Protein AF-0000000066259315 (afdb_homodimer)

pLDDT: mean 97.06, std 4.51, range [53.97, 98.94]

Structure (mmCIF, N/CA/C/O backbone):
data_AF-0000000066259315-model_v1
#
loop_
_entity.id
_entity.type
_entity.pdbx_description
1 polymer 'tRNA pseudouridine synthase A'
#
loop_
_atom_site.group_PDB
_atom_site.id
_atom_site.type_symbol
_atom_site.label_atom_id
_atom_site.label_alt_id
_atom_site.label_comp_id
_atom_site.label_asym_id
_atom_site.label_entity_id
_atom_site.label_seq_id
_atom_site.pdbx_PDB_ins_code
_atom_site.Cartn_x
_atom_site.Cartn_y
_atom_site.Cartn_z
_atom_site.occupancy
_atom_site.B_iso_or_equiv
_atom_site.auth_seq_id
_atom_site.auth_comp_id
_atom_site.auth_asym_id
_atom_site.auth_atom_id
_atom_site.pdbx_PDB_model_num
ATOM 1 N N . MET A 1 1 ? -17.734 -34.188 -9.453 1 90.88 1 MET A N 1
ATOM 2 C CA . MET A 1 1 ? -17.578 -33.094 -8.516 1 90.88 1 MET A CA 1
ATOM 3 C C . MET A 1 1 ? -17.328 -31.781 -9.25 1 90.88 1 MET A C 1
ATOM 5 O O . MET A 1 1 ? -16.484 -31.719 -10.148 1 90.88 1 MET A O 1
ATOM 9 N N . PRO A 1 2 ? -18.156 -30.828 -8.938 1 95.75 2 PRO A N 1
ATOM 10 C CA . PRO A 1 2 ? -17.969 -29.547 -9.625 1 95.75 2 PRO A CA 1
ATOM 11 C C . PRO A 1 2 ? -16.609 -28.922 -9.32 1 95.75 2 PRO A C 1
ATOM 13 O O . PRO A 1 2 ? -16.141 -28.969 -8.18 1 95.75 2 PRO A O 1
ATOM 16 N N . ARG A 1 3 ? -16 -28.422 -10.383 1 97.75 3 ARG A N 1
ATOM 17 C CA . ARG A 1 3 ? -14.711 -27.75 -10.227 1 97.75 3 ARG A CA 1
ATOM 18 C C . ARG A 1 3 ? -14.883 -26.234 -10.18 1 97.75 3 ARG A C 1
ATOM 20 O O . ARG A 1 3 ? -15.648 -25.672 -10.969 1 97.75 3 ARG A O 1
ATOM 27 N N . TYR A 1 4 ? -14.211 -25.562 -9.211 1 98.38 4 TYR A N 1
ATOM 28 C CA . TYR A 1 4 ? -14.25 -24.125 -9.055 1 98.38 4 TYR A CA 1
ATOM 29 C C . TYR A 1 4 ? -12.867 -23.516 -9.25 1 98.38 4 TYR A C 1
ATOM 31 O O . TYR A 1 4 ? -11.867 -24.078 -8.789 1 98.38 4 TYR A O 1
ATOM 39 N N . LYS A 1 5 ? -12.805 -22.406 -9.977 1 98.75 5 LYS A N 1
ATOM 40 C CA . LYS A 1 5 ? -11.648 -21.516 -10.023 1 98.75 5 LYS A CA 1
ATOM 41 C C . LYS A 1 5 ? -11.828 -20.344 -9.055 1 98.75 5 LYS A C 1
ATOM 43 O O . LYS A 1 5 ? -12.852 -19.672 -9.07 1 98.75 5 LYS A O 1
ATOM 48 N N . LEU A 1 6 ? -10.898 -20.125 -8.172 1 98.81 6 LEU A N 1
ATOM 49 C CA . LEU A 1 6 ? -10.898 -18.969 -7.27 1 98.81 6 LEU A CA 1
ATOM 50 C C . LEU A 1 6 ? -9.727 -18.047 -7.578 1 98.81 6 LEU A C 1
ATOM 52 O O . LEU A 1 6 ? -8.633 -18.5 -7.918 1 98.81 6 LEU A O 1
ATOM 56 N N . VAL A 1 7 ? -9.938 -16.75 -7.516 1 98.94 7 VAL A N 1
ATOM 57 C CA . VAL A 1 7 ? -8.875 -15.758 -7.488 1 98.94 7 VAL A CA 1
ATOM 58 C C . VAL A 1 7 ? -8.609 -15.32 -6.047 1 98.94 7 VAL A C 1
ATOM 60 O O . VAL A 1 7 ? -9.539 -14.953 -5.324 1 98.94 7 VAL A O 1
ATOM 63 N N . VAL A 1 8 ? -7.355 -15.383 -5.633 1 98.94 8 VAL A N 1
ATOM 64 C CA . VAL A 1 8 ? -7.012 -15.211 -4.223 1 98.94 8 VAL A CA 1
ATOM 65 C C . VAL A 1 8 ? -5.984 -14.094 -4.07 1 98.94 8 VAL A C 1
ATOM 67 O O . VAL A 1 8 ? -5 -14.047 -4.812 1 98.94 8 VAL A O 1
ATOM 70 N N . GLU A 1 9 ? -6.234 -13.18 -3.17 1 98.94 9 GLU A N 1
ATOM 71 C CA . GLU A 1 9 ? -5.32 -12.141 -2.713 1 98.94 9 GLU A CA 1
ATOM 72 C C . GLU A 1 9 ? -4.762 -12.461 -1.33 1 98.94 9 GLU A C 1
ATOM 74 O O . GLU A 1 9 ? -5.496 -12.914 -0.448 1 98.94 9 GLU A O 1
ATOM 79 N N . TYR A 1 10 ? -3.42 -12.281 -1.164 1 98.88 10 TYR A N 1
ATOM 80 C CA . TYR A 1 10 ? -2.908 -12.5 0.185 1 98.88 10 TYR A CA 1
ATOM 81 C C . TYR A 1 10 ? -1.656 -11.664 0.431 1 98.88 10 TYR A C 1
ATOM 83 O O . TYR A 1 10 ? -0.894 -11.391 -0.498 1 98.88 10 TYR A O 1
ATOM 91 N N . ASP A 1 11 ? -1.538 -11.188 1.667 1 98.81 11 ASP A N 1
ATOM 92 C CA . ASP A 1 11 ? -0.287 -10.703 2.242 1 98.81 11 ASP A CA 1
ATOM 93 C C . ASP A 1 11 ? 0.569 -11.859 2.752 1 98.81 11 ASP A C 1
ATOM 95 O O . ASP A 1 11 ? 0.223 -12.508 3.744 1 98.81 11 ASP A O 1
ATOM 99 N N . GLY A 1 12 ? 1.654 -12.094 2.08 1 98.69 12 GLY A N 1
ATOM 100 C CA . GLY A 1 12 ? 2.455 -13.273 2.354 1 98.69 12 GLY A CA 1
ATOM 101 C C . GLY A 1 12 ? 3.367 -13.117 3.555 1 98.69 12 GLY A C 1
ATOM 102 O O . GLY A 1 12 ? 4.055 -14.055 3.949 1 98.69 12 GLY A O 1
ATOM 103 N N . THR A 1 13 ? 3.346 -12.023 4.262 1 97.75 13 THR A N 1
ATOM 104 C CA . THR A 1 13 ? 4.332 -11.633 5.266 1 97.75 13 THR A CA 1
ATOM 105 C C . THR A 1 13 ? 4.414 -12.68 6.371 1 97.75 13 THR A C 1
ATOM 107 O O . THR A 1 13 ? 5.508 -13.062 6.793 1 97.75 13 THR A O 1
ATOM 110 N N . ALA A 1 14 ? 3.309 -13.211 6.785 1 95.94 14 ALA A N 1
ATOM 111 C CA . ALA A 1 14 ? 3.307 -14.07 7.961 1 95.94 14 ALA A CA 1
ATOM 112 C C . ALA A 1 14 ? 3.229 -15.539 7.562 1 95.94 14 ALA A C 1
ATOM 114 O O . ALA A 1 14 ? 3.041 -16.422 8.414 1 95.94 14 ALA A O 1
ATOM 115 N N . PHE A 1 15 ? 3.361 -15.852 6.289 1 98.38 15 PHE A N 1
ATOM 116 C CA . PHE A 1 15 ? 3.199 -17.219 5.82 1 98.38 15 PHE A CA 1
ATOM 117 C C . PHE A 1 15 ? 4.535 -17.812 5.383 1 98.38 15 PHE A C 1
ATOM 119 O O . PHE A 1 15 ? 5.371 -17.094 4.816 1 98.38 15 PHE A O 1
ATOM 126 N N . ALA A 1 16 ? 4.707 -19.062 5.586 1 98.06 16 ALA A N 1
ATOM 127 C CA . ALA A 1 16 ? 5.871 -19.812 5.117 1 98.06 16 ALA A CA 1
ATOM 128 C C . ALA A 1 16 ? 5.691 -20.25 3.668 1 98.06 16 ALA A C 1
ATOM 130 O O . ALA A 1 16 ? 5.98 -21.406 3.318 1 98.06 16 ALA A O 1
ATOM 131 N N . GLY A 1 17 ? 5.109 -19.344 2.857 1 97.69 17 GLY A N 1
ATOM 132 C CA . GLY A 1 17 ? 4.895 -19.625 1.447 1 97.69 17 GLY A CA 1
ATOM 133 C C . GLY A 1 17 ? 3.502 -20.156 1.15 1 97.69 17 GLY A C 1
ATOM 134 O O . GLY A 1 17 ? 2.613 -20.094 2.002 1 97.69 17 GLY A O 1
ATOM 135 N N . TRP A 1 18 ? 3.312 -20.562 -0.043 1 97.88 18 TRP A N 1
ATOM 136 C CA . TRP A 1 18 ? 2.025 -21.094 -0.485 1 97.88 18 TRP A CA 1
ATOM 137 C C . TRP A 1 18 ? 1.808 -22.5 0.039 1 97.88 18 TRP A C 1
ATOM 139 O O . TRP A 1 18 ? 0.78 -22.797 0.658 1 97.88 18 TRP A O 1
ATOM 149 N N . GLN A 1 19 ? 2.76 -23.375 -0.146 1 95.81 19 GLN A N 1
ATOM 150 C CA . GLN A 1 19 ? 2.6 -24.812 -0.019 1 95.81 19 GLN A CA 1
ATOM 151 C C . GLN A 1 19 ? 2.465 -25.234 1.444 1 95.81 19 GLN A C 1
ATOM 153 O O . GLN A 1 19 ? 3.264 -24.812 2.287 1 95.81 19 GLN A O 1
ATOM 158 N N . ARG A 1 20 ? 1.473 -26 1.643 1 95.56 20 ARG A N 1
ATOM 159 C CA . ARG A 1 20 ? 1.23 -26.531 2.982 1 95.56 20 ARG A CA 1
ATOM 160 C C . ARG A 1 20 ? 2.453 -27.266 3.512 1 95.56 20 ARG A C 1
ATOM 162 O O . ARG A 1 20 ? 3.082 -28.047 2.781 1 95.56 20 ARG A O 1
ATOM 169 N N . GLN A 1 21 ? 2.795 -27.016 4.66 1 90.31 21 GLN A N 1
ATOM 170 C CA . GLN A 1 21 ? 3.91 -27.625 5.363 1 90.31 21 GLN A CA 1
ATOM 171 C C . GLN A 1 21 ? 3.461 -28.203 6.707 1 90.31 21 GLN A C 1
ATOM 173 O O . GLN A 1 21 ? 2.322 -27.984 7.129 1 90.31 21 GLN A O 1
ATOM 178 N N . ALA A 1 22 ? 4.312 -28.922 7.395 1 89.44 22 ALA A N 1
ATOM 179 C CA . ALA A 1 22 ? 3.961 -29.625 8.633 1 89.44 22 ALA A CA 1
ATOM 180 C C . ALA A 1 22 ? 3.934 -28.656 9.812 1 89.44 22 ALA A C 1
ATOM 182 O O . ALA A 1 22 ? 3.016 -28.703 10.633 1 89.44 22 ALA A O 1
ATOM 183 N N . ALA A 1 23 ? 4.77 -27.734 9.922 1 91 23 ALA A N 1
ATOM 184 C CA . ALA A 1 23 ? 4.969 -26.969 11.156 1 91 23 ALA A CA 1
ATOM 185 C C . ALA A 1 23 ? 4.566 -25.516 10.961 1 91 23 ALA A C 1
ATOM 187 O O . ALA A 1 23 ? 3.986 -24.906 11.859 1 91 23 ALA A O 1
ATOM 188 N N . ASP A 1 24 ? 4.684 -24.969 9.844 1 94.44 24 ASP A N 1
ATOM 189 C CA . ASP A 1 24 ? 4.523 -23.531 9.664 1 94.44 24 ASP A CA 1
ATOM 190 C C . ASP A 1 24 ? 3.223 -23.219 8.93 1 94.44 24 ASP A C 1
ATOM 192 O O . ASP A 1 24 ? 2.756 -24.016 8.109 1 94.44 24 ASP A O 1
ATOM 196 N N . ARG A 1 25 ? 2.635 -22.062 9.18 1 97.31 25 ARG A N 1
ATOM 197 C CA . ARG A 1 25 ? 1.401 -21.609 8.547 1 97.31 25 ARG A CA 1
ATOM 198 C C . ARG A 1 25 ? 1.646 -21.219 7.09 1 97.31 25 ARG A C 1
ATOM 200 O O . ARG A 1 25 ? 2.6 -20.5 6.785 1 97.31 25 ARG A O 1
ATOM 207 N N . THR A 1 26 ? 0.838 -21.766 6.184 1 98.56 26 THR A N 1
ATOM 208 C CA . THR A 1 26 ? 0.962 -21.469 4.758 1 98.56 26 THR A CA 1
ATOM 209 C C . THR A 1 26 ? -0.359 -20.953 4.195 1 98.56 26 THR A C 1
ATOM 211 O O . THR A 1 26 ? -1.409 -21.109 4.824 1 98.56 26 THR A O 1
ATOM 214 N N . VAL A 1 27 ? -0.349 -20.297 3.055 1 98.81 27 VAL A N 1
ATOM 215 C CA . VAL A 1 27 ? -1.552 -19.766 2.43 1 98.81 27 VAL A CA 1
ATOM 216 C C . VAL A 1 27 ? -2.486 -20.906 2.037 1 98.81 27 VAL A C 1
ATOM 218 O O . VAL A 1 27 ? -3.701 -20.812 2.238 1 98.81 27 VAL A O 1
ATOM 221 N N . GLN A 1 28 ? -1.875 -21.969 1.478 1 98.69 28 GLN A N 1
ATOM 222 C CA . GLN A 1 28 ? -2.656 -23.125 1.089 1 98.69 28 GLN A CA 1
ATOM 223 C C . GLN A 1 28 ? -3.43 -23.703 2.277 1 98.69 28 GLN A C 1
ATOM 225 O O . GLN A 1 28 ? -4.621 -23.984 2.168 1 98.69 28 GLN A O 1
ATOM 230 N N . GLN A 1 29 ? -2.723 -23.844 3.361 1 98.44 29 GLN A N 1
ATOM 231 C CA . GLN A 1 29 ? -3.348 -24.375 4.574 1 98.44 29 GLN A CA 1
ATOM 232 C C . GLN A 1 29 ? -4.512 -23.484 5.012 1 98.44 29 GLN A C 1
ATOM 234 O O . GLN A 1 29 ? -5.598 -23.984 5.32 1 98.44 29 GLN A O 1
ATOM 239 N N . ALA A 1 30 ? -4.301 -22.188 5.047 1 98.5 30 ALA A N 1
ATOM 240 C CA . ALA A 1 30 ? -5.344 -21.25 5.453 1 98.5 30 ALA A CA 1
ATOM 241 C C . ALA A 1 30 ? -6.578 -21.391 4.57 1 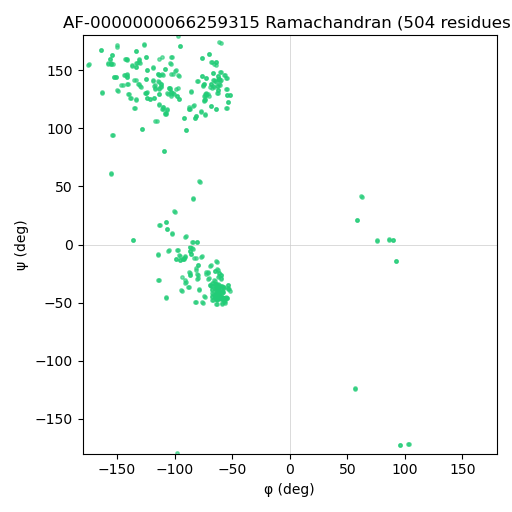98.5 30 ALA A C 1
ATOM 243 O O . ALA A 1 30 ? -7.703 -21.453 5.07 1 98.5 30 ALA A O 1
ATOM 244 N N . LEU A 1 31 ? -6.367 -21.453 3.283 1 98.62 31 LEU A N 1
ATOM 245 C CA . LEU A 1 31 ? -7.453 -21.516 2.309 1 98.62 31 LEU A CA 1
ATOM 246 C C . LEU A 1 31 ? -8.219 -22.828 2.43 1 98.62 31 LEU A C 1
ATOM 248 O O . LEU A 1 31 ? -9.445 -22.828 2.496 1 98.62 31 LEU A O 1
ATOM 252 N N . GLU A 1 32 ? -7.48 -23.953 2.498 1 98.62 32 GLU A N 1
ATOM 253 C CA . GLU A 1 32 ? -8.109 -25.266 2.59 1 98.62 32 GLU A CA 1
ATOM 254 C C . GLU A 1 32 ? -8.906 -25.406 3.883 1 98.62 32 GLU A C 1
ATOM 256 O O . GLU A 1 32 ? -10.055 -25.875 3.867 1 98.62 32 GLU A O 1
ATOM 261 N N . GLU A 1 33 ? -8.312 -24.969 4.973 1 98.25 33 GLU A N 1
ATOM 262 C CA . GLU A 1 33 ? -9.008 -25.047 6.254 1 98.25 33 GLU A CA 1
ATOM 263 C C . GLU A 1 33 ? -10.289 -24.203 6.234 1 98.25 33 GLU A C 1
ATOM 265 O O . GLU A 1 33 ? -11.312 -24.641 6.766 1 98.25 33 GLU A O 1
ATOM 270 N N . ALA A 1 34 ? -10.242 -23.031 5.645 1 98.69 34 ALA A N 1
ATOM 271 C CA . ALA A 1 34 ? -11.414 -22.156 5.562 1 98.69 34 ALA A CA 1
ATOM 272 C C . ALA A 1 34 ? -12.523 -22.828 4.75 1 98.69 34 ALA A C 1
ATOM 274 O O . ALA A 1 34 ? -13.688 -22.828 5.16 1 98.69 34 ALA A O 1
ATOM 275 N N . ILE A 1 35 ? -12.188 -23.391 3.598 1 98.5 35 ILE A N 1
ATOM 276 C CA . ILE A 1 35 ? -13.172 -24.016 2.723 1 98.5 35 ILE A CA 1
ATOM 277 C C . ILE A 1 35 ? -13.734 -25.266 3.398 1 98.5 35 ILE A C 1
ATOM 279 O O . ILE A 1 35 ? -14.945 -25.516 3.346 1 98.5 35 ILE A O 1
ATOM 283 N N . GLU A 1 36 ? -12.859 -25.984 4.07 1 98.25 36 GLU A N 1
ATOM 284 C CA . GLU A 1 36 ? -13.281 -27.203 4.762 1 98.25 36 GLU A CA 1
ATOM 285 C C . GLU A 1 36 ? -14.32 -26.891 5.832 1 98.25 36 GLU A C 1
ATOM 287 O O . GLU A 1 36 ? -15.242 -27.672 6.051 1 98.25 36 GLU A O 1
ATOM 292 N N . ARG A 1 37 ? -14.227 -25.797 6.461 1 97.12 37 ARG A N 1
ATOM 293 C CA . ARG A 1 37 ? -15.125 -25.406 7.539 1 97.12 37 ARG A CA 1
ATOM 294 C C . ARG A 1 37 ? -16.547 -25.172 7.012 1 97.12 37 ARG A C 1
ATOM 296 O O . ARG A 1 37 ? -17.516 -25.438 7.711 1 97.12 37 ARG A O 1
ATOM 303 N N . PHE A 1 38 ? -16.609 -24.688 5.793 1 91.31 38 PHE A N 1
ATOM 304 C CA . PHE A 1 38 ? -17.969 -24.406 5.324 1 91.31 38 PHE A CA 1
ATOM 305 C C . PHE A 1 38 ? -18.531 -25.594 4.543 1 91.31 38 PHE A C 1
ATOM 307 O O . PHE A 1 38 ? -19.734 -25.844 4.562 1 91.31 38 PHE A O 1
ATOM 314 N N . VAL A 1 39 ? -17.688 -26.422 3.898 1 96.06 39 VAL A N 1
ATOM 315 C CA . VAL A 1 39 ? -18.203 -27.531 3.107 1 96.06 39 VAL A CA 1
ATOM 316 C C . VAL A 1 39 ? -18.219 -28.812 3.957 1 96.06 39 VAL A C 1
ATOM 318 O O . VAL A 1 39 ? -18.812 -29.812 3.564 1 96.06 39 VAL A O 1
ATOM 321 N N . ASN A 1 40 ? -17.531 -28.797 5.125 1 96.06 40 ASN A N 1
ATOM 322 C CA . ASN A 1 40 ? -17.5 -29.875 6.113 1 96.06 40 ASN A CA 1
ATOM 323 C C . ASN A 1 40 ? -16.891 -31.141 5.543 1 96.06 40 ASN A C 1
ATOM 325 O O . ASN A 1 40 ? -17.422 -32.25 5.746 1 96.06 40 ASN A O 1
ATOM 329 N N . ARG A 1 41 ? -15.836 -31.062 4.762 1 95.75 41 ARG A N 1
ATOM 330 C CA . ARG A 1 41 ? -15.031 -32.156 4.223 1 95.75 41 ARG A CA 1
ATOM 331 C C . ARG A 1 41 ? -13.641 -31.672 3.832 1 95.75 41 ARG A C 1
ATOM 333 O O . ARG A 1 41 ? -13.461 -30.5 3.5 1 95.75 41 ARG A O 1
ATOM 340 N N . PRO A 1 42 ? -12.758 -32.594 3.826 1 95.88 42 PRO A N 1
ATOM 341 C CA . PRO A 1 42 ? -11.422 -32.219 3.369 1 95.88 42 PRO A CA 1
ATOM 342 C C . PRO A 1 42 ? -11.398 -31.781 1.9 1 95.88 42 PRO A C 1
ATOM 344 O O . PRO A 1 42 ? -12.102 -32.375 1.076 1 95.88 42 PRO A O 1
ATOM 347 N N . VAL A 1 43 ? -10.625 -30.75 1.583 1 97.19 43 VAL A N 1
ATOM 348 C CA . VAL A 1 43 ? -10.469 -30.312 0.202 1 97.19 43 VAL A CA 1
ATOM 349 C C . VAL A 1 43 ? -8.984 -30.094 -0.106 1 97.19 43 VAL A C 1
ATOM 351 O O . VAL A 1 43 ? -8.164 -29.969 0.807 1 97.19 43 VAL A O 1
ATOM 354 N N . ARG A 1 44 ? -8.688 -30.172 -1.31 1 97 44 ARG A N 1
ATOM 355 C CA . ARG A 1 44 ? -7.352 -29.859 -1.812 1 97 44 ARG A CA 1
ATOM 356 C C . ARG A 1 44 ? -7.406 -28.781 -2.881 1 97 44 ARG A C 1
ATOM 358 O O . ARG A 1 44 ? -8.203 -28.859 -3.822 1 97 44 ARG A O 1
ATOM 365 N N . VAL A 1 45 ? -6.641 -27.734 -2.699 1 98.31 45 VAL A N 1
ATOM 366 C CA . VAL A 1 45 ? -6.586 -26.688 -3.713 1 98.31 45 VAL A CA 1
ATOM 367 C C . VAL A 1 45 ? -5.301 -26.812 -4.523 1 98.31 45 VAL A C 1
ATOM 369 O O . VAL A 1 45 ? -4.27 -27.25 -4.004 1 98.31 45 VAL A O 1
ATOM 372 N N . HIS A 1 46 ? -5.355 -26.484 -5.758 1 98.5 46 HIS A N 1
ATOM 373 C CA . HIS A 1 46 ? -4.23 -26.453 -6.684 1 98.5 46 HIS A CA 1
ATOM 374 C C . HIS A 1 46 ? -3.994 -25.031 -7.207 1 98.5 46 HIS A C 1
ATOM 376 O O . HIS A 1 46 ? -4.918 -24.391 -7.719 1 98.5 46 HIS A O 1
ATOM 382 N N . CYS A 1 47 ? -2.814 -24.578 -7.062 1 98.56 47 CYS A N 1
ATOM 383 C CA . CYS A 1 47 ? -2.566 -23.188 -7.418 1 98.56 47 CYS A CA 1
ATOM 384 C C . CYS A 1 47 ? -1.866 -23.078 -8.766 1 98.56 47 CYS A C 1
ATOM 386 O O . CYS A 1 47 ? -1.3 -24.062 -9.25 1 98.56 47 CYS A O 1
ATOM 388 N N . ALA A 1 48 ? -1.955 -21.875 -9.32 1 98.44 48 ALA A N 1
ATOM 389 C CA . ALA A 1 48 ? -1.296 -21.578 -10.586 1 98.44 48 ALA A CA 1
ATOM 390 C C . ALA A 1 48 ? 0.221 -21.547 -10.43 1 98.44 48 ALA A C 1
ATOM 392 O O . ALA A 1 48 ? 0.958 -21.875 -11.359 1 98.44 48 ALA A O 1
ATOM 393 N N . GLY A 1 49 ? 0.67 -21.078 -9.273 1 96 49 GLY A N 1
ATOM 394 C CA . GLY A 1 49 ? 2.094 -20.984 -8.992 1 96 49 GLY A CA 1
ATOM 395 C C . GLY A 1 49 ? 2.396 -20.828 -7.512 1 96 49 GLY A C 1
ATOM 396 O O . GLY A 1 49 ? 1.837 -19.953 -6.848 1 96 49 GLY A O 1
ATOM 397 N N . ARG A 1 50 ? 3.311 -21.625 -7.02 1 96 50 ARG A N 1
ATOM 398 C CA . ARG A 1 50 ? 3.707 -21.562 -5.617 1 96 50 ARG A CA 1
ATOM 399 C C . ARG A 1 50 ? 4.574 -20.344 -5.352 1 96 50 ARG A C 1
ATOM 401 O O . ARG A 1 50 ? 5.508 -20.062 -6.105 1 96 50 ARG A O 1
ATOM 408 N N . THR A 1 51 ? 4.211 -19.594 -4.391 1 98 51 THR A N 1
ATOM 409 C CA . THR A 1 51 ? 5.016 -18.438 -3.996 1 98 51 THR A CA 1
ATOM 410 C C . THR A 1 51 ? 5.875 -18.766 -2.779 1 98 51 THR A C 1
ATOM 412 O O . THR A 1 51 ? 5.461 -19.547 -1.911 1 98 51 THR A O 1
ATOM 415 N N . ASP A 1 52 ? 7.055 -18.109 -2.689 1 96.56 52 ASP A N 1
ATOM 416 C CA . ASP A 1 52 ? 7.973 -18.281 -1.565 1 96.56 52 ASP A CA 1
ATOM 417 C C . ASP A 1 52 ? 7.398 -17.656 -0.295 1 96.56 52 ASP A C 1
ATOM 419 O O . ASP A 1 52 ? 6.43 -16.891 -0.353 1 96.56 52 ASP A O 1
ATOM 423 N N . ALA A 1 53 ? 8.039 -18.078 0.829 1 97.69 53 ALA A N 1
ATOM 424 C CA . ALA A 1 53 ? 7.742 -17.406 2.088 1 97.69 53 ALA A CA 1
ATOM 425 C C . ALA A 1 53 ? 7.895 -15.898 1.948 1 97.69 53 ALA A C 1
ATOM 427 O O . ALA A 1 53 ? 8.891 -15.414 1.404 1 97.69 53 ALA A O 1
ATOM 428 N N . GLY A 1 54 ? 6.844 -15.18 2.371 1 98.5 54 GLY A N 1
ATOM 429 C CA . GLY A 1 54 ? 6.922 -13.734 2.402 1 98.5 54 GLY A CA 1
ATOM 430 C C . GLY A 1 54 ? 6.418 -13.078 1.129 1 98.5 54 GLY A C 1
ATOM 431 O O . GLY A 1 54 ? 6.191 -11.867 1.092 1 98.5 54 GLY A O 1
ATOM 432 N N . VAL A 1 55 ? 6.238 -13.844 0.038 1 98.88 55 VAL A N 1
ATOM 433 C CA . VAL A 1 55 ? 5.801 -13.281 -1.235 1 98.88 55 VAL A CA 1
ATOM 434 C C . VAL A 1 55 ? 4.285 -13.07 -1.213 1 98.88 55 VAL A C 1
ATOM 436 O O . VAL A 1 55 ? 3.547 -13.898 -0.672 1 98.88 55 VAL A O 1
ATOM 439 N N . HIS A 1 56 ? 3.859 -11.977 -1.785 1 98.94 56 HIS A N 1
ATOM 440 C CA . HIS A 1 56 ? 2.453 -11.586 -1.808 1 98.94 56 HIS A CA 1
ATOM 441 C C . HIS A 1 56 ? 1.78 -12.031 -3.104 1 98.94 56 HIS A C 1
ATOM 443 O O . HIS A 1 56 ? 2.451 -12.492 -4.031 1 98.94 56 HIS A O 1
ATOM 449 N N . ALA A 1 57 ? 0.484 -11.875 -3.102 1 98.94 57 ALA A N 1
ATOM 450 C CA . ALA A 1 57 ? -0.275 -12.031 -4.34 1 98.94 57 ALA A CA 1
ATOM 451 C C . ALA A 1 57 ? -1.516 -11.141 -4.336 1 98.94 57 ALA A C 1
ATOM 453 O O . ALA A 1 57 ? -2.227 -11.062 -3.332 1 98.94 57 ALA A O 1
ATOM 454 N N . SER A 1 58 ? -1.72 -10.453 -5.402 1 98.81 58 SER A N 1
ATOM 455 C CA . SER A 1 58 ? -2.992 -9.766 -5.609 1 98.81 58 SER A CA 1
ATOM 456 C C . SER A 1 58 ? -3.91 -10.57 -6.523 1 98.81 58 SER A C 1
ATOM 458 O O . SER A 1 58 ? -5.105 -10.289 -6.613 1 98.81 58 SER A O 1
ATOM 460 N N . HIS A 1 59 ? -3.332 -11.586 -7.16 1 98.81 59 HIS A N 1
ATOM 461 C CA . HIS A 1 59 ? -4.098 -12.367 -8.125 1 98.81 59 HIS A CA 1
ATOM 462 C C . HIS A 1 59 ? -3.525 -13.766 -8.289 1 98.81 59 HIS A C 1
ATOM 464 O O . HIS A 1 59 ? -3.162 -14.172 -9.398 1 98.81 59 HIS A O 1
ATOM 470 N N . GLN A 1 60 ? -3.494 -14.516 -7.254 1 98.88 60 GLN A N 1
ATOM 471 C CA . GLN A 1 60 ? -3.27 -15.953 -7.348 1 98.88 60 GLN A CA 1
ATOM 472 C C . GLN A 1 60 ? -4.523 -16.672 -7.836 1 98.88 60 GLN A C 1
ATOM 474 O O . GLN A 1 60 ? -5.645 -16.25 -7.539 1 98.88 60 GLN A O 1
ATOM 479 N N . VAL A 1 61 ? -4.359 -17.719 -8.617 1 98.88 61 VAL A N 1
ATOM 480 C CA . VAL A 1 61 ? -5.492 -18.516 -9.055 1 98.88 61 VAL A CA 1
ATOM 481 C C . VAL A 1 61 ? -5.359 -19.938 -8.523 1 98.88 61 VAL A C 1
ATOM 483 O O . VAL A 1 61 ? -4.273 -20.531 -8.562 1 98.88 61 VAL A O 1
ATOM 486 N N . VAL A 1 62 ? -6.441 -20.422 -8.016 1 98.88 62 VAL A N 1
ATOM 487 C CA . VAL A 1 62 ? -6.477 -21.812 -7.574 1 98.88 62 VAL A CA 1
ATOM 488 C C . VAL A 1 62 ? -7.715 -22.5 -8.141 1 98.88 62 VAL A C 1
ATOM 490 O O . VAL A 1 62 ? -8.656 -21.844 -8.578 1 98.88 62 VAL A O 1
ATOM 493 N N . HIS A 1 63 ? -7.676 -23.828 -8.195 1 98.75 63 HIS A N 1
ATOM 494 C CA . HIS A 1 63 ? -8.891 -24.578 -8.445 1 98.75 63 HIS A CA 1
ATOM 495 C C . HIS A 1 63 ? -9.062 -25.703 -7.426 1 98.75 63 HIS A C 1
ATOM 497 O O . HIS A 1 63 ? -8.102 -26.094 -6.758 1 98.75 63 HIS A O 1
ATOM 503 N N . LEU A 1 64 ? -10.219 -26.125 -7.242 1 98.5 64 LEU A N 1
ATOM 504 C CA . LEU A 1 64 ? -10.578 -27.25 -6.391 1 98.5 64 LEU A CA 1
ATOM 505 C C . LEU A 1 64 ? -11.906 -27.859 -6.824 1 98.5 64 LEU A C 1
ATOM 507 O O . LEU A 1 64 ? -12.672 -27.234 -7.555 1 98.5 64 LEU A O 1
ATOM 511 N N . ASP A 1 65 ? -12.086 -29.078 -6.406 1 97.75 65 ASP A N 1
ATOM 512 C CA . ASP A 1 65 ? -13.352 -29.766 -6.617 1 97.75 65 ASP A CA 1
ATOM 513 C C . ASP A 1 65 ? -14.164 -29.828 -5.324 1 97.75 65 ASP A C 1
ATOM 515 O O . ASP A 1 65 ? -13.617 -30.062 -4.246 1 97.75 65 ASP A O 1
ATOM 519 N N . LEU A 1 66 ? -15.414 -29.531 -5.461 1 97.38 66 LEU A N 1
ATOM 520 C CA . LEU A 1 66 ? -16.297 -29.594 -4.312 1 97.38 66 LEU A CA 1
ATOM 521 C C . LEU A 1 66 ? -17.328 -30.719 -4.488 1 97.38 66 LEU A C 1
ATOM 523 O O . LEU A 1 66 ? -17.531 -31.219 -5.602 1 97.38 66 LEU A O 1
ATOM 527 N N . ASP A 1 67 ? -17.906 -31.156 -3.377 1 94.12 67 ASP A N 1
ATOM 528 C CA . ASP A 1 67 ? -18.719 -32.375 -3.311 1 94.12 67 ASP A CA 1
ATOM 529 C C . ASP A 1 67 ? -20.078 -32.156 -3.994 1 94.12 67 ASP A C 1
ATOM 531 O O . ASP A 1 67 ? -20.719 -33.125 -4.422 1 94.12 67 ASP A O 1
ATOM 535 N N . ARG A 1 68 ? -20.5 -30.922 -4.074 1 95.62 68 ARG A N 1
ATOM 536 C CA . ARG A 1 68 ? -21.766 -30.547 -4.715 1 95.62 68 ARG A CA 1
ATOM 537 C C . ARG A 1 68 ? -21.672 -29.156 -5.316 1 95.62 68 ARG A C 1
ATOM 539 O O . ARG A 1 68 ? -20.672 -28.453 -5.137 1 95.62 68 ARG A O 1
ATOM 546 N N . GLU A 1 69 ? -22.703 -28.891 -6.055 1 95.81 69 GLU A N 1
ATOM 547 C CA . GLU A 1 69 ? -22.75 -27.562 -6.645 1 95.81 69 GLU A CA 1
ATOM 548 C C . GLU A 1 69 ? -23.078 -26.5 -5.594 1 95.81 69 GLU A C 1
ATOM 550 O O . GLU A 1 69 ? -24.031 -26.656 -4.82 1 95.81 69 GLU A O 1
ATOM 555 N N . TRP A 1 70 ? -22.266 -25.531 -5.488 1 96.5 70 TRP A N 1
ATOM 556 C CA . TRP A 1 70 ? -22.469 -24.344 -4.66 1 96.5 70 TRP A CA 1
ATOM 557 C C . TRP A 1 70 ? -22.594 -23.094 -5.52 1 96.5 70 TRP A C 1
ATOM 559 O O . TRP A 1 70 ? -22 -23.016 -6.598 1 96.5 70 TRP A O 1
ATOM 569 N N . ARG A 1 71 ? -23.406 -22.203 -5.012 1 97.44 71 ARG A N 1
ATOM 570 C CA . ARG A 1 71 ? -23.344 -20.891 -5.645 1 97.44 71 ARG A CA 1
ATOM 571 C C . ARG A 1 71 ? -21.969 -20.281 -5.516 1 97.44 71 ARG A C 1
ATOM 573 O O . ARG A 1 71 ? -21.344 -20.359 -4.457 1 97.44 71 ARG A O 1
ATOM 580 N N . THR A 1 72 ? -21.484 -19.656 -6.613 1 97.88 72 THR A N 1
ATOM 581 C CA . THR A 1 72 ? -20.125 -19.109 -6.637 1 97.88 72 THR A CA 1
ATOM 582 C C . THR A 1 72 ? -19.969 -18.016 -5.582 1 97.88 72 THR A C 1
ATOM 584 O O . THR A 1 72 ? -18.922 -17.906 -4.957 1 97.88 72 THR A O 1
ATOM 587 N N . ASP A 1 73 ? -21.031 -17.188 -5.387 1 97.75 73 ASP A N 1
ATOM 588 C CA . ASP A 1 73 ? -20.953 -16.156 -4.352 1 97.75 73 ASP A CA 1
ATOM 589 C C . ASP A 1 73 ? -20.844 -16.781 -2.961 1 97.75 73 ASP A C 1
ATOM 591 O O . ASP A 1 73 ? -20.172 -16.25 -2.08 1 97.75 73 ASP A O 1
ATOM 595 N N . THR A 1 74 ? -21.5 -17.859 -2.783 1 97.88 74 THR A N 1
ATOM 596 C CA . THR A 1 74 ? -21.422 -18.578 -1.512 1 97.88 74 THR A CA 1
ATOM 597 C C . THR A 1 74 ? -20 -19.094 -1.28 1 97.88 74 THR A C 1
ATOM 599 O O . THR A 1 74 ? -19.453 -18.953 -0.184 1 97.88 74 THR A O 1
ATOM 602 N N . VAL A 1 75 ? -19.391 -19.688 -2.338 1 98.38 75 VAL A N 1
ATOM 603 C CA . VAL A 1 75 ? -18.031 -20.188 -2.232 1 98.38 75 VAL A CA 1
ATOM 604 C C . VAL A 1 75 ? -17.094 -19.062 -1.826 1 98.38 75 VAL A C 1
ATOM 606 O O . VAL A 1 75 ? -16.297 -19.203 -0.888 1 98.38 75 VAL A O 1
ATOM 609 N N . ARG A 1 76 ? -17.219 -17.969 -2.463 1 98.69 76 ARG A N 1
ATOM 610 C CA . ARG A 1 76 ? -16.391 -16.797 -2.18 1 98.69 76 ARG A CA 1
ATOM 611 C C . ARG A 1 76 ? -16.625 -16.281 -0.763 1 98.69 76 ARG A C 1
ATOM 613 O O . ARG A 1 76 ? -15.688 -16.172 0.03 1 98.69 76 ARG A O 1
ATOM 620 N N . ASP A 1 77 ? -17.906 -16.062 -0.389 1 98.56 77 ASP A N 1
ATOM 621 C CA . ASP A 1 77 ? -18.266 -15.359 0.844 1 98.56 77 ASP A CA 1
ATOM 622 C C . ASP A 1 77 ? -18.031 -16.25 2.064 1 98.56 77 ASP A C 1
ATOM 624 O O . ASP A 1 77 ? -17.531 -15.789 3.092 1 98.56 77 ASP A O 1
ATOM 628 N N . ALA A 1 78 ? -18.453 -17.484 1.945 1 98.5 78 ALA A N 1
ATOM 629 C CA . ALA A 1 78 ? -18.25 -18.406 3.061 1 98.5 78 ALA A CA 1
ATOM 630 C C . ALA A 1 78 ? -16.766 -18.641 3.324 1 98.5 78 ALA A C 1
ATOM 632 O O . ALA A 1 78 ? -16.328 -18.688 4.477 1 98.5 78 ALA A O 1
ATOM 633 N N . THR A 1 79 ? -16.016 -18.828 2.246 1 98.75 79 THR A N 1
ATOM 634 C CA . THR A 1 79 ? -14.57 -18.984 2.416 1 98.75 79 THR A CA 1
ATOM 635 C C . THR A 1 79 ? -13.977 -17.781 3.137 1 98.75 79 THR A C 1
ATOM 637 O O . THR A 1 79 ? -13.219 -17.938 4.098 1 98.75 79 THR A O 1
ATOM 640 N N . ASN A 1 80 ? -14.328 -16.609 2.707 1 98.75 80 ASN A N 1
ATOM 641 C CA . ASN A 1 80 ? -13.805 -15.391 3.314 1 98.75 80 ASN A CA 1
ATOM 642 C C . ASN A 1 80 ? -14.219 -15.266 4.777 1 98.75 80 ASN A C 1
ATOM 644 O O . ASN A 1 80 ? -13.453 -14.773 5.605 1 98.75 80 ASN A O 1
ATOM 648 N N . ALA A 1 81 ? -15.398 -15.672 5.086 1 98.5 81 ALA A N 1
ATOM 649 C CA . ALA A 1 81 ? -15.867 -15.641 6.473 1 98.5 81 ALA A CA 1
ATOM 650 C C . ALA A 1 81 ? -14.977 -16.5 7.367 1 98.5 81 ALA A C 1
ATOM 652 O O . ALA A 1 81 ? -14.672 -16.125 8.5 1 98.5 81 ALA A O 1
ATOM 653 N N . HIS A 1 82 ? -14.531 -17.562 6.82 1 98.62 82 HIS A N 1
ATOM 654 C CA . HIS A 1 82 ? -13.758 -18.516 7.609 1 98.62 82 HIS A CA 1
ATOM 655 C C . HIS A 1 82 ? -12.266 -18.203 7.539 1 98.62 82 HIS A C 1
ATOM 657 O O . HIS A 1 82 ? -11.469 -18.781 8.289 1 98.62 82 HIS A O 1
ATOM 663 N N . LEU A 1 83 ? -11.867 -17.328 6.68 1 98.44 83 LEU A N 1
ATOM 664 C CA . LEU A 1 83 ? -10.469 -16.938 6.547 1 98.44 83 LEU A CA 1
ATOM 665 C C . LEU A 1 83 ? -10.086 -15.906 7.594 1 98.44 83 LEU A C 1
ATOM 667 O O . LEU A 1 83 ? -8.906 -15.734 7.906 1 98.44 83 LEU A O 1
ATOM 671 N N . ARG A 1 84 ? -11.086 -15.242 8.102 1 94.75 84 ARG A N 1
ATOM 672 C CA . ARG A 1 84 ? -10.805 -14.227 9.109 1 94.75 84 ARG A CA 1
ATOM 673 C C . ARG A 1 84 ? -10.164 -14.852 10.352 1 94.75 84 ARG A C 1
ATOM 675 O O . ARG A 1 84 ? -10.602 -15.906 10.812 1 94.75 84 ARG A O 1
ATOM 682 N N . PRO A 1 85 ? -9.031 -14.289 10.836 1 95.69 85 PRO A N 1
ATOM 683 C CA . PRO A 1 85 ? -8.5 -12.961 10.523 1 95.69 85 PRO A CA 1
ATOM 684 C C . PRO A 1 85 ? -7.27 -13.008 9.625 1 95.69 85 PRO A C 1
ATOM 686 O O . PRO A 1 85 ? -6.492 -12.047 9.578 1 95.69 85 PRO A O 1
ATOM 689 N N . GLU A 1 86 ? -7.031 -14.109 8.906 1 97.25 86 GLU A N 1
ATOM 690 C CA . GLU A 1 86 ? -5.852 -14.234 8.055 1 97.25 86 GLU A CA 1
ATOM 691 C C . GLU A 1 86 ? -5.852 -13.188 6.949 1 97.25 86 GLU A C 1
ATOM 693 O O . GLU A 1 86 ? -6.914 -12.82 6.438 1 97.25 86 GLU A O 1
ATOM 698 N N . PRO A 1 87 ? -4.711 -12.719 6.594 1 98.31 87 PRO A N 1
ATOM 699 C CA . PRO A 1 87 ? -4.621 -11.773 5.48 1 98.31 87 PRO A CA 1
ATOM 700 C C . PRO A 1 87 ? -4.703 -12.453 4.117 1 98.31 87 PRO A C 1
ATOM 702 O O . PRO A 1 87 ? -3.799 -12.312 3.293 1 98.31 87 PRO A O 1
ATOM 705 N N . VAL A 1 88 ? -5.684 -13.18 3.906 1 98.88 88 VAL A N 1
ATOM 706 C CA . VAL A 1 88 ? -6.023 -13.898 2.684 1 98.88 88 VAL A CA 1
ATOM 707 C C . VAL A 1 88 ? -7.473 -13.609 2.299 1 98.88 88 VAL A C 1
ATOM 709 O O . VAL A 1 88 ? -8.359 -13.578 3.16 1 98.88 88 VAL A O 1
ATOM 712 N N . SER A 1 89 ? -7.715 -13.367 1.046 1 98.88 89 SER A N 1
ATOM 713 C CA . SER A 1 89 ? -9.055 -13.031 0.569 1 98.88 89 SER A CA 1
ATOM 714 C C . SER A 1 89 ? -9.344 -13.703 -0.767 1 98.88 89 SER A C 1
ATOM 716 O O . SER A 1 89 ? -8.516 -13.672 -1.68 1 98.88 89 SER A O 1
ATOM 718 N N . VAL A 1 90 ? -10.484 -14.367 -0.85 1 98.94 90 VAL A N 1
ATOM 719 C CA . VAL A 1 90 ? -10.977 -14.852 -2.135 1 98.94 90 VAL A CA 1
ATOM 720 C C . VAL A 1 90 ? -11.734 -13.734 -2.85 1 98.94 90 VAL A C 1
ATOM 722 O O . VAL A 1 90 ? -12.75 -13.242 -2.354 1 98.94 90 VAL A O 1
ATOM 725 N N . LEU A 1 91 ? -11.273 -13.375 -3.977 1 98.81 91 LEU A N 1
ATOM 726 C CA . LEU A 1 91 ? -11.828 -12.234 -4.695 1 98.81 91 LEU A CA 1
ATOM 727 C C . LEU A 1 91 ? -13 -12.656 -5.57 1 98.81 91 LEU A C 1
ATOM 729 O O . LEU A 1 91 ? -13.953 -11.891 -5.754 1 98.81 91 LEU A O 1
ATOM 733 N N . SER A 1 92 ? -12.891 -13.797 -6.129 1 98.62 92 SER A N 1
ATOM 734 C CA . SER A 1 92 ? -13.953 -14.312 -6.988 1 98.62 92 SER A CA 1
ATOM 735 C C . SER A 1 92 ? -13.922 -15.836 -7.055 1 98.62 92 SER A C 1
ATOM 737 O O . SER A 1 92 ? -12.891 -16.453 -6.754 1 98.62 92 SER A O 1
ATOM 739 N N . ALA A 1 93 ? -15.008 -16.406 -7.348 1 98.44 93 ALA A N 1
ATOM 740 C CA . ALA A 1 93 ? -15.188 -17.828 -7.609 1 98.44 93 ALA A CA 1
ATOM 741 C C . ALA A 1 93 ? -15.984 -18.062 -8.891 1 98.44 93 ALA A C 1
ATOM 743 O O . ALA A 1 93 ? -16.953 -17.344 -9.164 1 98.44 93 ALA A O 1
ATOM 744 N N . ALA A 1 94 ? -15.547 -19.031 -9.656 1 97.94 94 ALA A N 1
ATOM 745 C CA . ALA A 1 94 ? -16.266 -19.391 -10.875 1 97.94 94 ALA A CA 1
ATOM 746 C C . ALA A 1 94 ? -16.266 -20.891 -11.086 1 97.94 94 ALA A C 1
ATOM 748 O O . ALA A 1 94 ? -15.273 -21.562 -10.797 1 97.94 94 ALA A O 1
ATOM 749 N N . ARG A 1 95 ? -17.359 -21.391 -11.609 1 96.94 95 ARG A N 1
ATOM 750 C CA . ARG A 1 95 ? -17.359 -22.766 -12.062 1 96.94 95 ARG A CA 1
ATOM 751 C C . ARG A 1 95 ? -16.594 -22.922 -13.367 1 96.94 95 ARG A C 1
ATOM 753 O O . ARG A 1 95 ? -16.703 -22.078 -14.258 1 96.94 95 ARG A O 1
ATOM 760 N N . VAL A 1 96 ? -15.828 -23.953 -13.469 1 97.31 96 VAL A N 1
ATOM 761 C CA . VAL A 1 96 ? -15.055 -24.203 -14.68 1 97.31 96 VAL A CA 1
ATOM 762 C C . VAL A 1 96 ? -15.195 -25.672 -15.094 1 97.31 96 VAL A C 1
ATOM 764 O O . VAL A 1 96 ? -15.789 -26.469 -14.367 1 97.31 96 VAL A O 1
ATOM 767 N N . GLY A 1 97 ? -14.781 -26.031 -16.328 1 95.12 97 GLY A N 1
ATOM 768 C CA . GLY A 1 97 ? -14.828 -27.406 -16.812 1 95.12 97 GLY A CA 1
ATOM 769 C C . GLY A 1 97 ? -13.922 -28.344 -16.031 1 95.12 97 GLY A C 1
ATOM 770 O O . GLY A 1 97 ? -12.961 -27.906 -15.398 1 95.12 97 GLY A O 1
ATOM 771 N N . PRO A 1 98 ? -14.211 -29.641 -16.047 1 94.06 98 PRO A N 1
ATOM 772 C CA . PRO A 1 98 ? -13.43 -30.625 -15.289 1 94.06 98 PRO A CA 1
ATOM 773 C C . PRO A 1 98 ? -11.977 -30.703 -15.758 1 94.06 98 PRO A C 1
ATOM 775 O O . PRO A 1 98 ? -11.133 -31.266 -15.055 1 94.06 98 PRO A O 1
ATOM 778 N N . ASP A 1 99 ? -11.703 -30.156 -16.906 1 95.31 99 ASP A N 1
ATOM 779 C CA . ASP A 1 99 ? -10.359 -30.25 -17.453 1 95.31 99 ASP A CA 1
ATOM 780 C C . ASP A 1 99 ? -9.508 -29.047 -17.047 1 95.31 99 ASP A C 1
ATOM 782 O O . ASP A 1 99 ? -8.297 -29.031 -17.266 1 95.31 99 ASP A O 1
ATOM 786 N N . PHE A 1 100 ? -10.18 -28.062 -16.5 1 97.81 100 PHE A N 1
ATOM 787 C CA . PHE A 1 100 ? -9.438 -26.891 -16.078 1 97.81 100 PHE A CA 1
ATOM 788 C C . PHE A 1 100 ? -8.43 -27.25 -14.984 1 97.81 100 PHE A C 1
ATOM 790 O O . PHE A 1 100 ? -8.773 -27.938 -14.023 1 97.81 100 PHE A O 1
ATOM 797 N N . ASP A 1 101 ? -7.211 -26.781 -15.133 1 98.12 101 ASP A N 1
ATOM 798 C CA . ASP A 1 101 ? -6.141 -26.906 -14.148 1 98.12 101 ASP A CA 1
ATOM 799 C C . ASP A 1 101 ? -5.398 -25.578 -13.969 1 98.12 101 ASP A C 1
ATOM 801 O O . ASP A 1 101 ? -4.793 -25.078 -14.914 1 98.12 101 ASP A O 1
ATOM 805 N N . ALA A 1 102 ? -5.484 -25.062 -12.742 1 98.5 102 ALA A N 1
ATOM 806 C CA . ALA A 1 102 ? -4.934 -23.734 -12.484 1 98.5 102 ALA A CA 1
ATOM 807 C C . ALA A 1 102 ? -3.473 -23.641 -12.914 1 98.5 102 ALA A C 1
ATOM 809 O O . ALA A 1 102 ? -3.018 -22.594 -13.383 1 98.5 102 ALA A O 1
ATOM 810 N N . ARG A 1 103 ? -2.721 -24.688 -12.727 1 97.5 103 ARG A N 1
ATOM 811 C CA . ARG A 1 103 ? -1.297 -24.703 -13.047 1 97.5 103 ARG A CA 1
ATOM 812 C C . ARG A 1 103 ? -1.071 -24.969 -14.531 1 97.5 103 ARG A C 1
ATOM 814 O O . ARG A 1 103 ? -0.435 -24.172 -15.219 1 97.5 103 ARG A O 1
ATOM 821 N N . HIS A 1 104 ? -1.71 -25.984 -15.062 1 96.62 104 HIS A N 1
ATOM 822 C CA . HIS A 1 104 ? -1.365 -26.5 -16.391 1 96.62 104 HIS A CA 1
ATOM 823 C C . HIS A 1 104 ? -2.104 -25.734 -17.484 1 96.62 104 HIS A C 1
ATOM 825 O O . HIS A 1 104 ? -1.617 -25.625 -18.609 1 96.62 104 HIS A O 1
ATOM 831 N N . SER A 1 105 ? -3.23 -25.172 -17.172 1 97.81 105 SER A N 1
ATOM 832 C CA . SER A 1 105 ? -3.998 -24.422 -18.156 1 97.81 105 SER A CA 1
ATOM 833 C C . SER A 1 105 ? -3.475 -22.984 -18.281 1 97.81 105 SER A C 1
ATOM 835 O O . SER A 1 105 ? -3.863 -22.266 -19.203 1 97.81 105 SER A O 1
ATOM 837 N N . ALA A 1 106 ? -2.605 -22.594 -17.344 1 98.06 106 ALA A N 1
ATOM 838 C CA . ALA A 1 106 ? -2.123 -21.219 -17.344 1 98.06 106 ALA A CA 1
ATOM 839 C C . ALA A 1 106 ? -1.225 -20.938 -18.547 1 98.06 106 ALA A C 1
ATOM 841 O O . ALA A 1 106 ? -0.392 -21.781 -18.906 1 98.06 106 ALA A O 1
ATOM 842 N N . LEU A 1 107 ? -1.409 -19.781 -19.141 1 98.25 107 LEU A N 1
ATOM 843 C CA . LEU A 1 107 ? -0.598 -19.344 -20.281 1 98.25 107 LEU A CA 1
ATOM 844 C C . LEU A 1 107 ? 0.575 -18.484 -19.797 1 98.25 107 LEU A C 1
ATOM 846 O O . LEU A 1 107 ? 1.67 -18.562 -20.359 1 98.25 107 LEU A O 1
ATOM 850 N N . LYS A 1 108 ? 0.315 -17.672 -18.828 1 98.5 108 LYS A N 1
ATOM 851 C CA . LYS A 1 108 ? 1.318 -16.734 -18.328 1 98.5 108 LYS A CA 1
ATOM 852 C C . LYS A 1 108 ? 1.083 -16.422 -16.844 1 98.5 108 LYS A C 1
ATOM 854 O O . LYS A 1 108 ? -0.058 -16.422 -16.391 1 98.5 108 LYS A O 1
ATOM 859 N N . ARG A 1 109 ? 2.174 -16.266 -16.172 1 98.69 109 ARG A N 1
ATOM 860 C CA . ARG A 1 109 ? 2.164 -15.664 -14.844 1 98.69 109 ARG A CA 1
ATOM 861 C C . ARG A 1 109 ? 2.848 -14.305 -14.852 1 98.69 109 ARG A C 1
ATOM 863 O O . ARG A 1 109 ? 3.879 -14.125 -15.5 1 98.69 109 ARG A O 1
ATOM 870 N N . HIS A 1 110 ? 2.246 -13.352 -14.195 1 98.94 110 HIS A N 1
ATOM 871 C CA . HIS A 1 110 ? 2.75 -11.992 -14.109 1 98.94 110 HIS A CA 1
ATOM 872 C C . HIS A 1 110 ? 3.166 -11.641 -12.688 1 98.94 110 HIS A C 1
ATOM 874 O O . HIS A 1 110 ? 2.408 -11.867 -11.742 1 98.94 110 HIS A O 1
ATOM 880 N N . TYR A 1 111 ? 4.359 -11.125 -12.586 1 98.88 111 TYR A N 1
ATOM 881 C CA . TYR A 1 111 ? 4.867 -10.672 -11.297 1 98.88 111 TYR A CA 1
ATOM 882 C C . TYR A 1 111 ? 5.289 -9.211 -11.359 1 98.88 111 TYR A C 1
ATOM 884 O O . TYR A 1 111 ? 5.648 -8.703 -12.43 1 98.88 111 TYR A O 1
ATOM 892 N N . ARG A 1 112 ? 5.156 -8.578 -10.227 1 98.94 112 ARG A N 1
ATOM 893 C CA . ARG A 1 112 ? 5.699 -7.242 -10.016 1 98.94 112 ARG A CA 1
ATOM 894 C C . ARG A 1 112 ? 6.625 -7.211 -8.805 1 98.94 112 ARG A C 1
ATOM 896 O O . ARG A 1 112 ? 6.301 -7.781 -7.754 1 98.94 112 ARG A O 1
ATOM 903 N N . TYR A 1 113 ? 7.766 -6.652 -8.984 1 98.94 113 TYR A N 1
ATOM 904 C CA . TYR A 1 113 ? 8.688 -6.418 -7.879 1 98.94 113 TYR A CA 1
ATOM 905 C C . TYR A 1 113 ? 8.867 -4.926 -7.629 1 98.94 113 TYR A C 1
ATOM 907 O O . TYR A 1 113 ? 9.094 -4.156 -8.57 1 98.94 113 TYR A O 1
ATOM 915 N N . ARG A 1 114 ? 8.805 -4.496 -6.348 1 98.94 114 ARG A N 1
ATOM 916 C CA . ARG A 1 114 ? 8.922 -3.086 -5.988 1 98.94 114 ARG A CA 1
ATOM 917 C C . ARG A 1 114 ? 10.203 -2.828 -5.195 1 98.94 114 ARG A C 1
ATOM 919 O O . ARG A 1 114 ? 10.398 -3.404 -4.125 1 98.94 114 ARG A O 1
ATOM 926 N N . ILE A 1 115 ? 11.023 -1.979 -5.734 1 98.94 115 ILE A N 1
ATOM 927 C CA . ILE A 1 115 ? 12.203 -1.479 -5.047 1 98.94 115 ILE A CA 1
ATOM 928 C C . ILE A 1 115 ? 11.977 -0.032 -4.617 1 98.94 115 ILE A C 1
ATOM 930 O O . ILE A 1 115 ? 11.695 0.833 -5.449 1 98.94 115 ILE A O 1
ATOM 934 N N . LEU A 1 116 ? 11.969 0.199 -3.342 1 98.94 116 LEU A N 1
ATOM 935 C CA . LEU A 1 116 ? 12 1.577 -2.863 1 98.94 116 LEU A CA 1
ATOM 936 C C . LEU A 1 116 ? 13.43 2.115 -2.855 1 98.94 116 LEU A C 1
ATOM 938 O O . LEU A 1 116 ? 14.25 1.69 -2.041 1 98.94 116 LEU A O 1
ATOM 942 N N . ASN A 1 117 ? 13.703 3.016 -3.764 1 98.88 117 ASN A N 1
ATOM 943 C CA . ASN A 1 117 ? 15.055 3.508 -3.982 1 98.88 117 ASN A CA 1
ATOM 944 C C . ASN A 1 117 ? 15.211 4.949 -3.508 1 98.88 117 ASN A C 1
ATOM 946 O O . ASN A 1 117 ? 15.164 5.883 -4.312 1 98.88 117 ASN A O 1
ATOM 950 N N . ARG A 1 118 ? 15.398 5.098 -2.217 1 98.31 118 ARG A N 1
ATOM 951 C CA . ARG A 1 118 ? 15.68 6.355 -1.531 1 98.31 118 ARG A CA 1
ATOM 952 C C . ARG A 1 118 ? 16.438 6.117 -0.232 1 98.31 118 ARG A C 1
ATOM 954 O O . ARG A 1 118 ? 16.469 4.992 0.273 1 98.31 118 ARG A O 1
ATOM 961 N N . ARG A 1 119 ? 17.016 7.105 0.282 1 97.62 119 ARG A N 1
ATOM 962 C CA . ARG A 1 119 ? 17.844 6.973 1.471 1 97.62 119 ARG A CA 1
ATOM 963 C C . ARG A 1 119 ? 17 6.605 2.691 1 97.62 119 ARG A C 1
ATOM 965 O O . ARG A 1 119 ? 17.375 5.715 3.461 1 97.62 119 ARG A O 1
ATOM 972 N N . SER A 1 120 ? 15.859 7.266 2.885 1 98.5 120 SER A N 1
ATOM 973 C CA . SER A 1 120 ? 15.008 7.105 4.059 1 98.5 120 SER A CA 1
ATOM 974 C C . SER A 1 120 ? 14.227 5.793 4.004 1 98.5 120 SER A C 1
ATOM 976 O O . SER A 1 120 ? 13.719 5.414 2.951 1 98.5 120 SER A O 1
ATOM 978 N N . PRO A 1 121 ? 14.141 5.07 5.082 1 98.31 121 PRO A N 1
ATOM 979 C CA . PRO A 1 121 ? 13.406 3.803 5.102 1 98.31 121 PRO A CA 1
ATOM 980 C C . PRO A 1 121 ? 11.906 3.99 4.93 1 98.31 121 PRO A C 1
ATOM 982 O O . PRO A 1 121 ? 11.391 5.09 5.141 1 98.31 121 PRO A O 1
ATOM 985 N N . PRO A 1 122 ? 11.266 2.975 4.48 1 98.31 122 PRO A N 1
ATOM 986 C CA . PRO A 1 122 ? 9.812 3.078 4.332 1 98.31 122 PRO A CA 1
ATOM 987 C C . PRO A 1 122 ? 9.078 3.064 5.672 1 98.31 122 PRO A C 1
ATOM 989 O O . PRO A 1 122 ? 9.484 2.355 6.594 1 98.31 122 PRO A O 1
ATOM 992 N N . ALA A 1 123 ? 8.039 3.834 5.746 1 98.31 123 ALA A N 1
ATOM 993 C CA . ALA A 1 123 ? 7.09 3.719 6.852 1 98.31 123 ALA A CA 1
ATOM 994 C C . ALA A 1 123 ? 5.785 3.084 6.383 1 98.31 123 ALA A C 1
ATOM 996 O O . ALA A 1 123 ? 5.316 2.107 6.973 1 98.31 123 ALA A O 1
ATOM 997 N N . LEU A 1 124 ? 5.277 3.521 5.277 1 98.12 124 LEU A N 1
ATOM 998 C CA . LEU A 1 124 ? 3.969 3.107 4.781 1 98.12 124 LEU A CA 1
ATOM 999 C C . LEU A 1 124 ? 4.082 1.842 3.939 1 98.12 124 LEU A C 1
ATOM 1001 O O . LEU A 1 124 ? 3.129 1.062 3.852 1 98.12 124 LEU A O 1
ATOM 1005 N N . ALA A 1 125 ? 5.234 1.581 3.377 1 97.38 125 ALA A N 1
ATOM 1006 C CA . ALA A 1 125 ? 5.383 0.459 2.455 1 97.38 125 ALA A CA 1
ATOM 1007 C C . ALA A 1 125 ? 6.164 -0.682 3.098 1 97.38 125 ALA A C 1
ATOM 1009 O O . ALA A 1 125 ? 6.621 -1.596 2.408 1 97.38 125 ALA A O 1
ATOM 1010 N N . ARG A 1 126 ? 6.32 -0.584 4.406 1 95.44 126 ARG A N 1
ATOM 1011 C CA . ARG A 1 126 ? 7.023 -1.647 5.113 1 95.44 126 ARG A CA 1
ATOM 1012 C C . ARG A 1 126 ? 6.395 -3.008 4.828 1 95.44 126 ARG A C 1
ATOM 1014 O O . ARG A 1 126 ? 5.172 -3.152 4.879 1 95.44 126 ARG A O 1
ATOM 1021 N N . GLY A 1 127 ? 7.234 -3.951 4.426 1 96.44 127 GLY A N 1
ATOM 1022 C CA . GLY A 1 127 ? 6.75 -5.297 4.164 1 96.44 127 GLY A CA 1
ATOM 1023 C C . GLY A 1 127 ? 6.301 -5.496 2.729 1 96.44 127 GLY A C 1
ATOM 1024 O O . GLY A 1 127 ? 5.879 -6.594 2.354 1 96.44 127 GLY A O 1
ATOM 1025 N N . TYR A 1 128 ? 6.484 -4.426 1.877 1 98.44 128 TYR A N 1
ATOM 1026 C CA . TYR A 1 128 ? 5.941 -4.547 0.53 1 98.44 128 TYR A CA 1
ATOM 1027 C C . TYR A 1 128 ? 6.938 -4.051 -0.509 1 98.44 128 TYR A C 1
ATOM 1029 O O . TYR A 1 128 ? 6.594 -3.895 -1.684 1 98.44 128 TYR A O 1
ATOM 1037 N N . VAL A 1 129 ? 8.125 -3.688 -0.013 1 98.81 129 VAL A N 1
ATOM 1038 C CA . VAL A 1 129 ? 9.156 -3.201 -0.922 1 98.81 129 VAL A CA 1
ATOM 1039 C C . VAL A 1 129 ? 10.516 -3.732 -0.488 1 98.81 129 VAL A C 1
ATOM 1041 O O . VAL A 1 129 ? 10.688 -4.172 0.652 1 98.81 129 VAL A O 1
ATOM 1044 N N . TRP A 1 130 ? 11.453 -3.736 -1.435 1 98.88 130 TRP A N 1
ATOM 1045 C CA . TRP A 1 130 ? 12.875 -3.818 -1.129 1 98.88 130 TRP A CA 1
ATOM 1046 C C . TRP A 1 130 ? 13.484 -2.426 -0.992 1 98.88 130 TRP A C 1
ATOM 1048 O O . TRP A 1 130 ? 13.602 -1.692 -1.977 1 98.88 130 TRP A O 1
ATOM 1058 N N . HIS A 1 131 ? 13.828 -2.029 0.226 1 98.81 131 HIS A N 1
ATOM 1059 C CA . HIS A 1 131 ? 14.461 -0.736 0.448 1 98.81 131 HIS A CA 1
ATOM 1060 C C . HIS A 1 131 ? 15.938 -0.772 0.048 1 98.81 131 HIS A C 1
ATOM 1062 O O . HIS A 1 131 ? 16.719 -1.546 0.607 1 98.81 131 HIS A O 1
ATOM 1068 N N . VAL A 1 132 ? 16.266 -0.042 -0.933 1 98.81 132 VAL A N 1
ATOM 1069 C CA . VAL A 1 132 ? 17.656 0.146 -1.378 1 98.81 132 VAL A CA 1
ATOM 1070 C C . VAL A 1 132 ? 18.047 1.609 -1.213 1 98.81 132 VAL A C 1
ATOM 1072 O O . VAL A 1 132 ? 17.656 2.461 -2.018 1 98.81 132 VAL A O 1
ATOM 1075 N N . PRO A 1 133 ? 18.875 1.904 -0.214 1 98.25 133 PRO A N 1
ATOM 1076 C CA . PRO A 1 133 ? 19.094 3.305 0.155 1 98.25 133 PRO A CA 1
ATOM 1077 C C . PRO A 1 133 ? 20.156 3.984 -0.704 1 98.25 133 PRO A C 1
ATOM 1079 O O . PRO A 1 133 ? 20.422 5.176 -0.529 1 98.25 133 PRO A O 1
ATOM 1082 N N . TRP A 1 134 ? 20.859 3.301 -1.647 1 98.19 134 TRP A N 1
ATOM 1083 C CA . TRP A 1 134 ? 21.797 3.922 -2.574 1 98.19 134 TRP A CA 1
ATOM 1084 C C . TRP A 1 134 ? 21.188 4.059 -3.963 1 98.19 134 TRP A C 1
ATOM 1086 O O . TRP A 1 134 ? 20.234 3.357 -4.297 1 98.19 134 TRP A O 1
ATOM 1096 N N . ALA A 1 135 ? 21.672 4.965 -4.699 1 98.31 135 ALA A N 1
ATOM 1097 C CA . ALA A 1 135 ? 21.094 5.301 -5.996 1 98.31 135 ALA A CA 1
ATOM 1098 C C . ALA A 1 135 ? 21.234 4.145 -6.98 1 98.31 135 ALA A C 1
ATOM 1100 O O . ALA A 1 135 ? 22.297 3.498 -7.035 1 98.31 135 ALA A O 1
ATOM 1101 N N . LEU A 1 136 ? 20.203 3.838 -7.715 1 98.88 136 LEU A N 1
ATOM 1102 C CA . LEU A 1 136 ? 20.188 2.854 -8.789 1 98.88 136 LEU A CA 1
ATOM 1103 C C . LEU A 1 136 ? 19.828 3.508 -10.125 1 98.88 136 LEU A C 1
ATOM 1105 O O . LEU A 1 136 ? 18.969 4.391 -10.18 1 98.88 136 LEU A O 1
ATOM 1109 N N . ASP A 1 137 ? 20.469 3.086 -11.148 1 98.88 137 ASP A N 1
ATOM 1110 C CA . ASP A 1 137 ? 20.141 3.506 -12.508 1 98.88 137 ASP A CA 1
ATOM 1111 C C . ASP A 1 137 ? 19.109 2.574 -13.141 1 98.88 137 ASP A C 1
ATOM 1113 O O . ASP A 1 137 ? 19.453 1.527 -13.688 1 98.88 137 ASP A O 1
ATOM 1117 N N . ALA A 1 138 ? 17.859 3 -13.117 1 98.94 138 ALA A N 1
ATOM 1118 C CA . ALA A 1 138 ? 16.766 2.156 -13.594 1 98.94 138 ALA A CA 1
ATOM 1119 C C . ALA A 1 138 ? 16.922 1.855 -15.086 1 98.94 138 ALA A C 1
ATOM 1121 O O . ALA A 1 138 ? 16.562 0.77 -15.547 1 98.94 138 ALA A O 1
ATOM 1122 N N . ALA A 1 139 ? 17.391 2.807 -15.828 1 98.81 139 ALA A N 1
ATOM 1123 C CA . ALA A 1 139 ? 17.594 2.6 -17.266 1 98.81 139 ALA A CA 1
ATOM 1124 C C . ALA A 1 139 ? 18.625 1.508 -17.516 1 98.81 139 ALA A C 1
ATOM 1126 O O . ALA A 1 139 ? 18.453 0.671 -18.406 1 98.81 139 ALA A O 1
ATOM 1127 N N . ALA A 1 140 ? 19.719 1.543 -16.75 1 98.88 140 ALA A N 1
ATOM 1128 C CA . ALA A 1 140 ? 20.734 0.492 -16.859 1 98.88 140 ALA A CA 1
ATOM 1129 C C . ALA A 1 140 ? 20.141 -0.868 -16.484 1 98.88 140 ALA A C 1
ATOM 1131 O O . ALA A 1 140 ? 20.438 -1.875 -17.141 1 98.88 140 ALA A O 1
ATOM 1132 N N . MET A 1 141 ? 19.359 -0.875 -15.461 1 98.94 141 MET A N 1
ATOM 1133 C CA . MET A 1 141 ? 18.688 -2.105 -15.062 1 98.94 141 MET A CA 1
ATOM 1134 C C . MET A 1 141 ? 17.812 -2.639 -16.188 1 98.94 141 MET A C 1
ATOM 1136 O O . MET A 1 141 ? 17.812 -3.838 -16.469 1 98.94 141 MET A O 1
ATOM 1140 N N . HIS A 1 142 ? 17.047 -1.694 -16.812 1 98.94 142 HIS A N 1
ATOM 1141 C CA . HIS A 1 142 ? 16.156 -2.102 -17.891 1 98.94 142 HIS A CA 1
ATOM 1142 C C . HIS A 1 142 ? 16.938 -2.648 -19.078 1 98.94 142 HIS A C 1
ATOM 1144 O O . HIS A 1 142 ? 16.578 -3.68 -19.656 1 98.94 142 HIS A O 1
ATOM 1150 N N . ALA A 1 143 ? 17.953 -1.927 -19.453 1 98.88 143 ALA A N 1
ATOM 1151 C CA . ALA A 1 143 ? 18.797 -2.379 -20.547 1 98.88 143 ALA A CA 1
ATOM 1152 C C . ALA A 1 143 ? 19.328 -3.787 -20.297 1 98.88 143 ALA A C 1
ATOM 1154 O O . ALA A 1 143 ? 19.266 -4.645 -21.188 1 98.88 143 ALA A O 1
ATOM 1155 N N . ALA A 1 144 ? 19.812 -4.051 -19.125 1 98.88 144 ALA A N 1
ATOM 1156 C CA . ALA A 1 144 ? 20.328 -5.367 -18.734 1 98.88 144 ALA A CA 1
ATOM 1157 C C . ALA A 1 144 ? 19.219 -6.41 -18.75 1 98.88 144 ALA A C 1
ATOM 1159 O O . ALA A 1 144 ? 19.422 -7.539 -19.219 1 98.88 144 ALA A O 1
ATOM 1160 N N . ALA A 1 145 ? 18.062 -6.055 -18.281 1 98.94 145 ALA A N 1
ATOM 1161 C CA . ALA A 1 145 ? 16.891 -6.941 -18.219 1 98.94 145 ALA A CA 1
ATOM 1162 C C . ALA A 1 145 ? 16.547 -7.48 -19.609 1 98.94 145 ALA A C 1
ATOM 1164 O O . ALA A 1 145 ? 16.188 -8.656 -19.75 1 98.94 145 ALA A O 1
ATOM 1165 N N . GLN A 1 146 ? 16.703 -6.633 -20.625 1 98.88 146 GLN A N 1
ATOM 1166 C CA . GLN A 1 146 ? 16.312 -7.008 -21.984 1 98.88 146 GLN A CA 1
ATOM 1167 C C . GLN A 1 146 ? 17.172 -8.156 -22.5 1 98.88 146 GLN A C 1
ATOM 1169 O O . GLN A 1 146 ? 16.734 -8.93 -23.359 1 98.88 146 GLN A O 1
ATOM 1174 N N . THR A 1 147 ? 18.328 -8.336 -21.969 1 98.75 147 THR A N 1
ATOM 1175 C CA . THR A 1 147 ? 19.219 -9.391 -22.438 1 98.75 147 THR A CA 1
ATOM 1176 C C . THR A 1 147 ? 18.766 -10.758 -21.938 1 98.75 147 THR A C 1
ATOM 1178 O O . THR A 1 147 ? 19.219 -11.789 -22.406 1 98.75 147 THR A O 1
ATOM 1181 N N . LEU A 1 148 ? 17.797 -10.734 -21.016 1 98.81 148 LEU A N 1
ATOM 1182 C CA . LEU A 1 148 ? 17.328 -11.977 -20.406 1 98.81 148 LEU A CA 1
ATOM 1183 C C . LEU A 1 148 ? 16.078 -12.484 -21.109 1 98.81 148 LEU A C 1
ATOM 1185 O O . LEU A 1 148 ? 15.625 -13.602 -20.859 1 98.81 148 LEU A O 1
ATOM 1189 N N . LEU A 1 149 ? 15.484 -11.711 -22 1 98.81 149 LEU A N 1
ATOM 1190 C CA . LEU A 1 149 ? 14.25 -12.086 -22.688 1 98.81 149 LEU A CA 1
ATOM 1191 C C . LEU A 1 149 ? 14.477 -13.273 -23.609 1 98.81 149 LEU A C 1
ATOM 1193 O O . LEU A 1 149 ? 15.562 -13.43 -24.172 1 98.81 149 LEU A O 1
ATOM 1197 N N . GLY A 1 150 ? 13.43 -14.094 -23.75 1 98.69 150 GLY A N 1
ATOM 1198 C CA . GLY A 1 150 ? 13.477 -15.227 -24.656 1 98.69 150 GLY A CA 1
ATOM 1199 C C . GLY A 1 150 ? 13.672 -16.562 -23.938 1 98.69 150 GLY A C 1
ATOM 1200 O O . GLY A 1 150 ? 13.438 -16.656 -22.734 1 98.69 150 GLY A O 1
ATOM 1201 N N . ARG A 1 151 ? 13.891 -17.609 -24.734 1 98.62 151 ARG A N 1
ATOM 1202 C CA . ARG A 1 151 ? 14.055 -18.953 -24.219 1 98.62 151 ARG A CA 1
ATOM 1203 C C . ARG A 1 151 ? 15.508 -19.234 -23.859 1 98.62 151 ARG A C 1
ATOM 1205 O O . ARG A 1 151 ? 16.391 -19.156 -24.719 1 98.62 151 ARG A O 1
ATOM 1212 N N . HIS A 1 152 ? 15.781 -19.484 -22.609 1 98.69 152 HIS A N 1
ATOM 1213 C CA . HIS A 1 152 ? 17.141 -19.703 -22.125 1 98.69 152 HIS A CA 1
ATOM 1214 C C . HIS A 1 152 ? 17.172 -20.766 -21.031 1 98.69 152 HIS A C 1
ATOM 1216 O O . HIS A 1 152 ? 16.125 -21.188 -20.531 1 98.69 152 HIS A O 1
ATOM 1222 N N . ASP A 1 153 ? 18.344 -21.328 -20.828 1 98.56 153 ASP A N 1
ATOM 1223 C CA . ASP A 1 153 ? 18.641 -22.062 -19.609 1 98.56 153 ASP A CA 1
ATOM 1224 C C . ASP A 1 153 ? 18.828 -21.094 -18.438 1 98.56 153 ASP A C 1
ATOM 1226 O O . ASP A 1 153 ? 19.797 -20.344 -18.391 1 98.56 153 ASP A O 1
ATOM 1230 N N . PHE A 1 154 ? 17.922 -21.078 -17.469 1 98.62 154 PHE A N 1
ATOM 1231 C CA . PHE A 1 154 ? 17.953 -20.125 -16.359 1 98.62 154 PHE A CA 1
ATOM 1232 C C . PHE A 1 154 ? 18.547 -20.75 -15.117 1 98.62 154 PHE A C 1
ATOM 1234 O O . PHE A 1 154 ? 18.203 -20.375 -13.992 1 98.62 154 PHE A O 1
ATOM 1241 N N . SER A 1 155 ? 19.406 -21.719 -15.219 1 98.06 155 SER A N 1
ATOM 1242 C CA . SER A 1 155 ? 20.047 -22.406 -14.102 1 98.06 155 SER A CA 1
ATOM 1243 C C . SER A 1 155 ? 20.734 -21.406 -13.164 1 98.06 155 SER A C 1
ATOM 1245 O O . SER A 1 155 ? 20.75 -21.594 -11.953 1 98.06 155 SER A O 1
ATOM 1247 N N . ALA A 1 156 ? 21.281 -20.328 -13.711 1 97.94 156 ALA A N 1
ATOM 1248 C CA . ALA A 1 156 ? 21.984 -19.328 -12.898 1 97.94 156 ALA A CA 1
ATOM 1249 C C . ALA A 1 156 ? 21.031 -18.672 -11.906 1 97.94 156 ALA A C 1
ATOM 1251 O O . ALA A 1 156 ? 21.469 -18.062 -10.922 1 97.94 156 ALA A O 1
ATOM 1252 N N . PHE A 1 157 ? 19.766 -18.734 -12.172 1 97.94 157 PHE A N 1
ATOM 1253 C CA . PHE A 1 157 ? 18.766 -18.062 -11.344 1 97.94 157 PHE A CA 1
ATOM 1254 C C . PHE A 1 157 ? 17.875 -19.078 -10.633 1 97.94 157 PHE A C 1
ATOM 1256 O O . PHE A 1 157 ? 16.781 -18.75 -10.172 1 97.94 157 PHE A O 1
ATOM 1263 N N . ARG A 1 158 ? 18.25 -20.25 -10.547 1 95.31 158 ARG A N 1
ATOM 1264 C CA . ARG A 1 158 ? 17.484 -21.375 -10.016 1 95.31 158 ARG A CA 1
ATOM 1265 C C . ARG A 1 158 ? 17.953 -21.734 -8.609 1 95.31 158 ARG A C 1
ATOM 1267 O O . ARG A 1 158 ? 19.156 -21.906 -8.375 1 95.31 158 ARG A O 1
ATOM 1274 N N . ALA A 1 159 ? 16.984 -21.828 -7.719 1 92.06 159 ALA A N 1
ATOM 1275 C CA . ALA A 1 159 ? 17.344 -22.266 -6.375 1 92.06 159 ALA A CA 1
ATOM 1276 C C . ALA A 1 159 ? 17.844 -23.703 -6.387 1 92.06 159 ALA A C 1
ATOM 1278 O O . ALA A 1 159 ? 17.422 -24.516 -7.219 1 92.06 159 ALA A O 1
ATOM 1279 N N . ALA A 1 160 ? 18.656 -24.047 -5.379 1 85.88 160 ALA A N 1
ATOM 1280 C CA . ALA A 1 160 ? 19.219 -25.391 -5.27 1 85.88 160 ALA A CA 1
ATOM 1281 C C . ALA A 1 160 ? 18.109 -26.422 -5.035 1 85.88 160 ALA A C 1
ATOM 1283 O O . ALA A 1 160 ? 18.188 -27.547 -5.539 1 85.88 160 ALA A O 1
ATOM 1284 N N . GLU A 1 161 ? 17.094 -26.016 -4.328 1 85.31 161 GLU A N 1
ATOM 1285 C CA . GLU A 1 161 ? 16.047 -26.938 -3.928 1 85.31 161 GLU A CA 1
ATOM 1286 C C . GLU A 1 161 ? 14.922 -26.984 -4.961 1 85.31 161 GLU A C 1
ATOM 1288 O O . GLU A 1 161 ? 13.898 -27.641 -4.75 1 85.31 161 GLU A O 1
ATOM 1293 N N . CYS A 1 162 ? 15.18 -26.312 -6.043 1 88.12 162 CYS A N 1
ATOM 1294 C CA . CYS A 1 162 ? 14.148 -26.234 -7.07 1 88.12 162 CYS A CA 1
ATOM 1295 C C . CYS A 1 162 ? 13.781 -27.641 -7.57 1 88.12 162 CYS A C 1
ATOM 1297 O O . CYS A 1 162 ? 14.664 -28.438 -7.867 1 88.12 162 CYS A O 1
ATOM 1299 N N . GLN A 1 163 ? 12.516 -27.906 -7.832 1 84.81 163 GLN A N 1
ATOM 1300 C CA . GLN A 1 163 ? 12.023 -29.234 -8.164 1 84.81 163 GLN A CA 1
ATOM 1301 C C . GLN A 1 163 ? 11.711 -29.344 -9.656 1 84.81 163 GLN A C 1
ATOM 1303 O O . GLN A 1 163 ? 11.336 -30.422 -10.141 1 84.81 163 GLN A O 1
ATOM 1308 N N . ALA A 1 164 ? 11.789 -28.328 -10.367 1 88.19 164 ALA A N 1
ATOM 1309 C CA . ALA A 1 164 ? 11.477 -28.344 -11.797 1 88.19 164 ALA A CA 1
ATOM 1310 C C . ALA A 1 164 ? 12.391 -29.312 -12.539 1 88.19 164 ALA A C 1
ATOM 1312 O O . ALA A 1 164 ? 13.578 -29.422 -12.219 1 88.19 164 ALA A O 1
ATOM 1313 N N . SER A 1 165 ? 11.906 -29.906 -13.562 1 89.81 165 SER A N 1
ATOM 1314 C CA . SER A 1 165 ? 12.641 -30.922 -14.312 1 89.81 165 SER A CA 1
ATOM 1315 C C . SER A 1 165 ? 13.633 -30.281 -15.273 1 89.81 165 SER A C 1
ATOM 1317 O O . SER A 1 165 ? 14.641 -30.891 -15.633 1 89.81 165 SER A O 1
ATOM 1319 N N . SER A 1 166 ? 13.305 -29.094 -15.742 1 95.25 166 SER A N 1
ATOM 1320 C CA . SER A 1 166 ? 14.148 -28.391 -16.719 1 95.25 166 SER A CA 1
ATOM 1321 C C . SER A 1 166 ? 14.359 -26.938 -16.328 1 95.25 166 SER A C 1
ATOM 1323 O O . SER A 1 166 ? 13.438 -26.281 -15.844 1 95.25 166 SER A O 1
ATOM 1325 N N . PRO A 1 167 ? 15.539 -26.5 -16.562 1 96.62 167 PRO A N 1
ATOM 1326 C CA . PRO A 1 167 ? 15.812 -25.094 -16.266 1 96.62 167 PRO A CA 1
ATOM 1327 C C . PRO A 1 167 ? 15.453 -24.172 -17.438 1 96.62 167 PRO A C 1
ATOM 1329 O O . PRO A 1 167 ? 15.641 -22.953 -17.344 1 96.62 167 PRO A O 1
ATOM 1332 N N . LEU A 1 168 ? 15.008 -24.797 -18.5 1 97.88 168 LEU A N 1
ATOM 1333 C CA . LEU A 1 168 ? 14.648 -24 -19.672 1 97.88 168 LEU A CA 1
ATOM 1334 C C . LEU A 1 168 ? 13.328 -23.281 -19.453 1 97.88 168 LEU A C 1
ATOM 1336 O O . LEU A 1 168 ? 12.336 -23.891 -19.062 1 97.88 168 LEU A O 1
ATOM 1340 N N . ARG A 1 169 ? 13.391 -21.984 -19.609 1 97.88 169 ARG A N 1
ATOM 1341 C CA . ARG A 1 169 ? 12.203 -21.141 -19.547 1 97.88 169 ARG A CA 1
ATOM 1342 C C . ARG A 1 169 ? 12.219 -20.094 -20.656 1 97.88 169 ARG A C 1
ATOM 1344 O O . ARG A 1 169 ? 13.281 -19.734 -21.156 1 97.88 169 ARG A O 1
ATOM 1351 N N . THR A 1 170 ? 11.047 -19.672 -21 1 98.56 170 THR A N 1
ATOM 1352 C CA . THR A 1 170 ? 10.898 -18.516 -21.891 1 98.56 170 THR A CA 1
ATOM 1353 C C . THR A 1 170 ? 10.375 -17.312 -21.109 1 98.56 170 THR A C 1
ATOM 1355 O O . THR A 1 170 ? 9.25 -17.328 -20.609 1 98.56 170 THR A O 1
ATOM 1358 N N . LEU A 1 171 ? 11.211 -16.312 -21 1 98.81 171 LEU A N 1
ATOM 1359 C CA . LEU A 1 171 ? 10.828 -15.062 -20.375 1 98.81 171 LEU A CA 1
ATOM 1360 C C . LEU A 1 171 ? 10.188 -14.117 -21.391 1 98.81 171 LEU A C 1
ATOM 1362 O O . LEU A 1 171 ? 10.852 -13.68 -22.344 1 98.81 171 LEU A O 1
ATOM 1366 N N . ASP A 1 172 ? 8.945 -13.75 -21.203 1 98.81 172 ASP A N 1
ATOM 1367 C CA . ASP A 1 172 ? 8.18 -12.977 -22.188 1 98.81 172 ASP A CA 1
ATOM 1368 C C . ASP A 1 172 ? 8.328 -11.477 -21.938 1 98.81 172 ASP A C 1
ATOM 1370 O O . ASP A 1 172 ? 8.219 -10.68 -22.875 1 98.81 172 ASP A O 1
ATOM 1374 N N . GLN A 1 173 ? 8.453 -11.156 -20.703 1 98.88 173 GLN A N 1
ATOM 1375 C CA . GLN A 1 173 ? 8.523 -9.758 -20.297 1 98.88 173 GLN A CA 1
ATOM 1376 C C . GLN A 1 173 ? 9.453 -9.578 -19.109 1 98.88 173 GLN A C 1
ATOM 1378 O O . GLN A 1 173 ? 9.445 -10.383 -18.172 1 98.88 173 GLN A O 1
ATOM 1383 N N . LEU A 1 174 ? 10.25 -8.555 -19.156 1 98.94 174 LEU A N 1
ATOM 1384 C CA . LEU A 1 174 ? 11.047 -8.086 -18.016 1 98.94 174 LEU A CA 1
ATOM 1385 C C . LEU A 1 174 ? 11.352 -6.598 -18.156 1 98.94 174 LEU A C 1
ATOM 1387 O O . LEU A 1 174 ? 12.336 -6.215 -18.781 1 98.94 174 LEU A O 1
ATOM 1391 N N . ASP A 1 175 ? 10.516 -5.793 -17.547 1 98.94 175 ASP A N 1
ATOM 1392 C CA . ASP A 1 175 ? 10.602 -4.34 -17.656 1 98.94 175 ASP A CA 1
ATOM 1393 C C . ASP A 1 175 ? 11.016 -3.719 -16.312 1 98.94 175 ASP A C 1
ATOM 1395 O O . ASP A 1 175 ? 10.57 -4.164 -15.258 1 98.94 175 ASP A O 1
ATOM 1399 N N . VAL A 1 176 ? 11.859 -2.799 -16.391 1 98.94 176 VAL A N 1
ATOM 1400 C CA . VAL A 1 176 ? 12.258 -2.021 -15.219 1 98.94 176 VAL A CA 1
ATOM 1401 C C . VAL A 1 176 ? 11.961 -0.542 -15.453 1 98.94 176 VAL A C 1
ATOM 1403 O O . VAL A 1 176 ? 12.375 0.026 -16.469 1 98.94 176 VAL A O 1
ATOM 1406 N N . GLU A 1 177 ? 11.227 0.057 -14.578 1 98.88 177 GLU A N 1
ATOM 1407 C CA . GLU A 1 177 ? 10.852 1.458 -14.734 1 98.88 177 GLU A CA 1
ATOM 1408 C C . GLU A 1 177 ? 10.883 2.195 -13.398 1 98.88 177 GLU A C 1
ATOM 1410 O O . GLU A 1 177 ? 10.445 1.656 -12.383 1 98.88 177 GLU A O 1
ATOM 1415 N N . ARG A 1 178 ? 11.406 3.406 -13.469 1 98.81 178 ARG A N 1
ATOM 1416 C CA . ARG A 1 178 ? 11.352 4.262 -12.289 1 98.81 178 ARG A CA 1
ATOM 1417 C C . ARG A 1 178 ? 10.031 5.02 -12.211 1 98.81 178 ARG A C 1
ATOM 1419 O O . ARG A 1 178 ? 9.555 5.543 -13.219 1 98.81 178 ARG A O 1
ATOM 1426 N N . ARG A 1 179 ? 9.453 4.996 -11.156 1 98.38 179 ARG A N 1
ATOM 1427 C CA . ARG A 1 179 ? 8.297 5.82 -10.789 1 98.38 179 ARG A CA 1
ATOM 1428 C C . ARG A 1 179 ? 8.531 6.535 -9.461 1 98.38 179 ARG A C 1
ATOM 1430 O O . ARG A 1 179 ? 8.242 5.984 -8.398 1 98.38 179 ARG A O 1
ATOM 1437 N N . GLY A 1 180 ? 8.922 7.828 -9.523 1 97.5 180 GLY A N 1
ATOM 1438 C CA . GLY A 1 180 ? 9.305 8.523 -8.305 1 97.5 180 GLY A CA 1
ATOM 1439 C C . GLY A 1 180 ? 10.422 7.832 -7.551 1 97.5 180 GLY A C 1
ATOM 1440 O O . GLY A 1 180 ? 11.477 7.551 -8.125 1 97.5 180 GLY A O 1
ATOM 1441 N N . ASP A 1 181 ? 10.133 7.523 -6.289 1 98 181 ASP A N 1
ATOM 1442 C CA . ASP A 1 181 ? 11.141 6.891 -5.438 1 98 181 ASP A CA 1
ATOM 1443 C C . ASP A 1 181 ? 11.148 5.375 -5.641 1 98 181 ASP A C 1
ATOM 1445 O O . ASP A 1 181 ? 11.953 4.672 -5.027 1 98 181 ASP A O 1
ATOM 1449 N N . GLU A 1 182 ? 10.344 4.863 -6.527 1 98.81 182 GLU A N 1
ATOM 1450 C CA . GLU A 1 182 ? 10.281 3.412 -6.695 1 98.81 182 GLU A CA 1
ATOM 1451 C C . GLU A 1 182 ? 10.836 2.99 -8.055 1 98.81 182 GLU A C 1
ATOM 1453 O O . GLU A 1 182 ? 10.781 3.76 -9.016 1 98.81 182 GLU A O 1
ATOM 1458 N N . ILE A 1 183 ? 11.43 1.911 -8.055 1 98.94 183 ILE A N 1
ATOM 1459 C CA . ILE A 1 183 ? 11.75 1.178 -9.273 1 98.94 183 ILE A CA 1
ATOM 1460 C C . ILE A 1 183 ? 10.891 -0.086 -9.352 1 98.94 183 ILE A C 1
ATOM 1462 O O . ILE A 1 183 ? 10.961 -0.946 -8.477 1 98.94 183 ILE A O 1
ATOM 1466 N N . LEU A 1 184 ? 10.086 -0.15 -10.383 1 98.94 184 LEU A N 1
ATOM 1467 C CA . LEU A 1 184 ? 9.18 -1.274 -10.586 1 98.94 184 LEU A CA 1
ATOM 1468 C C . LEU A 1 184 ? 9.734 -2.248 -11.617 1 98.94 184 LEU A C 1
ATOM 1470 O O . LEU A 1 184 ? 10.188 -1.832 -12.688 1 98.94 184 LEU A O 1
ATOM 1474 N N . VAL A 1 185 ? 9.758 -3.518 -11.258 1 98.94 185 VAL A N 1
ATOM 1475 C CA . VAL A 1 185 ? 10.125 -4.586 -12.188 1 98.94 185 VAL A CA 1
ATOM 1476 C C . VAL A 1 185 ? 8.891 -5.422 -12.523 1 98.94 185 VAL A C 1
ATOM 1478 O O . VAL A 1 185 ? 8.25 -5.98 -11.625 1 98.94 185 VAL A O 1
ATOM 1481 N N . ALA A 1 186 ? 8.492 -5.43 -13.734 1 98.94 186 ALA A N 1
ATOM 1482 C CA . ALA A 1 186 ? 7.398 -6.27 -14.219 1 98.94 186 ALA A CA 1
ATOM 1483 C C . ALA A 1 186 ? 7.926 -7.441 -15.047 1 98.94 186 ALA A C 1
ATOM 1485 O O . ALA A 1 186 ? 8.75 -7.25 -15.945 1 98.94 186 ALA A O 1
ATOM 1486 N N . THR A 1 187 ? 7.488 -8.641 -14.742 1 98.94 187 THR A N 1
ATOM 1487 C CA . THR A 1 187 ? 7.961 -9.805 -15.484 1 98.94 187 THR A CA 1
ATOM 1488 C C . THR A 1 187 ? 6.828 -10.797 -1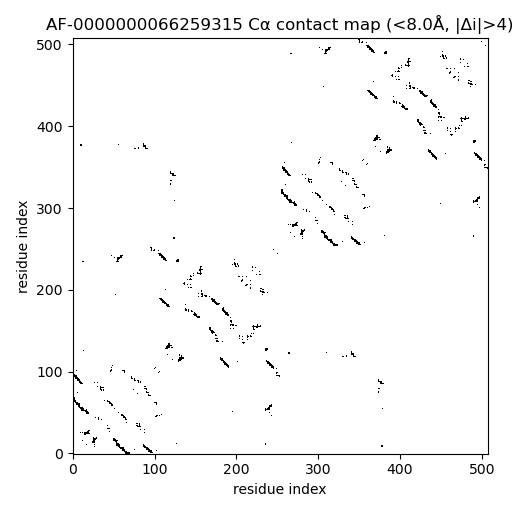5.719 1 98.94 187 THR A C 1
ATOM 1490 O O . THR A 1 187 ? 5.887 -10.875 -14.93 1 98.94 187 THR A O 1
ATOM 1493 N N . SER A 1 188 ? 6.852 -11.461 -16.828 1 98.88 188 SER A N 1
ATOM 1494 C CA . SER A 1 188 ? 5.855 -12.469 -17.172 1 98.88 188 SER A CA 1
ATOM 1495 C C . SER A 1 188 ? 6.492 -13.633 -17.922 1 98.88 188 SER A C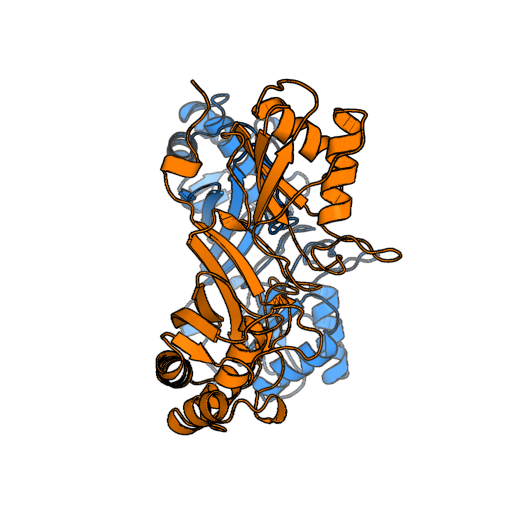 1
ATOM 1497 O O . SER A 1 188 ? 7.438 -13.445 -18.688 1 98.88 188 SER A O 1
ATOM 1499 N N . ALA A 1 189 ? 6.027 -14.758 -17.734 1 98.75 189 ALA A N 1
ATOM 1500 C CA . ALA A 1 189 ? 6.414 -16 -18.391 1 98.75 189 ALA A CA 1
ATOM 1501 C C . ALA A 1 189 ? 5.359 -17.078 -18.172 1 98.75 189 ALA A C 1
ATOM 1503 O O . ALA A 1 189 ? 4.449 -16.922 -17.359 1 98.75 189 ALA A O 1
ATOM 1504 N N . ARG A 1 190 ? 5.5 -18.125 -18.938 1 97.5 190 ARG A N 1
ATOM 1505 C CA . ARG A 1 190 ? 4.629 -19.266 -18.703 1 97.5 190 ARG A CA 1
ATOM 1506 C C . ARG A 1 190 ? 4.875 -19.875 -17.328 1 97.5 190 ARG A C 1
ATOM 1508 O O . ARG A 1 190 ? 3.934 -20.281 -16.656 1 97.5 190 ARG A O 1
ATOM 1515 N N . SER A 1 191 ? 6.074 -19.984 -17 1 97.25 191 SER A N 1
ATOM 1516 C CA . SER A 1 191 ? 6.477 -20.484 -15.688 1 97.25 191 SER A CA 1
ATOM 1517 C C . SER A 1 191 ? 7.855 -19.969 -15.297 1 97.25 191 SER A C 1
ATOM 1519 O O . SER A 1 191 ? 8.625 -19.516 -16.156 1 97.25 191 SER A O 1
ATOM 1521 N N . PHE A 1 192 ? 8.078 -19.922 -14.078 1 98 192 PHE A N 1
ATOM 1522 C CA . PHE A 1 192 ? 9.367 -19.547 -13.508 1 98 192 PHE A CA 1
ATOM 1523 C C . PHE A 1 192 ? 9.953 -20.672 -12.68 1 98 192 PHE A C 1
ATOM 1525 O O . PHE A 1 192 ? 9.219 -21.516 -12.141 1 98 192 PHE A O 1
ATOM 1532 N N . LEU A 1 193 ? 11.242 -20.688 -12.609 1 97.81 193 LEU A N 1
ATOM 1533 C CA . LEU A 1 193 ? 11.914 -21.562 -11.648 1 97.81 193 LEU A CA 1
ATOM 1534 C C . LEU A 1 193 ? 11.828 -21 -10.234 1 97.81 193 LEU A C 1
ATOM 1536 O O . LEU A 1 193 ? 11.523 -19.812 -10.062 1 97.81 193 LEU A O 1
ATOM 1540 N N . HIS A 1 194 ? 12.055 -21.922 -9.211 1 97 194 HIS A N 1
ATOM 1541 C CA . HIS A 1 194 ? 12.141 -21.484 -7.824 1 97 194 HIS A CA 1
ATOM 1542 C C . HIS A 1 194 ? 13.188 -20.375 -7.664 1 97 194 HIS A C 1
ATOM 1544 O O . HIS A 1 194 ? 14.328 -20.531 -8.094 1 97 194 HIS A O 1
ATOM 1550 N N . HIS A 1 195 ? 12.844 -19.172 -7.152 1 97.81 195 HIS A N 1
ATOM 1551 C CA . HIS A 1 195 ? 13.68 -18.016 -6.84 1 97.81 195 HIS A CA 1
ATOM 1552 C C . HIS A 1 195 ? 14.078 -17.266 -8.109 1 97.81 195 HIS A C 1
ATOM 1554 O O . HIS A 1 195 ? 14.828 -16.281 -8.047 1 97.81 195 HIS A O 1
ATOM 1560 N N . GLN A 1 196 ? 13.609 -17.672 -9.195 1 98.56 196 GLN A N 1
ATOM 1561 C CA . GLN A 1 196 ? 14.094 -17.094 -10.445 1 98.56 196 GLN A CA 1
ATOM 1562 C C . GLN A 1 196 ? 13.875 -15.586 -10.484 1 98.56 196 GLN A C 1
ATOM 1564 O O . GLN A 1 196 ? 14.812 -14.836 -10.766 1 98.56 196 GLN A O 1
ATOM 1569 N N . VAL A 1 197 ? 12.617 -15.125 -10.188 1 98.81 197 VAL A N 1
ATOM 1570 C CA . VAL A 1 197 ? 12.297 -13.703 -10.281 1 98.81 197 VAL A CA 1
ATOM 1571 C C . VAL A 1 197 ? 13.172 -12.906 -9.312 1 98.81 197 VAL A C 1
ATOM 1573 O O . VAL A 1 197 ? 13.781 -11.906 -9.695 1 98.81 197 VAL A O 1
ATOM 1576 N N . ARG A 1 198 ? 13.289 -13.367 -8.125 1 98.88 198 ARG A N 1
ATOM 1577 C CA . ARG A 1 198 ? 14.039 -12.664 -7.094 1 98.88 198 ARG A CA 1
ATOM 1578 C C . ARG A 1 198 ? 15.531 -12.664 -7.41 1 98.88 198 ARG A C 1
ATOM 1580 O O . ARG A 1 198 ? 16.234 -11.695 -7.117 1 98.88 198 ARG A O 1
ATOM 1587 N N . GLY A 1 199 ? 16.016 -13.766 -7.988 1 98.69 199 GLY A N 1
ATOM 1588 C CA . GLY A 1 199 ? 17.391 -13.789 -8.453 1 98.69 199 GLY A CA 1
ATOM 1589 C C . GLY A 1 199 ? 17.656 -12.789 -9.562 1 98.69 199 GLY A C 1
ATOM 1590 O O . GLY A 1 199 ? 18.672 -12.094 -9.547 1 98.69 199 GLY A O 1
ATOM 1591 N N . MET A 1 200 ? 16.719 -12.766 -10.492 1 98.88 200 MET A N 1
ATOM 1592 C CA . MET A 1 200 ? 16.844 -11.82 -11.594 1 98.88 200 MET A CA 1
ATOM 1593 C C . MET A 1 200 ? 16.844 -10.383 -11.078 1 98.88 200 MET A C 1
ATOM 1595 O O . MET A 1 200 ? 17.688 -9.578 -11.461 1 98.88 200 MET A O 1
ATOM 1599 N N . VAL A 1 201 ? 15.969 -10.094 -10.164 1 98.94 201 VAL A N 1
ATOM 1600 C CA . VAL A 1 201 ? 15.859 -8.742 -9.633 1 98.94 201 VAL A CA 1
ATOM 1601 C C . VAL A 1 201 ? 17.141 -8.375 -8.875 1 98.94 201 VAL A C 1
ATOM 1603 O O . VAL A 1 201 ? 17.656 -7.27 -9.023 1 98.94 201 VAL A O 1
ATOM 1606 N N . GLY A 1 202 ? 17.641 -9.273 -8.039 1 98.88 202 GLY A N 1
ATOM 1607 C CA . GLY A 1 202 ? 18.891 -9.031 -7.344 1 98.88 202 GLY A CA 1
ATOM 1608 C C . GLY A 1 202 ? 20.047 -8.766 -8.281 1 98.88 202 GLY A C 1
ATOM 1609 O O . GLY A 1 202 ? 20.891 -7.906 -8.008 1 98.88 202 GLY A O 1
ATOM 1610 N N . THR A 1 203 ? 20.125 -9.508 -9.359 1 98.94 203 THR A N 1
ATOM 1611 C CA . THR A 1 203 ? 21.172 -9.312 -10.352 1 98.94 203 THR A CA 1
ATOM 1612 C C . THR A 1 203 ? 21.016 -7.969 -11.055 1 98.94 203 THR A C 1
ATOM 1614 O O . THR A 1 203 ? 22 -7.262 -11.281 1 98.94 203 THR A O 1
ATOM 1617 N N . LEU A 1 204 ? 19.781 -7.645 -11.383 1 98.94 204 LEU A N 1
ATOM 1618 C CA . LEU A 1 204 ? 19.516 -6.359 -12.023 1 98.94 204 LEU A CA 1
ATOM 1619 C C . LEU A 1 204 ? 19.875 -5.207 -11.086 1 98.94 204 LEU A C 1
ATOM 1621 O O . LEU A 1 204 ? 20.297 -4.145 -11.539 1 98.94 204 LEU A O 1
ATOM 1625 N N . MET A 1 205 ? 19.656 -5.406 -9.773 1 98.94 205 MET A N 1
ATOM 1626 C CA . MET A 1 205 ? 20.078 -4.398 -8.805 1 98.94 205 MET A CA 1
ATOM 1627 C C . MET A 1 205 ? 21.578 -4.141 -8.898 1 98.94 205 MET A C 1
ATOM 1629 O O . MET A 1 205 ? 22.016 -2.992 -8.82 1 98.94 205 MET A O 1
ATOM 1633 N N . LEU A 1 206 ? 22.406 -5.164 -9.156 1 98.88 206 LEU A N 1
ATOM 1634 C CA . LEU A 1 206 ? 23.844 -4.988 -9.359 1 98.88 206 LEU A CA 1
ATOM 1635 C C . LEU A 1 206 ? 24.125 -4.156 -10.602 1 98.88 206 LEU A C 1
ATOM 1637 O O . LEU A 1 206 ? 25.031 -3.328 -10.617 1 98.88 206 LEU A O 1
ATOM 1641 N N . ALA A 1 207 ? 23.328 -4.395 -11.641 1 98.88 207 ALA A N 1
ATOM 1642 C CA . ALA A 1 207 ? 23.453 -3.582 -12.844 1 98.88 207 ALA A CA 1
ATOM 1643 C C . ALA A 1 207 ? 23.125 -2.119 -12.555 1 98.88 207 ALA A C 1
ATOM 1645 O O . ALA A 1 207 ? 23.859 -1.219 -12.992 1 98.88 207 ALA A O 1
ATOM 1646 N N . GLY A 1 208 ? 22.062 -1.913 -11.883 1 98.88 208 GLY A N 1
ATOM 1647 C CA . GLY A 1 208 ? 21.672 -0.557 -11.531 1 98.88 208 GLY A CA 1
ATOM 1648 C C . GLY A 1 208 ? 22.719 0.158 -10.688 1 98.88 208 GLY A C 1
ATOM 1649 O O . GLY A 1 208 ? 22.828 1.386 -10.734 1 98.88 208 GLY A O 1
ATOM 1650 N N . SER A 1 209 ? 23.484 -0.611 -9.898 1 98.44 209 SER A N 1
ATOM 1651 C CA . SER A 1 209 ? 24.484 -0.052 -9.016 1 98.44 209 SER A CA 1
ATOM 1652 C C . SER A 1 209 ? 25.828 0.133 -9.734 1 98.44 209 SER A C 1
ATOM 1654 O O . SER A 1 209 ? 26.781 0.625 -9.148 1 98.44 209 SER A O 1
ATOM 1656 N N . GLY A 1 210 ? 25.938 -0.313 -10.961 1 98.38 210 GLY A N 1
ATOM 1657 C CA . GLY A 1 210 ? 27.156 -0.183 -11.75 1 98.38 210 GLY A CA 1
ATOM 1658 C C . GLY A 1 210 ? 28.141 -1.306 -11.508 1 98.38 210 GLY A C 1
ATOM 1659 O O . GLY A 1 210 ? 29.266 -1.274 -12.016 1 98.38 210 GLY A O 1
ATOM 1660 N N . ARG A 1 211 ? 27.781 -2.219 -10.758 1 98.31 211 ARG A N 1
ATOM 1661 C CA . ARG A 1 211 ? 28.672 -3.326 -10.445 1 98.31 211 ARG A CA 1
ATOM 1662 C C . ARG A 1 211 ? 28.688 -4.355 -11.57 1 98.31 211 ARG A C 1
ATOM 1664 O O . ARG A 1 211 ? 29.609 -5.16 -11.672 1 98.31 211 ARG A O 1
ATOM 1671 N N . LEU A 1 212 ? 27.609 -4.441 -12.344 1 98.19 212 LEU A N 1
ATOM 1672 C CA . LEU A 1 212 ? 27.5 -5.195 -13.586 1 98.19 212 LEU A CA 1
ATOM 1673 C C . LEU A 1 212 ? 27.047 -4.297 -14.734 1 98.19 212 LEU A C 1
ATOM 1675 O O . LEU A 1 212 ? 26.281 -3.365 -14.523 1 98.19 212 LEU A O 1
ATOM 1679 N N . ASP A 1 213 ? 27.562 -4.504 -15.852 1 98 213 ASP A N 1
ATOM 1680 C CA . ASP A 1 213 ? 26.969 -3.879 -17.031 1 98 213 ASP A CA 1
ATOM 1681 C C . ASP A 1 213 ? 26.031 -4.848 -17.75 1 98 213 ASP A C 1
ATOM 1683 O O . ASP A 1 213 ? 25.797 -5.957 -17.266 1 98 213 ASP A O 1
ATOM 1687 N N . THR A 1 214 ? 25.453 -4.371 -18.812 1 98.31 214 THR A N 1
ATOM 1688 C CA . THR A 1 214 ? 24.5 -5.168 -19.578 1 98.31 214 THR A CA 1
ATOM 1689 C C . THR A 1 214 ? 25.125 -6.5 -19.984 1 98.31 214 THR A C 1
ATOM 1691 O O . THR A 1 214 ? 24.516 -7.555 -19.828 1 98.31 214 THR A O 1
ATOM 1694 N N . ALA A 1 215 ? 26.328 -6.5 -20.484 1 98.56 215 ALA A N 1
ATOM 1695 C CA . ALA A 1 215 ? 27.031 -7.715 -20.891 1 98.56 215 ALA A CA 1
ATOM 1696 C C . ALA A 1 215 ? 27.266 -8.633 -19.688 1 98.56 215 ALA A C 1
ATOM 1698 O O . ALA A 1 215 ? 27.234 -9.859 -19.828 1 98.56 215 ALA A O 1
ATOM 1699 N N . GLY A 1 216 ? 27.547 -7.984 -18.594 1 98.62 216 GLY A N 1
ATOM 1700 C CA . GLY A 1 216 ? 27.75 -8.742 -17.359 1 98.62 216 GLY A CA 1
ATOM 1701 C C . GLY A 1 216 ? 26.516 -9.531 -16.953 1 98.62 216 GLY A C 1
ATOM 1702 O O . GLY A 1 216 ? 26.625 -10.68 -16.516 1 98.62 216 GLY A O 1
ATOM 1703 N N . VAL A 1 217 ? 25.359 -8.93 -17.031 1 98.81 217 VAL A N 1
ATOM 1704 C CA . VAL A 1 217 ? 24.109 -9.609 -16.688 1 98.81 217 VAL A CA 1
ATOM 1705 C C . VAL A 1 217 ? 23.875 -10.781 -17.641 1 98.81 217 VAL A C 1
ATOM 1707 O O . VAL A 1 217 ? 23.531 -11.883 -17.219 1 98.81 217 VAL A O 1
ATOM 1710 N N . ARG A 1 218 ? 24.078 -10.555 -18.906 1 98.62 218 ARG A N 1
ATOM 1711 C CA . ARG A 1 218 ? 23.969 -11.625 -19.891 1 98.62 218 ARG A CA 1
ATOM 1712 C C . ARG A 1 218 ? 24.938 -12.758 -19.578 1 98.62 218 ARG A C 1
ATOM 1714 O O . ARG A 1 218 ? 24.594 -13.93 -19.688 1 98.62 218 ARG A O 1
ATOM 1721 N N . ALA A 1 219 ? 26.125 -12.406 -19.188 1 98.75 219 ALA A N 1
ATOM 1722 C CA . ALA A 1 219 ? 27.141 -13.406 -18.859 1 98.75 219 ALA A CA 1
ATOM 1723 C C . ALA A 1 219 ? 26.703 -14.266 -17.672 1 98.75 219 ALA A C 1
ATOM 1725 O O . ALA A 1 219 ? 27.031 -15.453 -17.609 1 98.75 219 ALA A O 1
ATOM 1726 N N . VAL A 1 220 ? 26.047 -13.648 -16.703 1 98.69 220 VAL A N 1
ATOM 1727 C CA . VAL A 1 220 ? 25.5 -14.422 -15.594 1 98.69 220 VAL A CA 1
ATOM 1728 C C . VAL A 1 220 ? 24.562 -15.5 -16.125 1 98.69 220 VAL A C 1
ATOM 1730 O O . VAL A 1 220 ? 24.703 -16.672 -15.789 1 98.69 220 VAL A O 1
ATOM 1733 N N . LEU A 1 221 ? 23.609 -15.117 -17 1 98.56 221 LEU A N 1
ATOM 1734 C CA . LEU A 1 221 ? 22.672 -16.047 -17.609 1 98.56 221 LEU A CA 1
ATOM 1735 C C . LEU A 1 221 ? 23.406 -17.156 -18.359 1 98.56 221 LEU A C 1
ATOM 1737 O O . LEU A 1 221 ? 23.141 -18.344 -18.141 1 98.56 221 LEU A O 1
ATOM 1741 N N . ASP A 1 222 ? 24.422 -16.75 -19.156 1 98.38 222 ASP A N 1
ATOM 1742 C CA . ASP A 1 222 ? 25.125 -17.688 -20.031 1 98.38 222 ASP A CA 1
ATOM 1743 C C . ASP A 1 222 ? 25.984 -18.641 -19.219 1 98.38 222 ASP A C 1
ATOM 1745 O O . ASP A 1 222 ? 26.266 -19.766 -19.672 1 98.38 222 ASP A O 1
ATOM 1749 N N . SER A 1 223 ? 26.344 -18.234 -18.094 1 98.31 223 SER A N 1
ATOM 1750 C CA . SER A 1 223 ? 27.219 -19.062 -17.266 1 98.31 223 SER A CA 1
ATOM 1751 C C . SER A 1 223 ? 26.5 -20.297 -16.734 1 98.31 223 SER A C 1
ATOM 1753 O O . SER A 1 223 ? 27.125 -21.281 -16.359 1 98.31 223 SER A O 1
ATOM 1755 N N . ARG A 1 224 ? 25.203 -20.203 -16.547 1 97.81 224 ARG A N 1
ATOM 1756 C CA . ARG A 1 224 ? 24.375 -21.234 -15.961 1 97.81 224 ARG A CA 1
ATOM 1757 C C . ARG A 1 224 ? 24.859 -21.594 -14.562 1 97.81 224 ARG A C 1
ATOM 1759 O O . ARG A 1 224 ? 24.562 -22.688 -14.062 1 97.81 224 ARG A O 1
ATOM 1766 N N . ASP A 1 225 ? 25.594 -20.672 -13.984 1 97.38 225 ASP A N 1
ATOM 1767 C CA . ASP A 1 225 ? 26.203 -20.859 -12.664 1 97.38 225 ASP A CA 1
ATOM 1768 C C . ASP A 1 225 ? 25.484 -20.016 -11.609 1 97.38 225 ASP A C 1
ATOM 1770 O O . ASP A 1 225 ? 25.641 -18.797 -11.586 1 97.38 225 ASP A O 1
ATOM 1774 N N . ARG A 1 226 ? 24.812 -20.672 -10.688 1 96.44 226 ARG A N 1
ATOM 1775 C CA . ARG A 1 226 ? 24.031 -20 -9.641 1 96.44 226 ARG A CA 1
ATOM 1776 C C . ARG A 1 226 ? 24.938 -19.109 -8.789 1 96.44 226 ARG A C 1
ATOM 1778 O O . ARG A 1 226 ? 24.484 -18.078 -8.281 1 96.44 226 ARG A O 1
ATOM 1785 N N . ALA A 1 227 ? 26.156 -19.391 -8.695 1 96.56 227 ALA A N 1
ATOM 1786 C CA . ALA A 1 227 ? 27.094 -18.641 -7.863 1 96.56 227 ALA A CA 1
ATOM 1787 C C . ALA A 1 227 ? 27.328 -17.25 -8.43 1 96.56 227 ALA A C 1
ATOM 1789 O O . ALA A 1 227 ? 27.828 -16.359 -7.73 1 96.56 227 ALA A O 1
ATOM 1790 N N . ARG A 1 228 ? 27.016 -17.031 -9.648 1 97.25 228 ARG A N 1
ATOM 1791 C CA . ARG A 1 228 ? 27.25 -15.75 -10.297 1 97.25 228 ARG A CA 1
ATOM 1792 C C . ARG A 1 228 ? 26.016 -14.852 -10.18 1 97.25 228 ARG A C 1
ATOM 1794 O O . ARG A 1 228 ? 26.078 -13.664 -10.484 1 97.25 228 ARG A O 1
ATOM 1801 N N . CYS A 1 229 ? 24.922 -15.438 -9.781 1 96.81 229 CYS A N 1
ATOM 1802 C CA . CYS A 1 229 ? 23.672 -14.703 -9.586 1 96.81 229 CYS A CA 1
ATOM 1803 C C . CYS A 1 229 ? 23.844 -13.633 -8.508 1 96.81 229 CYS A C 1
ATOM 1805 O O . CYS A 1 229 ? 24.594 -13.828 -7.547 1 96.81 229 CYS A O 1
ATOM 1807 N N . GLY A 1 230 ? 23.219 -12.477 -8.703 1 97.56 230 GLY A N 1
ATOM 1808 C CA . GLY A 1 230 ? 23.188 -11.484 -7.641 1 97.56 230 GLY A CA 1
ATOM 1809 C C . GLY A 1 230 ? 22.484 -11.977 -6.387 1 97.56 230 GLY A C 1
ATOM 1810 O O . GLY A 1 230 ? 22.016 -13.117 -6.336 1 97.56 230 GLY A O 1
ATOM 1811 N N . PRO A 1 231 ? 22.562 -11.109 -5.344 1 98.06 231 PRO A N 1
ATOM 1812 C CA . PRO A 1 231 ? 21.844 -11.477 -4.117 1 98.06 231 PRO A CA 1
ATOM 1813 C C . PRO A 1 231 ? 20.375 -11.773 -4.355 1 98.06 231 PRO A C 1
ATOM 1815 O O . PRO A 1 231 ? 19.734 -11.117 -5.191 1 98.06 231 PRO A O 1
ATOM 1818 N N . LEU A 1 232 ? 19.812 -12.742 -3.666 1 98.31 232 LEU A N 1
ATOM 1819 C CA . LEU A 1 232 ? 18.375 -13.016 -3.756 1 98.31 232 LEU A CA 1
ATOM 1820 C C . LEU A 1 232 ? 17.578 -11.836 -3.23 1 98.31 232 LEU A C 1
ATOM 1822 O O . LEU A 1 232 ? 17.656 -11.492 -2.051 1 98.31 232 LEU A O 1
ATOM 1826 N N . ALA A 1 233 ? 16.797 -11.203 -4.086 1 98.88 233 ALA A N 1
ATOM 1827 C CA . ALA A 1 233 ? 15.992 -10.055 -3.676 1 98.88 233 ALA A CA 1
ATOM 1828 C C . ALA A 1 233 ? 14.977 -10.461 -2.609 1 98.88 233 ALA A C 1
ATOM 1830 O O . ALA A 1 233 ? 14.406 -11.547 -2.664 1 98.88 233 ALA A O 1
ATOM 1831 N N . PRO A 1 234 ? 14.734 -9.57 -1.607 1 98.81 234 PRO A N 1
ATOM 1832 C CA . PRO A 1 234 ? 13.789 -9.906 -0.541 1 98.81 234 PRO A CA 1
ATOM 1833 C C . PRO A 1 234 ? 12.398 -10.266 -1.073 1 98.81 234 PRO A C 1
ATOM 1835 O O . PRO A 1 234 ? 11.93 -9.664 -2.037 1 98.81 234 PRO A O 1
ATOM 1838 N N . ALA A 1 235 ? 11.727 -11.203 -0.401 1 98.81 235 ALA A N 1
ATOM 1839 C CA . ALA A 1 235 ? 10.414 -11.695 -0.814 1 98.81 235 ALA A CA 1
ATOM 1840 C C . ALA A 1 235 ? 9.367 -10.586 -0.729 1 98.81 235 ALA A C 1
ATOM 1842 O O . ALA A 1 235 ? 8.43 -10.539 -1.533 1 98.81 235 ALA A O 1
ATOM 1843 N N . ALA A 1 236 ? 9.539 -9.68 0.193 1 98.5 236 ALA A N 1
ATOM 1844 C CA . ALA A 1 236 ? 8.539 -8.672 0.532 1 98.5 236 ALA A CA 1
ATOM 1845 C C . ALA A 1 236 ? 8.242 -7.766 -0.662 1 98.5 236 ALA A C 1
ATOM 1847 O O . ALA A 1 236 ? 7.164 -7.172 -0.748 1 98.5 236 ALA A O 1
ATOM 1848 N N . GLY A 1 237 ? 9.18 -7.672 -1.562 1 98.88 237 GLY A N 1
ATOM 1849 C CA . GLY A 1 237 ? 8.984 -6.805 -2.709 1 98.88 237 GLY A CA 1
ATOM 1850 C C . GLY A 1 237 ? 8.242 -7.477 -3.85 1 98.88 237 GLY A C 1
ATOM 1851 O O . GLY A 1 237 ? 7.855 -6.824 -4.82 1 98.88 237 GLY A O 1
ATOM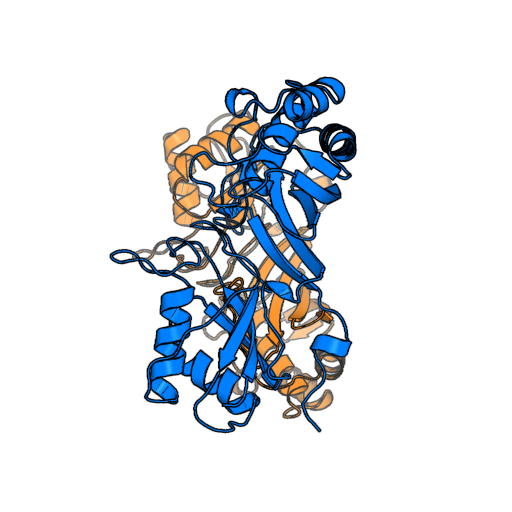 1852 N N . LEU A 1 238 ? 8.016 -8.75 -3.771 1 98.94 238 LEU A N 1
ATOM 1853 C CA . LEU A 1 238 ? 7.496 -9.523 -4.895 1 98.94 238 LEU A CA 1
ATOM 1854 C C . LEU A 1 238 ? 6.008 -9.82 -4.711 1 98.94 238 LEU A C 1
ATOM 1856 O O . LEU A 1 238 ? 5.586 -10.234 -3.631 1 98.94 238 LEU A O 1
ATOM 1860 N N . THR A 1 239 ? 5.215 -9.562 -5.746 1 98.94 239 THR A N 1
ATOM 1861 C CA . THR A 1 239 ? 3.781 -9.844 -5.75 1 98.94 239 THR A CA 1
ATOM 1862 C C . THR A 1 239 ? 3.373 -10.547 -7.039 1 98.94 239 THR A C 1
ATOM 1864 O O . THR A 1 239 ? 3.721 -10.102 -8.133 1 98.94 239 THR A O 1
ATOM 1867 N N . LEU A 1 240 ? 2.736 -11.711 -6.949 1 98.94 240 LEU A N 1
ATOM 1868 C CA . LEU A 1 240 ? 2.043 -12.297 -8.086 1 98.94 240 LEU A CA 1
ATOM 1869 C C . LEU A 1 240 ? 0.81 -11.477 -8.453 1 98.94 240 LEU A C 1
ATOM 1871 O O . LEU A 1 240 ? -0.134 -11.383 -7.668 1 98.94 240 LEU A O 1
ATOM 1875 N N . THR A 1 241 ? 0.754 -10.938 -9.68 1 98.81 241 THR A N 1
ATOM 1876 C CA . THR A 1 241 ? -0.26 -9.922 -9.961 1 98.81 241 THR A CA 1
ATOM 1877 C C . THR A 1 241 ? -1.262 -10.43 -10.992 1 98.81 241 THR A C 1
ATOM 1879 O O . THR A 1 241 ? -2.271 -9.773 -11.258 1 98.81 241 THR A O 1
ATOM 1882 N N . GLY A 1 242 ? -0.922 -11.594 -11.578 1 98.69 242 GLY A N 1
ATOM 1883 C CA . GLY A 1 242 ? -1.862 -12.078 -12.57 1 98.69 242 GLY A CA 1
ATOM 1884 C C . GLY A 1 242 ? -1.511 -13.453 -13.109 1 98.69 242 GLY A C 1
ATOM 1885 O O . GLY A 1 242 ? -0.345 -13.852 -13.086 1 98.69 242 GLY A O 1
ATOM 1886 N N . VAL A 1 243 ? -2.479 -14.156 -13.594 1 98.81 243 VAL A N 1
ATOM 1887 C CA . VAL A 1 243 ? -2.352 -15.422 -14.32 1 98.81 243 VAL A CA 1
ATOM 1888 C C . VAL A 1 243 ? -3.314 -15.438 -15.5 1 98.81 243 VAL A C 1
ATOM 1890 O O . VAL A 1 243 ? -4.508 -15.172 -15.344 1 98.81 243 VAL A O 1
ATOM 1893 N N . ASP A 1 244 ? -2.779 -15.688 -16.641 1 98.56 244 ASP A N 1
ATOM 1894 C CA . ASP A 1 244 ? -3.598 -15.719 -17.859 1 98.56 244 ASP A CA 1
ATOM 1895 C C . ASP A 1 244 ? -4.008 -17.141 -18.203 1 98.56 244 ASP A C 1
ATOM 1897 O O . ASP A 1 244 ? -3.215 -18.078 -18.062 1 98.56 244 ASP A O 1
ATOM 1901 N N . TYR A 1 245 ? -5.18 -17.281 -18.734 1 98.12 245 TYR A N 1
ATOM 1902 C CA . TYR A 1 245 ? -5.707 -18.547 -19.219 1 98.12 245 TYR A CA 1
ATOM 1903 C C . TYR A 1 245 ? -6.344 -18.391 -20.594 1 98.12 245 TYR A C 1
ATOM 1905 O O . TYR A 1 245 ? -6.836 -17.312 -20.938 1 98.12 245 TYR A O 1
ATOM 1913 N N . PRO A 1 246 ? -6.336 -19.5 -21.375 1 95.88 246 PRO A N 1
ATOM 1914 C CA . PRO A 1 246 ? -7.137 -19.453 -22.594 1 95.88 246 PRO A CA 1
ATOM 1915 C C . PRO A 1 246 ? -8.633 -19.344 -22.312 1 95.88 246 PRO A C 1
ATOM 1917 O O . PRO A 1 246 ? -9.125 -19.938 -21.344 1 95.88 246 PRO A O 1
ATOM 1920 N N . GLU A 1 247 ? -9.266 -18.562 -23.125 1 90.69 247 GLU A N 1
ATOM 1921 C CA . GLU A 1 247 ? -10.711 -18.391 -22.953 1 90.69 247 GLU A CA 1
ATOM 1922 C C . GLU A 1 247 ? -11.422 -19.75 -22.891 1 90.69 247 GLU A C 1
ATOM 1924 O O . GLU A 1 247 ? -12.352 -19.922 -22.094 1 90.69 247 GLU A O 1
ATOM 1929 N N . ALA A 1 248 ? -11.047 -20.672 -23.656 1 87.69 248 ALA A N 1
ATOM 1930 C CA . ALA A 1 248 ? -11.672 -21.984 -23.734 1 87.69 248 ALA A CA 1
ATOM 1931 C C . ALA A 1 248 ? -11.586 -22.734 -22.406 1 87.69 248 ALA A C 1
ATOM 1933 O O . ALA A 1 248 ? -12.438 -23.562 -22.094 1 87.69 248 ALA A O 1
ATOM 1934 N N . ALA A 1 249 ? -10.594 -22.406 -21.656 1 85.69 249 ALA A N 1
ATOM 1935 C CA . ALA A 1 249 ? -10.383 -23.094 -20.375 1 85.69 249 ALA A CA 1
ATOM 1936 C C . ALA A 1 249 ? -11.312 -22.547 -19.297 1 85.69 249 ALA A C 1
ATOM 1938 O O . ALA A 1 249 ? -11.523 -23.203 -18.266 1 85.69 249 ALA A O 1
ATOM 1939 N N . LEU A 1 250 ? -11.844 -21.359 -19.578 1 87 250 LEU A N 1
ATOM 1940 C CA . LEU A 1 250 ? -12.633 -20.703 -18.547 1 87 250 LEU A CA 1
ATOM 1941 C C . LEU A 1 250 ? -14.117 -20.953 -18.75 1 87 250 LEU A C 1
ATOM 1943 O O . LEU A 1 250 ? -14.945 -20.562 -17.922 1 87 250 LEU A O 1
ATOM 1947 N N . SER A 1 251 ? -14.492 -21.594 -19.812 1 81.56 251 SER A N 1
ATOM 1948 C CA . SER A 1 251 ? -15.891 -21.812 -20.172 1 81.56 251 SER A CA 1
ATOM 1949 C C . SER A 1 251 ? -16.547 -22.797 -19.219 1 81.56 251 SER A C 1
ATOM 1951 O O . SER A 1 251 ? -15.953 -23.812 -18.844 1 81.56 251 SER A O 1
ATOM 1953 N N . ALA A 1 252 ? -17.781 -22.281 -18.656 1 75.25 252 ALA A N 1
ATOM 1954 C CA . ALA A 1 252 ? -18.609 -23.094 -17.781 1 75.25 252 ALA A CA 1
ATOM 1955 C C . ALA A 1 252 ? -19.25 -24.266 -18.531 1 75.25 252 ALA A C 1
ATOM 1957 O O . ALA A 1 252 ? -19.562 -24.141 -19.719 1 75.25 252 ALA A O 1
ATOM 1958 N N . PRO A 1 253 ? -19.172 -25.469 -17.844 1 66.5 253 PRO A N 1
ATOM 1959 C CA . PRO A 1 253 ? -19.891 -26.562 -18.531 1 66.5 253 PRO A CA 1
ATOM 1960 C C . PRO A 1 253 ? -21.344 -26.219 -18.812 1 66.5 253 PRO A C 1
ATOM 1962 O O . PRO A 1 253 ? -21.984 -25.484 -18.047 1 66.5 253 PRO A O 1
ATOM 1965 N N . GLY A 1 254 ? -21.812 -26.156 -20.172 1 53.97 254 GLY A N 1
ATOM 1966 C CA . GLY A 1 254 ? -23.219 -26.062 -20.484 1 53.97 254 GLY A CA 1
ATOM 1967 C C . GLY A 1 254 ? -24.094 -26.969 -19.625 1 53.97 254 GLY A C 1
ATOM 1968 O O . GLY A 1 254 ? -23.594 -27.938 -19.047 1 53.97 254 GLY A O 1
ATOM 1969 N N . MET B 1 1 ? 19.125 29.859 17.344 1 90.94 1 MET B N 1
ATOM 1970 C CA . MET B 1 1 ? 19.047 28.422 17.062 1 90.94 1 MET B CA 1
ATOM 1971 C C . MET B 1 1 ? 18.531 28.156 15.656 1 90.94 1 MET B C 1
ATOM 1973 O O . MET B 1 1 ? 17.547 28.75 15.227 1 90.94 1 MET B O 1
ATOM 1977 N N . PRO B 1 2 ? 19.312 27.391 14.953 1 95.75 2 PRO B N 1
ATOM 1978 C CA . PRO B 1 2 ? 18.875 27.125 13.578 1 95.75 2 PRO B CA 1
ATOM 1979 C C . PRO B 1 2 ? 17.547 26.359 13.523 1 95.75 2 PRO B C 1
ATOM 1981 O O . PRO B 1 2 ? 17.312 25.469 14.336 1 95.75 2 PRO B O 1
ATOM 1984 N N . ARG B 1 3 ? 16.703 26.844 12.617 1 97.75 3 ARG B N 1
ATOM 1985 C CA . ARG B 1 3 ? 15.414 26.188 12.43 1 97.75 3 ARG B CA 1
ATOM 1986 C C . ARG B 1 3 ? 15.461 25.219 11.25 1 97.75 3 ARG B C 1
ATOM 1988 O O . ARG B 1 3 ? 16 25.547 10.195 1 97.75 3 ARG B O 1
ATOM 1995 N N . TYR B 1 4 ? 14.914 23.984 11.445 1 98.38 4 TYR B N 1
ATOM 1996 C CA . TYR B 1 4 ? 14.852 22.969 10.406 1 98.38 4 TYR B CA 1
ATOM 1997 C C . TYR B 1 4 ? 13.406 22.609 10.078 1 98.38 4 TYR B C 1
ATOM 1999 O O . TYR B 1 4 ? 12.57 22.516 10.969 1 98.38 4 TYR B O 1
ATOM 2007 N N . LYS B 1 5 ? 13.109 22.484 8.781 1 98.75 5 LYS B N 1
ATOM 2008 C CA . LYS B 1 5 ? 11.898 21.859 8.273 1 98.75 5 LYS B CA 1
ATOM 2009 C C . LYS B 1 5 ? 12.141 20.391 7.914 1 98.75 5 LYS B C 1
ATOM 2011 O O . LYS B 1 5 ? 13.086 20.078 7.184 1 98.75 5 LYS B O 1
ATOM 2016 N N . LEU B 1 6 ? 11.383 19.484 8.445 1 98.81 6 LEU B N 1
ATOM 2017 C CA . LEU B 1 6 ? 11.438 18.078 8.102 1 98.81 6 LEU B CA 1
ATOM 2018 C C . LEU B 1 6 ? 10.156 17.625 7.402 1 98.81 6 LEU B C 1
ATOM 2020 O O . LEU B 1 6 ? 9.062 18.078 7.758 1 98.81 6 LEU B O 1
ATOM 2024 N N . VAL B 1 7 ? 10.258 16.797 6.402 1 98.94 7 VAL B N 1
ATOM 2025 C CA . VAL B 1 7 ? 9.133 16.047 5.844 1 98.94 7 VAL B CA 1
ATOM 2026 C C . VAL B 1 7 ? 9.109 14.641 6.426 1 98.94 7 VAL B C 1
ATOM 2028 O O . VAL B 1 7 ? 10.117 13.93 6.402 1 98.94 7 VAL B O 1
ATOM 2031 N N . VAL B 1 8 ? 7.965 14.234 6.953 1 98.94 8 VAL B N 1
ATOM 2032 C CA . VAL B 1 8 ? 7.875 13.008 7.734 1 98.94 8 VAL B CA 1
ATOM 2033 C C . VAL B 1 8 ? 6.797 12.102 7.148 1 98.94 8 VAL B C 1
ATOM 2035 O O . VAL B 1 8 ? 5.691 12.555 6.848 1 98.94 8 VAL B O 1
ATOM 2038 N N . GLU B 1 9 ? 7.133 10.859 6.934 1 98.94 9 GLU B N 1
ATOM 2039 C CA . GLU B 1 9 ? 6.23 9.766 6.57 1 98.94 9 GLU B CA 1
ATOM 2040 C C . GLU B 1 9 ? 5.973 8.844 7.758 1 98.94 9 GLU B C 1
ATOM 2042 O O . GLU B 1 9 ? 6.898 8.508 8.5 1 98.94 9 GLU B O 1
ATOM 2047 N N . TYR B 1 10 ? 4.676 8.477 7.973 1 98.88 10 TYR B N 1
ATOM 2048 C CA . TYR B 1 10 ? 4.449 7.516 9.047 1 98.88 10 TYR B CA 1
ATOM 2049 C C . TYR B 1 10 ? 3.195 6.691 8.781 1 98.88 10 TYR B C 1
ATOM 2051 O O . TYR B 1 10 ? 2.25 7.172 8.156 1 98.88 10 TYR B O 1
ATOM 2059 N N . ASP B 1 11 ? 3.262 5.422 9.18 1 98.81 11 ASP B N 1
ATOM 2060 C CA . ASP B 1 11 ? 2.102 4.559 9.383 1 98.81 11 ASP B CA 1
ATOM 2061 C C . ASP B 1 11 ? 1.463 4.809 10.742 1 98.81 11 ASP B C 1
ATOM 2063 O O . ASP B 1 11 ? 2.045 4.473 11.781 1 98.81 11 ASP B O 1
ATOM 2067 N N . GLY B 1 12 ? 0.299 5.379 10.719 1 98.69 12 GLY B N 1
ATOM 2068 C CA . GLY B 1 12 ? -0.327 5.828 11.953 1 98.69 12 GLY B CA 1
ATOM 2069 C C . GLY B 1 12 ? -1.004 4.711 12.719 1 98.69 12 GLY B C 1
ATOM 2070 O O . GLY B 1 12 ? -1.517 4.934 13.82 1 98.69 12 GLY B O 1
ATOM 2071 N N . THR B 1 13 ? -0.95 3.479 12.289 1 97.75 13 THR B N 1
ATOM 2072 C CA . THR B 1 13 ? -1.755 2.365 12.781 1 97.75 13 THR B CA 1
ATOM 2073 C C . THR B 1 13 ? -1.524 2.148 14.273 1 97.75 13 THR B C 1
ATOM 2075 O O . THR B 1 13 ? -2.477 1.948 15.031 1 97.75 13 THR B O 1
ATOM 2078 N N . ALA B 1 14 ? -0.315 2.268 14.719 1 95.94 14 ALA B N 1
ATOM 2079 C CA . ALA B 1 14 ? -0.003 1.893 16.094 1 95.94 14 ALA B CA 1
ATOM 2080 C C . ALA B 1 14 ? 0.123 3.125 16.984 1 95.94 14 ALA B C 1
ATOM 2082 O O . ALA B 1 14 ? 0.555 3.027 18.141 1 95.94 14 ALA B O 1
ATOM 2083 N N . PHE B 1 15 ? -0.24 4.289 16.484 1 98.38 15 PHE B N 1
ATOM 2084 C CA . PHE B 1 15 ? -0.046 5.523 17.234 1 98.38 15 PHE B CA 1
ATOM 2085 C C . PHE B 1 15 ? -1.385 6.105 17.672 1 98.38 15 PHE B C 1
ATOM 2087 O O . PHE B 1 15 ? -2.373 6.023 16.938 1 98.38 15 PHE B O 1
ATOM 2094 N N . ALA B 1 16 ? -1.399 6.723 18.812 1 98.06 16 ALA B N 1
ATOM 2095 C CA . ALA B 1 16 ? -2.559 7.445 19.328 1 98.06 16 ALA B CA 1
ATOM 2096 C C . ALA B 1 16 ? -2.615 8.859 18.766 1 98.06 16 ALA B C 1
ATOM 2098 O O . ALA B 1 16 ? -2.889 9.82 19.5 1 98.06 16 ALA B O 1
ATOM 2099 N N . GLY B 1 17 ? -2.27 8.984 17.469 1 97.69 17 GLY B N 1
ATOM 2100 C CA . GLY B 1 17 ? -2.297 10.273 16.797 1 97.69 17 GLY B CA 1
ATOM 2101 C C . GLY B 1 17 ? -0.945 10.961 16.781 1 97.69 17 GLY B C 1
ATOM 2102 O O . GLY B 1 17 ? 0.078 10.336 17.078 1 97.69 17 GLY B O 1
ATOM 2103 N N . TRP B 1 18 ? -0.951 12.156 16.344 1 97.88 18 TRP B N 1
ATOM 2104 C CA . TRP B 1 18 ? 0.273 12.945 16.25 1 97.88 18 TRP B CA 1
ATOM 2105 C C . TRP B 1 18 ? 0.71 13.445 17.609 1 97.88 18 TRP B C 1
ATOM 2107 O O . TRP B 1 18 ? 1.857 13.234 18.016 1 97.88 18 TRP B O 1
ATOM 2117 N N . GLN B 1 19 ? -0.178 14.047 18.375 1 95.75 19 GLN B N 1
ATOM 2118 C CA . GLN B 1 19 ? 0.132 14.859 19.547 1 95.75 19 GLN B CA 1
ATOM 2119 C C . GLN B 1 19 ? 0.577 13.992 20.719 1 95.75 19 GLN B C 1
ATOM 2121 O O . GLN B 1 19 ? -0.083 13 21.047 1 95.75 19 GLN B O 1
ATOM 2126 N N . ARG B 1 20 ? 1.666 14.398 21.234 1 95.5 20 ARG B N 1
ATOM 2127 C CA . ARG B 1 20 ? 2.203 13.703 22.406 1 95.5 20 ARG B CA 1
ATOM 2128 C C . ARG B 1 20 ? 1.173 13.641 23.531 1 95.5 20 ARG B C 1
ATOM 2130 O O . ARG B 1 20 ? 0.491 14.633 23.797 1 95.5 20 ARG B O 1
ATOM 2137 N N . GLN B 1 21 ? 1.027 12.562 24.078 1 90.25 21 GLN B N 1
ATOM 2138 C CA . GLN B 1 21 ? 0.125 12.297 25.188 1 90.25 21 GLN B CA 1
ATOM 2139 C C . GLN B 1 21 ? 0.867 11.648 26.359 1 90.25 21 GLN B C 1
ATOM 2141 O O . GLN B 1 21 ? 2.039 11.281 26.219 1 90.25 21 GLN B O 1
ATOM 2146 N N . ALA B 1 22 ? 0.235 11.492 27.484 1 89.19 22 ALA B N 1
ATOM 2147 C CA . ALA B 1 22 ? 0.875 10.992 28.703 1 89.19 22 ALA B CA 1
ATOM 2148 C C . ALA B 1 22 ? 1.032 9.477 28.656 1 89.19 22 ALA B C 1
ATOM 2150 O O . ALA B 1 22 ? 2.09 8.945 29 1 89.19 22 ALA B O 1
ATOM 2151 N N . ALA B 1 23 ? 0.142 8.742 28.172 1 90.88 23 ALA B N 1
ATOM 2152 C CA . ALA B 1 23 ? 0.112 7.293 28.344 1 90.88 23 ALA B CA 1
ATOM 2153 C C . ALA B 1 23 ? 0.335 6.57 27.031 1 90.88 23 ALA B C 1
ATOM 2155 O O . ALA B 1 23 ? 1.026 5.551 26.984 1 90.88 23 ALA B O 1
ATOM 2156 N N . ASP B 1 24 ? -0.045 7.102 25.953 1 94.44 24 ASP B N 1
ATOM 2157 C CA . ASP B 1 24 ? -0.052 6.359 24.703 1 94.44 24 ASP B CA 1
ATOM 2158 C C . ASP B 1 24 ? 1.053 6.852 23.766 1 94.44 24 ASP B C 1
ATOM 2160 O O . ASP B 1 24 ? 1.43 8.023 23.812 1 94.44 24 ASP B O 1
ATOM 2164 N N . ARG B 1 25 ? 1.574 5.988 22.906 1 97.25 25 ARG B N 1
ATOM 2165 C CA . ARG B 1 25 ? 2.621 6.316 21.953 1 97.25 25 ARG B CA 1
ATOM 2166 C C . ARG B 1 25 ? 2.074 7.18 20.812 1 97.25 25 ARG B C 1
ATOM 2168 O O . ARG B 1 25 ? 1.021 6.875 20.25 1 97.25 25 ARG B O 1
ATOM 2175 N N . THR B 1 26 ? 2.738 8.289 20.531 1 98.56 26 THR B N 1
ATOM 2176 C CA . THR B 1 26 ? 2.326 9.203 19.484 1 98.56 26 THR B CA 1
ATOM 2177 C C . THR B 1 26 ? 3.467 9.438 18.5 1 98.56 26 THR B C 1
ATOM 2179 O O . THR B 1 26 ? 4.625 9.133 18.797 1 98.56 26 THR B O 1
ATOM 2182 N N . VAL B 1 27 ? 3.188 9.914 17.312 1 98.81 27 VAL B N 1
ATOM 2183 C CA . VAL B 1 27 ? 4.199 10.172 16.281 1 98.81 27 VAL B CA 1
ATOM 2184 C C . VAL B 1 27 ? 5.145 11.281 16.766 1 98.81 27 VAL B C 1
ATOM 2186 O O . VAL B 1 27 ? 6.359 11.18 16.594 1 98.81 27 VAL B O 1
ATOM 2189 N N . GLN B 1 28 ? 4.543 12.312 17.359 1 98.69 28 GLN B N 1
ATOM 2190 C CA . GLN B 1 28 ? 5.34 13.414 17.891 1 98.69 28 GLN B CA 1
ATOM 2191 C C . GLN B 1 28 ? 6.367 12.914 18.891 1 98.69 28 GLN B C 1
ATOM 2193 O O . GLN B 1 28 ? 7.543 13.289 18.828 1 98.69 28 GLN B O 1
ATOM 2198 N N . GLN B 1 29 ? 5.891 12.102 19.797 1 98.38 29 GLN B N 1
ATOM 2199 C CA . GLN B 1 29 ? 6.777 11.547 20.828 1 98.38 29 GLN B CA 1
ATOM 2200 C C . GLN B 1 29 ? 7.918 10.758 20.188 1 98.38 29 GLN B C 1
ATOM 2202 O O . GLN B 1 29 ? 9.078 10.93 20.547 1 98.38 29 GLN B O 1
ATOM 2207 N N . ALA B 1 30 ? 7.598 9.898 19.234 1 98.5 30 ALA B N 1
ATOM 2208 C CA . ALA B 1 30 ? 8.609 9.094 18.547 1 98.5 30 ALA B CA 1
ATOM 2209 C C . ALA B 1 30 ? 9.664 9.977 17.891 1 98.5 30 ALA B C 1
ATOM 2211 O O . ALA B 1 30 ? 10.859 9.727 18.031 1 98.5 30 ALA B O 1
ATOM 2212 N N . LEU B 1 31 ? 9.227 11 17.219 1 98.62 31 LEU B N 1
ATOM 2213 C CA . LEU B 1 31 ? 10.109 11.891 16.469 1 98.62 31 LEU B CA 1
ATOM 2214 C C . LEU B 1 31 ? 11 12.688 17.422 1 98.62 31 LEU B C 1
ATOM 2216 O O . LEU B 1 31 ? 12.211 12.75 17.219 1 98.62 31 LEU B O 1
ATOM 2220 N N . GLU B 1 32 ? 10.391 13.266 18.469 1 98.62 32 GLU B N 1
ATOM 2221 C CA . GLU B 1 32 ? 11.148 14.07 19.422 1 98.62 32 GLU B CA 1
ATOM 2222 C C . GLU B 1 32 ? 12.188 13.227 20.156 1 98.62 32 GLU B C 1
ATOM 2224 O O . GLU B 1 32 ? 13.344 13.625 20.297 1 98.62 32 GLU B O 1
ATOM 2229 N N . GLU B 1 33 ? 11.766 12.047 20.594 1 98.25 33 GLU B N 1
ATOM 2230 C CA . GLU B 1 33 ? 12.695 11.172 21.281 1 98.25 33 GLU B CA 1
ATOM 2231 C C . GLU B 1 33 ? 13.867 10.781 20.391 1 98.25 33 GLU B C 1
ATOM 2233 O O . GLU B 1 33 ? 15.016 10.727 20.844 1 98.25 33 GLU B O 1
ATOM 2238 N N . ALA B 1 34 ? 13.602 10.5 19.125 1 98.69 34 ALA B N 1
ATOM 2239 C CA . ALA B 1 34 ? 14.656 10.133 18.188 1 98.69 34 ALA B CA 1
ATOM 2240 C C . ALA B 1 34 ? 15.648 11.273 18 1 98.69 34 ALA B C 1
ATOM 2242 O O . ALA B 1 34 ? 16.859 11.062 18.031 1 98.69 34 ALA B O 1
ATOM 2243 N N . ILE B 1 35 ? 15.156 12.492 17.812 1 98.5 35 ILE B N 1
ATOM 2244 C CA . ILE B 1 35 ? 16.016 13.656 17.594 1 98.5 35 ILE B CA 1
ATOM 2245 C C . ILE B 1 35 ? 16.797 13.961 18.859 1 98.5 35 ILE B C 1
ATOM 2247 O O . ILE B 1 35 ? 17.984 14.273 18.797 1 98.5 35 ILE B O 1
ATOM 2251 N N . GLU B 1 36 ? 16.125 13.797 20 1 98.25 36 GLU B N 1
ATOM 2252 C CA . GLU B 1 36 ? 16.781 14.055 21.266 1 98.25 36 GLU B CA 1
ATOM 2253 C C . GLU B 1 36 ? 17.969 13.125 21.484 1 98.25 36 GLU B C 1
ATOM 2255 O O . GLU B 1 36 ? 19 13.539 22.047 1 98.25 36 GLU B O 1
ATOM 2260 N N . ARG B 1 37 ? 17.891 11.945 21.031 1 97.12 37 ARG B N 1
ATOM 2261 C CA . ARG B 1 37 ? 18.953 10.953 21.203 1 97.12 37 ARG B CA 1
ATOM 2262 C C . ARG B 1 37 ? 20.203 11.344 20.422 1 97.12 37 ARG B C 1
ATOM 2264 O O . ARG B 1 37 ? 21.328 11.055 20.844 1 97.12 37 ARG B O 1
ATOM 2271 N N . PHE B 1 38 ? 19.984 11.977 19.312 1 91.44 38 PHE B N 1
ATOM 2272 C CA . PHE B 1 38 ? 21.156 12.305 18.5 1 91.44 38 PHE B CA 1
ATOM 2273 C C . PHE B 1 38 ? 21.688 13.68 18.875 1 91.44 38 PHE B C 1
ATOM 2275 O O . PHE B 1 38 ? 22.906 13.906 18.859 1 91.44 38 PHE B O 1
ATOM 2282 N N . VAL B 1 39 ? 20.844 14.633 19.312 1 96.06 39 VAL B N 1
ATOM 2283 C CA . VAL B 1 39 ? 21.312 15.977 19.609 1 96.06 39 VAL B CA 1
ATOM 2284 C C . VAL B 1 39 ? 21.609 16.109 21.094 1 96.06 39 VAL B C 1
ATOM 2286 O O . VAL B 1 39 ? 22.219 17.094 21.531 1 96.06 39 VAL B O 1
ATOM 2289 N N . ASN B 1 40 ? 21.156 15.141 21.906 1 96.06 40 ASN B N 1
ATOM 2290 C CA . ASN B 1 40 ? 21.406 15.039 23.344 1 96.06 40 ASN B CA 1
ATOM 2291 C C . ASN B 1 40 ? 20.828 16.234 24.109 1 96.06 40 ASN B C 1
ATOM 2293 O O . ASN B 1 40 ? 21.484 16.797 24.969 1 96.06 40 ASN B O 1
ATOM 2297 N N . ARG B 1 41 ? 19.656 16.688 23.781 1 95.75 41 ARG B N 1
ATOM 2298 C CA . ARG B 1 41 ? 18.875 17.719 24.453 1 95.75 41 ARG B CA 1
ATOM 2299 C C . ARG B 1 41 ? 17.391 17.594 24.109 1 95.75 41 ARG B C 1
ATOM 2301 O O . ARG B 1 41 ? 17.031 17.109 23.031 1 95.75 41 ARG B O 1
ATOM 2308 N N . PRO B 1 42 ? 16.609 18.109 24.984 1 95.81 42 PRO B N 1
ATOM 2309 C CA . PRO B 1 42 ? 15.18 18.094 24.656 1 95.81 42 PRO B CA 1
ATOM 2310 C C . PRO B 1 42 ? 14.844 18.969 23.453 1 95.81 42 PRO B C 1
ATOM 2312 O O . PRO B 1 42 ? 15.43 20.047 23.281 1 95.81 42 PRO B O 1
ATOM 2315 N N . VAL B 1 43 ? 13.922 18.5 22.609 1 97.19 43 VAL B N 1
ATOM 2316 C CA . VAL B 1 43 ? 13.461 19.281 21.469 1 97.19 43 VAL B CA 1
ATOM 2317 C C . VAL B 1 43 ? 11.938 19.25 21.391 1 97.19 43 VAL B C 1
ATOM 2319 O O . VAL B 1 43 ? 11.297 18.391 22 1 97.19 43 VAL B O 1
ATOM 2322 N N . ARG B 1 44 ? 11.43 20.203 20.781 1 97 44 ARG B N 1
ATOM 2323 C CA . ARG B 1 44 ? 10 20.281 20.5 1 97 44 ARG B CA 1
ATOM 2324 C C . ARG B 1 44 ? 9.75 20.453 19 1 97 44 ARG B C 1
ATOM 2326 O O . ARG B 1 44 ? 10.352 21.312 18.359 1 97 44 ARG B O 1
ATOM 2333 N N . VAL B 1 45 ? 8.945 19.578 18.438 1 98.31 45 VAL B N 1
ATOM 2334 C CA . VAL B 1 45 ? 8.602 19.703 17.031 1 98.31 45 VAL B CA 1
ATOM 2335 C C . VAL B 1 45 ? 7.203 20.312 16.891 1 98.31 45 VAL B C 1
ATOM 2337 O O . VAL B 1 45 ? 6.332 20.078 17.734 1 98.31 45 VAL B O 1
ATOM 2340 N N . HIS B 1 46 ? 7 21.078 15.875 1 98.5 46 HIS B N 1
ATOM 2341 C CA . HIS B 1 46 ? 5.723 21.672 15.508 1 98.5 46 HIS B CA 1
ATOM 2342 C C . HIS B 1 46 ? 5.266 21.172 14.133 1 98.5 46 HIS B C 1
ATOM 2344 O O . HIS B 1 46 ? 6.016 21.25 13.156 1 98.5 46 HIS B O 1
ATOM 2350 N N . CYS B 1 47 ? 4.094 20.672 14.094 1 98.56 47 CYS B N 1
ATOM 2351 C CA . CYS B 1 47 ? 3.66 20.047 12.844 1 98.56 47 CYS B CA 1
ATOM 2352 C C . CYS B 1 47 ? 2.709 20.969 12.086 1 98.56 47 CYS B C 1
ATOM 2354 O O . CYS B 1 47 ? 2.15 21.906 12.664 1 98.56 47 CYS B O 1
ATOM 2356 N N . ALA B 1 48 ? 2.582 20.656 10.789 1 98.44 48 ALA B N 1
ATOM 2357 C CA . ALA B 1 48 ? 1.674 21.391 9.922 1 98.44 48 ALA B CA 1
ATOM 2358 C C . ALA B 1 48 ? 0.218 21.109 10.281 1 98.44 48 ALA B C 1
ATOM 2360 O O . ALA B 1 48 ? -0.648 21.969 10.109 1 98.44 48 ALA B O 1
ATOM 2361 N N . GLY B 1 49 ? -0.052 19.891 10.695 1 95.94 49 GLY B N 1
ATOM 2362 C CA . GLY B 1 49 ? -1.399 19.484 11.047 1 95.94 49 GLY B CA 1
ATOM 2363 C C . GLY B 1 49 ? -1.435 18.203 11.875 1 95.94 49 GLY B C 1
ATOM 2364 O O . GLY B 1 49 ? -0.845 17.188 11.492 1 95.94 49 GLY B O 1
ATOM 2365 N N . ARG B 1 50 ? -2.164 18.25 12.977 1 95.88 50 ARG B N 1
ATOM 2366 C CA . ARG B 1 50 ? -2.293 17.078 13.844 1 95.88 50 ARG B CA 1
ATOM 2367 C C . ARG B 1 50 ? -3.201 16.031 13.219 1 95.88 50 ARG B C 1
ATOM 2369 O O . ARG B 1 50 ? -4.285 16.344 12.719 1 95.88 50 ARG B O 1
ATOM 2376 N N . THR B 1 51 ? -2.73 14.852 13.133 1 97.94 51 THR B N 1
ATOM 2377 C CA . THR B 1 51 ? -3.545 13.758 12.625 1 97.94 51 THR B CA 1
ATOM 2378 C C . THR B 1 51 ? -4.129 12.938 13.781 1 97.94 51 THR B C 1
ATOM 2380 O O . THR B 1 51 ? -3.494 12.789 14.82 1 97.94 51 THR B O 1
ATOM 2383 N N . ASP B 1 52 ? -5.32 12.352 13.531 1 96.5 52 ASP B N 1
ATOM 2384 C CA . ASP B 1 52 ? -5.992 11.492 14.508 1 96.5 52 ASP B CA 1
ATOM 2385 C C . ASP B 1 52 ? -5.254 10.172 14.68 1 96.5 52 ASP B C 1
ATOM 2387 O O . ASP B 1 52 ? -4.383 9.828 13.875 1 96.5 52 ASP B O 1
ATOM 2391 N N . ALA B 1 53 ? -5.637 9.508 15.828 1 97.69 53 ALA B N 1
ATOM 2392 C CA . ALA B 1 53 ? -5.172 8.133 16 1 97.69 53 ALA B CA 1
ATOM 2393 C C . ALA B 1 53 ? -5.484 7.285 14.773 1 97.69 53 ALA B C 1
ATOM 2395 O O . ALA B 1 53 ? -6.605 7.316 14.258 1 97.69 53 ALA B O 1
ATOM 2396 N N . GLY B 1 54 ? -4.445 6.609 14.273 1 98.5 54 GLY B N 1
ATOM 2397 C CA . GLY B 1 54 ? -4.645 5.672 13.18 1 98.5 54 GLY B CA 1
ATOM 2398 C C . GLY B 1 54 ? -4.449 6.301 11.812 1 98.5 54 GLY B C 1
ATOM 2399 O O . GLY B 1 54 ? -4.348 5.594 10.805 1 98.5 54 GLY B O 1
ATOM 2400 N N . VAL B 1 55 ? -4.414 7.645 11.703 1 98.88 55 VAL B N 1
ATOM 2401 C CA . VAL B 1 55 ? -4.273 8.32 10.422 1 98.88 55 VAL B CA 1
ATOM 2402 C C . VAL B 1 55 ? -2.809 8.312 9.992 1 98.88 55 VAL B C 1
ATOM 2404 O O . VAL B 1 55 ? -1.91 8.477 10.82 1 98.88 55 VAL B O 1
ATOM 2407 N N . HIS B 1 56 ? -2.6 8.109 8.719 1 98.94 56 HIS B N 1
ATOM 2408 C CA . HIS B 1 56 ? -1.265 8.016 8.141 1 98.94 56 HIS B CA 1
ATOM 2409 C C . HIS B 1 56 ? -0.809 9.359 7.578 1 98.94 56 HIS B C 1
ATOM 2411 O O . HIS B 1 56 ? -1.596 10.305 7.508 1 98.94 56 HIS B O 1
ATOM 2417 N N . ALA B 1 57 ? 0.454 9.375 7.223 1 98.94 57 ALA B N 1
ATOM 2418 C CA . ALA B 1 57 ? 0.978 10.5 6.457 1 98.94 57 ALA B CA 1
ATOM 2419 C C . ALA B 1 57 ? 2.111 10.062 5.535 1 98.94 57 ALA B C 1
ATOM 2421 O O . ALA B 1 57 ? 2.986 9.289 5.941 1 98.94 57 ALA B O 1
ATOM 2422 N N . SER B 1 58 ? 2.051 10.469 4.312 1 98.81 58 SER B N 1
ATOM 2423 C CA . SER B 1 58 ? 3.191 10.32 3.414 1 98.81 58 SER B CA 1
ATOM 2424 C C . SER B 1 58 ? 3.988 11.617 3.318 1 98.81 58 SER B C 1
ATOM 2426 O O . SER B 1 58 ? 5.113 11.625 2.814 1 98.81 58 SER B O 1
ATOM 2428 N N . HIS B 1 59 ? 3.396 12.695 3.832 1 98.81 59 HIS B N 1
ATOM 2429 C CA . HIS B 1 59 ? 4.035 14 3.709 1 98.81 59 HIS B CA 1
ATOM 2430 C C . HIS B 1 59 ? 3.566 14.945 4.812 1 98.81 59 HIS B C 1
ATOM 2432 O O . HIS B 1 59 ? 3.027 16.016 4.527 1 98.81 59 HIS B O 1
ATOM 2438 N N . GLN B 1 60 ? 3.809 14.609 6.023 1 98.88 60 GLN B N 1
ATOM 2439 C CA . GLN B 1 60 ? 3.705 15.555 7.129 1 98.88 60 GLN B CA 1
ATOM 2440 C C . GLN B 1 60 ? 4.902 16.5 7.16 1 98.88 60 GLN B C 1
ATOM 2442 O O . GLN B 1 60 ? 6.016 16.109 6.793 1 98.88 60 GLN B O 1
ATOM 2447 N N . VAL B 1 61 ? 4.691 17.734 7.535 1 98.88 61 VAL B N 1
ATOM 2448 C CA . VAL B 1 61 ? 5.793 18.688 7.676 1 98.88 61 VAL B CA 1
ATOM 2449 C C . VAL B 1 61 ? 5.891 19.141 9.133 1 98.88 61 VAL B C 1
ATOM 2451 O O . VAL B 1 61 ? 4.875 19.438 9.766 1 98.88 61 VAL B O 1
ATOM 2454 N N . VAL B 1 62 ? 7.082 19.141 9.609 1 98.88 62 VAL B N 1
ATOM 2455 C CA . VAL B 1 62 ? 7.328 19.672 10.945 1 98.88 62 VAL B CA 1
ATOM 2456 C C . VAL B 1 62 ? 8.492 20.656 10.914 1 98.88 62 VAL B C 1
ATOM 2458 O O . VAL B 1 62 ? 9.273 20.672 9.953 1 98.88 62 VAL B O 1
ATOM 2461 N N . HIS B 1 63 ? 8.57 21.516 11.914 1 98.75 63 HIS B N 1
ATOM 2462 C CA . HIS B 1 63 ? 9.781 22.297 12.125 1 98.75 63 HIS B CA 1
ATOM 2463 C C . HIS B 1 63 ? 10.242 22.219 13.578 1 98.75 63 HIS B C 1
ATOM 2465 O O . HIS B 1 63 ? 9.469 21.844 14.461 1 98.75 63 HIS B O 1
ATOM 2471 N N . LEU B 1 64 ? 11.445 22.438 13.805 1 98.5 64 LEU B N 1
ATOM 2472 C CA . LEU B 1 64 ? 12.062 22.516 15.125 1 98.5 64 LEU B CA 1
ATOM 2473 C C . LEU B 1 64 ? 13.336 23.344 15.086 1 98.5 64 LEU B C 1
ATOM 2475 O O . LEU B 1 64 ? 13.891 23.594 14.008 1 98.5 64 LEU B O 1
ATOM 2479 N N . ASP B 1 65 ? 13.695 23.797 16.25 1 97.75 65 ASP B N 1
ATOM 2480 C CA . ASP B 1 65 ? 14.961 24.5 16.422 1 97.75 65 ASP B CA 1
ATOM 2481 C C . ASP B 1 65 ? 16 23.609 17.094 1 97.75 65 ASP B C 1
ATOM 2483 O O . ASP B 1 65 ? 15.688 22.859 18.016 1 97.75 65 ASP B O 1
ATOM 2487 N N . LEU B 1 66 ? 17.172 23.625 16.531 1 97.38 66 LEU B N 1
ATOM 2488 C CA . LEU B 1 66 ? 18.266 22.859 17.109 1 97.38 66 LEU B CA 1
ATOM 2489 C C . LEU B 1 66 ? 19.328 23.781 17.688 1 97.38 66 LEU B C 1
ATOM 2491 O O . LEU B 1 66 ? 19.359 24.969 17.375 1 97.38 66 LEU B O 1
ATOM 2495 N N . ASP B 1 67 ? 20.156 23.234 18.562 1 94.12 67 ASP B N 1
ATOM 2496 C CA . ASP B 1 67 ? 21.078 23.984 19.391 1 94.12 67 ASP B CA 1
ATOM 2497 C C . ASP B 1 67 ? 22.25 24.531 18.562 1 94.12 67 ASP B C 1
ATOM 2499 O O . ASP B 1 67 ? 22.875 25.516 18.938 1 94.12 67 ASP B O 1
ATOM 2503 N N . ARG B 1 68 ? 22.547 23.875 17.469 1 95.62 68 ARG B N 1
ATOM 2504 C CA . ARG B 1 68 ? 23.609 24.266 16.562 1 95.62 68 ARG B CA 1
ATOM 2505 C C . ARG B 1 68 ? 23.281 23.859 15.125 1 95.62 68 ARG B C 1
ATOM 2507 O O . ARG B 1 68 ? 22.281 23.188 14.883 1 95.62 68 ARG B O 1
ATOM 2514 N N . GLU B 1 69 ? 24.125 24.359 14.305 1 95.81 69 GLU B N 1
ATOM 2515 C CA . GLU B 1 69 ? 23.938 24 12.906 1 95.81 69 GLU B CA 1
ATOM 2516 C C . GLU B 1 69 ? 24.359 22.547 12.648 1 95.81 69 GLU B C 1
ATOM 2518 O O . GLU B 1 69 ? 25.453 22.141 13.055 1 95.81 69 GLU B O 1
ATOM 2523 N N . TRP B 1 70 ? 23.5 21.797 12.125 1 96.5 70 TRP B N 1
ATOM 2524 C CA . TRP B 1 70 ? 23.75 20.438 11.672 1 96.5 70 TRP B CA 1
ATOM 2525 C C . TRP B 1 70 ? 23.594 20.344 10.156 1 96.5 70 TRP B C 1
ATOM 2527 O O . TRP B 1 70 ? 22.812 21.062 9.555 1 96.5 70 TRP B O 1
ATOM 2537 N N . ARG B 1 71 ? 24.406 19.469 9.617 1 97.38 71 ARG B N 1
ATOM 2538 C CA . ARG B 1 71 ? 24.109 19.125 8.227 1 97.38 71 ARG B CA 1
ATOM 2539 C C . ARG B 1 71 ? 22.719 18.516 8.078 1 97.38 71 ARG B C 1
ATOM 2541 O O . ARG B 1 71 ? 22.328 17.688 8.891 1 97.38 71 ARG B O 1
ATOM 2548 N N . THR B 1 72 ? 22 18.938 7.043 1 97.88 72 THR B N 1
ATOM 2549 C CA . THR B 1 72 ? 20.625 18.5 6.852 1 97.88 72 THR B CA 1
ATOM 2550 C C . THR B 1 72 ? 20.562 16.984 6.664 1 97.88 72 THR B C 1
ATOM 2552 O O . THR B 1 72 ? 19.641 16.328 7.148 1 97.88 72 THR B O 1
ATOM 2555 N N . ASP B 1 73 ? 21.547 16.406 5.938 1 97.75 73 ASP B N 1
ATOM 2556 C CA . ASP B 1 73 ? 21.578 14.953 5.77 1 97.75 73 ASP B CA 1
ATOM 2557 C C . ASP B 1 73 ? 21.797 14.258 7.109 1 97.75 73 ASP B C 1
ATOM 2559 O O . ASP B 1 73 ? 21.25 13.172 7.344 1 97.75 73 ASP B O 1
ATOM 2563 N N . THR B 1 74 ? 22.578 14.844 7.926 1 97.88 74 THR B N 1
ATOM 2564 C CA . THR B 1 74 ? 22.781 14.289 9.258 1 97.88 74 THR B CA 1
ATOM 2565 C C . THR B 1 74 ? 21.5 14.305 10.07 1 97.88 74 THR B C 1
ATOM 2567 O O . THR B 1 74 ? 21.156 13.32 10.719 1 97.88 74 THR B O 1
ATOM 2570 N N . VAL B 1 75 ? 20.75 15.453 10.016 1 98.38 75 VAL B N 1
ATOM 2571 C CA . VAL B 1 75 ? 19.484 15.555 10.734 1 98.38 75 VAL B CA 1
ATOM 2572 C C . VAL B 1 75 ? 18.547 14.453 10.273 1 98.38 75 VAL B C 1
ATOM 2574 O O . VAL B 1 75 ? 17.969 13.734 11.094 1 98.38 75 VAL B O 1
ATOM 2577 N N . ARG B 1 76 ? 18.453 14.273 9.016 1 98.69 76 ARG B N 1
ATOM 2578 C CA . ARG B 1 76 ? 17.578 13.25 8.438 1 98.69 76 ARG B CA 1
ATOM 2579 C C . ARG B 1 76 ? 18.031 11.852 8.844 1 98.69 76 ARG B C 1
ATOM 2581 O O . ARG B 1 76 ? 17.25 11.086 9.414 1 98.69 76 ARG B O 1
ATOM 2588 N N . ASP B 1 77 ? 19.328 11.539 8.648 1 98.56 77 ASP B N 1
ATOM 2589 C CA . ASP B 1 77 ? 19.844 10.18 8.781 1 98.56 77 ASP B CA 1
ATOM 2590 C C . ASP B 1 77 ? 19.922 9.766 10.242 1 98.56 77 ASP B C 1
ATOM 2592 O O . ASP B 1 77 ? 19.594 8.633 10.602 1 98.56 77 ASP B O 1
ATOM 2596 N N . ALA B 1 78 ? 20.438 10.664 11.055 1 98.5 78 ALA B N 1
ATOM 2597 C CA . ALA B 1 78 ? 20.547 10.359 12.477 1 98.5 78 ALA B CA 1
ATOM 2598 C C . ALA B 1 78 ? 19.156 10.164 13.102 1 98.5 78 ALA B C 1
ATOM 2600 O O . ALA B 1 78 ? 18.953 9.258 13.906 1 98.5 78 ALA B O 1
ATOM 2601 N N . THR B 1 79 ? 18.219 11.047 12.742 1 98.75 79 THR B N 1
ATOM 2602 C CA . THR B 1 79 ? 16.859 10.883 13.234 1 98.75 79 THR B CA 1
ATOM 2603 C C . THR B 1 79 ? 16.312 9.523 12.844 1 98.75 79 THR B C 1
ATOM 2605 O O . THR B 1 79 ? 15.766 8.805 13.688 1 98.75 79 THR B O 1
ATOM 2608 N N . ASN B 1 80 ? 16.469 9.156 11.609 1 98.75 80 ASN B N 1
ATOM 2609 C CA . ASN B 1 80 ? 15.945 7.879 11.133 1 98.75 80 ASN B CA 1
ATOM 2610 C C . ASN B 1 80 ? 16.609 6.703 11.836 1 98.75 80 ASN B C 1
ATOM 2612 O O . ASN B 1 80 ? 15.977 5.684 12.094 1 98.75 80 ASN B O 1
ATOM 2616 N N . ALA B 1 81 ? 17.875 6.82 12.102 1 98.5 81 ALA B N 1
ATOM 2617 C CA . ALA B 1 81 ? 18.578 5.766 12.828 1 98.5 81 ALA B CA 1
ATOM 2618 C C . ALA B 1 81 ? 17.953 5.531 14.203 1 98.5 81 ALA B C 1
ATOM 2620 O O . ALA B 1 81 ? 17.828 4.387 14.641 1 98.5 81 ALA B O 1
ATOM 2621 N N . HIS B 1 82 ? 17.516 6.57 14.781 1 98.62 82 HIS B N 1
ATOM 2622 C CA . HIS B 1 82 ? 17 6.48 16.141 1 98.62 82 HIS B CA 1
ATOM 2623 C C . HIS B 1 82 ? 15.5 6.207 16.141 1 98.62 82 HIS B C 1
ATOM 2625 O O . HIS B 1 82 ? 14.914 5.918 17.188 1 98.62 82 HIS B O 1
ATOM 2631 N N . LEU B 1 83 ? 14.867 6.293 15.016 1 98.44 83 LEU B N 1
ATOM 2632 C CA . LEU B 1 83 ? 13.438 6.031 14.898 1 98.44 83 LEU B CA 1
ATOM 2633 C C . LEU B 1 83 ? 13.164 4.535 14.797 1 98.44 83 LEU B C 1
ATOM 2635 O O . LEU B 1 83 ? 12.047 4.082 15.07 1 98.44 83 LEU B O 1
ATOM 2639 N N . ARG B 1 84 ? 14.188 3.824 14.414 1 94.81 84 ARG B N 1
ATOM 2640 C CA . ARG B 1 84 ? 14 2.383 14.289 1 94.81 84 ARG B CA 1
ATOM 2641 C C . ARG B 1 84 ? 13.664 1.753 15.633 1 94.81 84 ARG B C 1
ATOM 2643 O O . ARG B 1 84 ? 14.266 2.098 16.656 1 94.81 84 ARG B O 1
ATOM 2650 N N . PRO B 1 85 ? 12.586 0.917 15.695 1 95.69 85 PRO B N 1
ATOM 2651 C CA . PRO B 1 85 ? 11.891 0.276 14.578 1 95.69 85 PRO B CA 1
ATOM 2652 C C . PRO B 1 85 ? 10.523 0.899 14.305 1 95.69 85 PRO B C 1
ATOM 2654 O O . PRO B 1 85 ? 9.672 0.269 13.672 1 95.69 85 PRO B O 1
ATOM 2657 N N . GLU B 1 86 ? 10.25 2.119 14.773 1 97.25 86 GLU B N 1
ATOM 2658 C CA . GLU B 1 86 ? 8.945 2.756 14.578 1 97.25 86 GLU B CA 1
ATOM 2659 C C . GLU B 1 86 ? 8.648 2.963 13.094 1 97.25 86 GLU B C 1
ATOM 2661 O O . GLU B 1 86 ? 9.562 3.217 12.305 1 97.25 86 GLU B O 1
ATOM 2666 N N . PRO B 1 87 ? 7.426 2.84 12.734 1 98.31 87 PRO B N 1
ATOM 2667 C CA . PRO B 1 87 ? 7.043 3.105 11.344 1 98.31 87 PRO B CA 1
ATOM 2668 C C . PRO B 1 87 ? 6.934 4.598 11.031 1 98.31 87 PRO B C 1
ATOM 2670 O O . PRO B 1 87 ? 5.879 5.062 10.594 1 98.31 87 PRO B O 1
ATOM 2673 N N . VAL B 1 88 ? 7.922 5.301 11.289 1 98.88 88 VAL B N 1
ATOM 2674 C CA . VAL B 1 88 ? 8.094 6.73 11.047 1 98.88 88 VAL B CA 1
ATOM 2675 C C . VAL B 1 88 ? 9.406 6.977 10.32 1 98.88 88 VAL B C 1
ATOM 2677 O O . VAL B 1 88 ? 10.43 6.367 10.641 1 98.88 88 VAL B O 1
ATOM 2680 N N . SER B 1 89 ? 9.383 7.816 9.328 1 98.88 89 SER B N 1
ATOM 2681 C CA . SER B 1 89 ? 10.578 8.102 8.531 1 98.88 89 SER B CA 1
ATOM 2682 C C . SER B 1 89 ? 10.672 9.586 8.195 1 98.88 89 SER B C 1
ATOM 2684 O O . SER B 1 89 ? 9.688 10.195 7.773 1 98.88 89 SER B O 1
ATOM 2686 N N . VAL B 1 90 ? 11.828 10.172 8.453 1 98.94 90 VAL B N 1
ATOM 2687 C CA . VAL B 1 90 ? 12.117 11.516 7.965 1 98.94 90 VAL B CA 1
ATOM 2688 C C . VAL B 1 90 ? 12.617 11.445 6.523 1 98.94 90 VAL B C 1
ATOM 2690 O O . VAL B 1 90 ? 13.664 10.844 6.254 1 98.94 90 VAL B O 1
ATOM 2693 N N . LEU B 1 91 ? 11.938 12.055 5.656 1 98.81 91 LEU B N 1
ATOM 2694 C CA . LEU B 1 91 ? 12.234 11.953 4.23 1 98.81 91 LEU B CA 1
ATOM 2695 C C . LEU B 1 91 ? 13.25 13.008 3.812 1 98.81 91 LEU B C 1
ATOM 2697 O O . LEU B 1 91 ? 14.078 12.758 2.928 1 98.81 91 LEU B O 1
ATOM 2701 N N . SER B 1 92 ? 13.141 14.148 4.391 1 98.62 92 SER B N 1
ATOM 2702 C CA . SER B 1 92 ? 14.062 15.234 4.078 1 98.62 92 SER B CA 1
ATOM 2703 C C . SER B 1 92 ? 14.164 16.234 5.23 1 98.62 92 SER B C 1
ATOM 2705 O O . SER B 1 92 ? 13.273 16.281 6.082 1 98.62 92 SER B O 1
ATOM 2707 N N . ALA B 1 93 ? 15.219 16.906 5.293 1 98.44 93 ALA B N 1
ATOM 2708 C CA . ALA B 1 93 ? 15.484 18.016 6.207 1 98.44 93 ALA B CA 1
ATOM 2709 C C . ALA B 1 93 ? 16.047 19.234 5.465 1 98.44 93 ALA B C 1
ATOM 2711 O O . ALA B 1 93 ? 16.875 19.078 4.559 1 98.44 93 ALA B O 1
ATOM 2712 N N . ALA B 1 94 ? 15.562 20.375 5.832 1 98 94 ALA B N 1
ATOM 2713 C CA . ALA B 1 94 ? 16.062 21.609 5.242 1 98 94 ALA B CA 1
ATOM 2714 C C . ALA B 1 94 ? 16.156 22.719 6.285 1 98 94 ALA B C 1
ATOM 2716 O O . ALA B 1 94 ? 15.305 22.828 7.168 1 98 94 ALA B O 1
ATOM 2717 N N . ARG B 1 95 ? 17.172 23.531 6.148 1 96.94 95 ARG B N 1
ATOM 2718 C CA . ARG B 1 95 ? 17.219 24.75 6.957 1 96.94 95 ARG B CA 1
ATOM 2719 C C . ARG B 1 95 ? 16.234 25.781 6.43 1 96.94 95 ARG B C 1
ATOM 2721 O O . ARG B 1 95 ? 16.094 25.969 5.219 1 96.94 95 ARG B O 1
ATOM 2728 N N . VAL B 1 96 ? 15.555 26.422 7.324 1 97.31 96 VAL B N 1
ATOM 2729 C CA . VAL B 1 96 ? 14.594 27.453 6.93 1 97.31 96 VAL B CA 1
ATOM 2730 C C . VAL B 1 96 ? 14.789 28.703 7.793 1 97.31 96 VAL B C 1
ATOM 2732 O O . VAL B 1 96 ? 15.578 28.688 8.742 1 97.31 96 VAL B O 1
ATOM 2735 N N . GLY B 1 97 ? 14.188 29.844 7.402 1 95.19 97 GLY B N 1
ATOM 2736 C CA . GLY B 1 97 ? 14.273 31.078 8.172 1 95.19 97 GLY B CA 1
ATOM 2737 C C . GLY B 1 97 ? 13.617 30.984 9.531 1 95.19 97 GLY B C 1
ATOM 2738 O O . GLY B 1 97 ? 12.758 30.125 9.75 1 95.19 97 GLY B O 1
ATOM 2739 N N . PRO B 1 98 ? 14.016 31.844 10.484 1 94.12 98 PRO B N 1
ATOM 2740 C CA . PRO B 1 98 ? 13.484 31.781 11.844 1 94.12 98 PRO B CA 1
ATOM 2741 C C . PRO B 1 98 ? 11.984 32.062 11.906 1 94.12 98 PRO B C 1
ATOM 2743 O O . PRO B 1 98 ? 11.336 31.781 12.914 1 94.12 98 PRO B O 1
ATOM 2746 N N . ASP B 1 99 ? 11.445 32.594 10.844 1 95.31 99 ASP B N 1
ATOM 2747 C CA . ASP B 1 99 ? 10.031 32.969 10.836 1 95.31 99 ASP B CA 1
ATOM 2748 C C . ASP B 1 99 ? 9.172 31.812 10.312 1 95.31 99 ASP B C 1
ATOM 2750 O O . ASP B 1 99 ? 7.945 31.859 10.398 1 95.31 99 ASP B O 1
ATOM 2754 N N . PHE B 1 100 ? 9.836 30.844 9.75 1 97.81 100 PHE B N 1
ATOM 2755 C CA . PHE B 1 100 ? 9.086 29.703 9.234 1 97.81 100 PHE B CA 1
ATOM 2756 C C . PHE B 1 100 ? 8.344 28.984 10.367 1 97.81 100 PHE B C 1
ATOM 2758 O O . PHE B 1 100 ? 8.922 28.703 11.414 1 97.81 100 PHE B O 1
ATOM 2765 N N . ASP B 1 101 ? 7.086 28.703 10.133 1 98.12 101 ASP B N 1
ATOM 2766 C CA . ASP B 1 101 ? 6.238 27.922 11.023 1 98.12 101 ASP B CA 1
ATOM 2767 C C . ASP B 1 101 ? 5.422 26.891 10.25 1 98.12 101 ASP B C 1
ATOM 2769 O O . ASP B 1 101 ? 4.605 27.25 9.398 1 98.12 101 ASP B O 1
ATOM 2773 N N . ALA B 1 102 ? 5.684 25.609 10.562 1 98.5 102 ALA B N 1
ATOM 2774 C CA . ALA B 1 102 ? 5.074 24.531 9.789 1 98.5 102 ALA B CA 1
ATOM 2775 C C . ALA B 1 102 ? 3.555 24.688 9.734 1 98.5 102 ALA B C 1
ATOM 2777 O O . ALA B 1 102 ? 2.926 24.359 8.727 1 98.5 102 ALA B O 1
ATOM 2778 N N . ARG B 1 103 ? 2.949 25.109 10.797 1 97.56 103 ARG B N 1
ATOM 2779 C CA . ARG B 1 103 ? 1.499 25.234 10.891 1 97.56 103 ARG B CA 1
ATOM 2780 C C . ARG B 1 103 ? 1.022 26.547 10.25 1 97.56 103 ARG B C 1
ATOM 2782 O O . ARG B 1 103 ? 0.202 26.516 9.328 1 97.56 103 ARG B O 1
ATOM 2789 N N . HIS B 1 104 ? 1.634 27.641 10.602 1 96.62 104 HIS B N 1
ATOM 2790 C CA . HIS B 1 104 ? 1.095 28.953 10.273 1 96.62 104 HIS B CA 1
ATOM 2791 C C . HIS B 1 104 ? 1.541 29.406 8.883 1 96.62 104 HIS B C 1
ATOM 2793 O O . HIS B 1 104 ? 0.839 30.172 8.211 1 96.62 104 HIS B O 1
ATOM 2799 N N . SER B 1 105 ? 2.658 28.922 8.422 1 97.81 105 SER B N 1
ATOM 2800 C CA . SER B 1 105 ? 3.156 29.281 7.098 1 97.81 105 SER B CA 1
ATOM 2801 C C . SER B 1 105 ? 2.488 28.453 6.004 1 97.81 105 SER B C 1
ATOM 2803 O O . SER B 1 105 ? 2.631 28.75 4.816 1 97.81 105 SER B O 1
ATOM 2805 N N . ALA B 1 106 ? 1.781 27.406 6.422 1 98.06 106 ALA B N 1
ATOM 2806 C CA . ALA B 1 106 ? 1.187 26.484 5.445 1 98.06 106 ALA B CA 1
ATOM 2807 C C . ALA B 1 106 ? 0.058 27.172 4.68 1 98.06 106 ALA B C 1
ATOM 2809 O O . ALA B 1 106 ? -0.75 27.891 5.266 1 98.06 106 ALA B O 1
ATOM 2810 N N . LEU B 1 107 ? 0.01 26.938 3.375 1 98.25 107 LEU B N 1
ATOM 2811 C CA . LEU B 1 107 ? -1.035 27.469 2.504 1 98.25 107 LEU B CA 1
ATOM 2812 C C . LEU B 1 107 ? -2.172 26.453 2.35 1 98.25 107 LEU B C 1
ATOM 2814 O O . LEU B 1 107 ? -3.34 26.844 2.271 1 98.25 107 LEU B O 1
ATOM 2818 N N . LYS B 1 108 ? -1.807 25.219 2.242 1 98.5 108 LYS B N 1
ATOM 2819 C CA . LYS B 1 108 ? -2.777 24.156 2.012 1 98.5 108 LYS B CA 1
ATOM 2820 C C . LYS B 1 108 ? -2.299 22.828 2.613 1 98.5 108 LYS B C 1
ATOM 2822 O O . LYS B 1 108 ? -1.096 22.578 2.684 1 98.5 108 LYS B O 1
ATOM 2827 N N . ARG B 1 109 ? -3.258 22.125 3.096 1 98.69 109 ARG B N 1
ATOM 2828 C CA . ARG B 1 109 ? -3.057 20.719 3.434 1 98.69 109 ARG B CA 1
ATOM 2829 C C . ARG B 1 109 ? -3.85 19.812 2.498 1 98.69 109 ARG B C 1
ATOM 2831 O O . ARG B 1 109 ? -4.996 20.109 2.16 1 98.69 109 ARG B O 1
ATOM 2838 N N . HIS B 1 110 ? -3.219 18.766 2.041 1 98.94 110 HIS B N 1
ATOM 2839 C CA . HIS B 1 110 ? -3.824 17.797 1.126 1 98.94 110 HIS B CA 1
ATOM 2840 C C . HIS B 1 110 ? -3.994 16.438 1.789 1 98.94 110 HIS B C 1
ATOM 2842 O O . HIS B 1 110 ? -3.055 15.922 2.395 1 98.94 110 HIS B O 1
ATOM 2848 N N . TYR B 1 111 ? -5.188 15.93 1.671 1 98.88 111 TYR B N 1
ATOM 2849 C CA . TYR B 1 111 ? -5.484 14.594 2.186 1 98.88 111 TYR B CA 1
ATOM 2850 C C . TYR B 1 111 ? -6.039 13.695 1.086 1 98.88 111 TYR B C 1
ATOM 2852 O O . TYR B 1 111 ? -6.637 14.18 0.123 1 98.88 111 TYR B O 1
ATOM 2860 N N . ARG B 1 112 ? -5.75 12.438 1.248 1 98.94 112 ARG B N 1
ATOM 2861 C CA . ARG B 1 112 ? -6.359 11.391 0.434 1 98.94 112 ARG B CA 1
ATOM 2862 C C . ARG B 1 112 ? -7.035 10.344 1.31 1 98.94 112 ARG B C 1
ATOM 2864 O O . ARG B 1 112 ? -6.473 9.914 2.318 1 98.94 112 ARG B O 1
ATOM 2871 N N . TYR B 1 113 ? -8.25 10.039 0.985 1 98.94 113 TYR B N 1
ATOM 2872 C CA . TYR B 1 113 ? -8.961 8.945 1.64 1 98.94 113 TYR B CA 1
ATOM 2873 C C . TYR B 1 113 ? -9.234 7.809 0.664 1 98.94 113 TYR B C 1
ATOM 2875 O O . TYR B 1 113 ? -9.695 8.039 -0.456 1 98.94 113 TYR B O 1
ATOM 2883 N N . ARG B 1 114 ? -8.977 6.551 1.09 1 98.94 114 ARG B N 1
ATOM 2884 C CA . ARG B 1 114 ? -9.148 5.383 0.231 1 98.94 114 ARG B CA 1
ATOM 2885 C C . ARG B 1 114 ? -10.273 4.488 0.747 1 98.94 114 ARG B C 1
ATOM 2887 O O . ARG B 1 114 ? -10.211 4 1.877 1 98.94 114 ARG B O 1
ATOM 2894 N N . ILE B 1 115 ? -11.258 4.297 -0.085 1 98.94 115 ILE B N 1
ATOM 2895 C CA . ILE B 1 115 ? -12.328 3.342 0.164 1 98.94 115 ILE B CA 1
ATOM 2896 C C . ILE B 1 115 ? -12.156 2.125 -0.744 1 98.94 115 ILE B C 1
ATOM 2898 O O . ILE B 1 115 ? -12.117 2.258 -1.969 1 98.94 115 ILE B O 1
ATOM 2902 N N . LEU B 1 116 ? -11.93 0.987 -0.155 1 98.94 116 LEU B N 1
ATOM 2903 C CA . LEU B 1 116 ? -12 -0.246 -0.932 1 98.94 116 LEU B CA 1
ATOM 2904 C C . LEU B 1 116 ? -13.445 -0.714 -1.078 1 98.94 116 LEU B C 1
ATOM 2906 O O . LEU B 1 116 ? -14.062 -1.155 -0.105 1 98.94 116 LEU B O 1
ATOM 2910 N N . ASN B 1 117 ? -13.961 -0.591 -2.281 1 98.88 117 ASN B N 1
ATOM 2911 C CA . ASN B 1 117 ? -15.367 -0.848 -2.541 1 98.88 117 ASN B CA 1
ATOM 2912 C C . ASN B 1 117 ? -15.57 -2.129 -3.346 1 98.88 117 ASN B C 1
ATOM 2914 O O . ASN B 1 117 ? -15.758 -2.08 -4.562 1 98.88 117 ASN B O 1
ATOM 2918 N N . ARG B 1 118 ? -15.523 -3.246 -2.656 1 98.31 118 ARG B N 1
ATOM 2919 C CA . ARG B 1 118 ? -15.781 -4.59 -3.172 1 98.31 118 ARG B CA 1
ATOM 2920 C C . ARG B 1 118 ? -16.25 -5.52 -2.062 1 98.31 118 ARG B C 1
ATOM 2922 O O . ARG B 1 118 ? -16.094 -5.215 -0.878 1 98.31 118 ARG B O 1
ATOM 2929 N N . ARG B 1 119 ? -16.812 -6.59 -2.41 1 97.56 119 ARG B N 1
ATOM 2930 C CA . ARG B 1 119 ? -17.391 -7.504 -1.436 1 97.56 119 ARG B CA 1
ATOM 2931 C C . ARG B 1 119 ? -16.312 -8.148 -0.574 1 97.56 119 ARG B C 1
ATOM 2933 O O . ARG B 1 119 ? -16.453 -8.227 0.649 1 97.56 119 ARG B O 1
ATOM 2940 N N . SER B 1 120 ? -15.211 -8.602 -1.191 1 98.5 120 SER B N 1
ATOM 2941 C CA . SER B 1 120 ? -14.148 -9.344 -0.519 1 98.5 120 SER B CA 1
ATOM 2942 C C . SER B 1 120 ? -13.281 -8.414 0.324 1 98.5 120 SER B C 1
ATOM 2944 O O . SER B 1 120 ? -12.938 -7.309 -0.11 1 98.5 120 SER B O 1
ATOM 2946 N N . PRO B 1 121 ? -12.922 -8.789 1.508 1 98.31 121 PRO B N 1
ATOM 2947 C CA . PRO B 1 121 ? -12.086 -7.945 2.369 1 98.31 121 PRO B CA 1
ATOM 2948 C C . PRO B 1 121 ? -10.664 -7.793 1.84 1 98.31 121 PRO B C 1
ATOM 2950 O O . PRO B 1 121 ? -10.211 -8.594 1.02 1 98.31 121 PRO B O 1
ATOM 2953 N N . PRO B 1 122 ? -10.031 -6.758 2.244 1 98.31 122 PRO B N 1
ATOM 2954 C CA . PRO B 1 122 ? -8.648 -6.57 1.802 1 98.31 122 PRO B CA 1
ATOM 2955 C C . PRO B 1 122 ? -7.68 -7.535 2.479 1 98.31 122 PRO B C 1
ATOM 2957 O O . PRO B 1 122 ? -7.84 -7.848 3.662 1 98.31 122 PRO B O 1
ATOM 2960 N N . ALA B 1 123 ? -6.719 -7.973 1.736 1 98.31 123 ALA B N 1
ATOM 2961 C CA . ALA B 1 123 ? -5.57 -8.672 2.309 1 98.31 123 ALA B CA 1
ATOM 2962 C C . ALA B 1 123 ? -4.324 -7.793 2.277 1 98.31 123 ALA B C 1
ATOM 2964 O O . ALA B 1 123 ? -3.676 -7.586 3.307 1 98.31 123 ALA B O 1
ATOM 2965 N N . LEU B 1 124 ? -4.074 -7.168 1.174 1 98.12 124 LEU B N 1
ATOM 2966 C CA . LEU B 1 124 ? -2.85 -6.406 0.953 1 98.12 124 LEU B CA 1
ATOM 2967 C C . LEU B 1 124 ? -3.002 -4.973 1.456 1 98.12 124 LEU B C 1
ATOM 2969 O O . LEU B 1 124 ? -2.018 -4.34 1.841 1 98.12 124 LEU B O 1
ATOM 2973 N N . ALA B 1 125 ? -4.215 -4.477 1.528 1 97.5 125 ALA B N 1
ATOM 2974 C CA . ALA B 1 125 ? -4.43 -3.074 1.872 1 97.5 125 ALA B CA 1
ATOM 2975 C C . ALA B 1 125 ? -4.969 -2.936 3.293 1 97.5 125 ALA B C 1
ATOM 2977 O O . ALA B 1 125 ? -5.457 -1.869 3.678 1 97.5 125 ALA B O 1
ATOM 2978 N N . ARG B 1 126 ? -4.887 -4.027 4.039 1 95.62 126 ARG B N 1
ATOM 2979 C CA . ARG B 1 126 ? -5.34 -3.979 5.422 1 95.62 126 ARG B CA 1
ATOM 2980 C C . ARG B 1 126 ? -4.652 -2.854 6.188 1 95.62 126 ARG B C 1
ATOM 2982 O O . ARG B 1 126 ? -3.432 -2.689 6.094 1 95.62 126 ARG B O 1
ATOM 2989 N N . GLY B 1 127 ? -5.469 -2.029 6.84 1 96.5 127 GLY B N 1
ATOM 2990 C CA . GLY B 1 127 ? -4.918 -0.943 7.637 1 96.5 127 GLY B CA 1
ATOM 2991 C C . GLY B 1 127 ? -4.723 0.336 6.844 1 96.5 127 GLY B C 1
ATOM 2992 O O . GLY B 1 127 ? -4.27 1.346 7.387 1 96.5 127 GLY B O 1
ATOM 2993 N N . TYR B 1 128 ? -5.164 0.311 5.535 1 98.5 128 TYR B N 1
ATOM 2994 C CA . TYR B 1 128 ? -4.871 1.48 4.715 1 98.5 128 TYR B CA 1
ATOM 2995 C C . TYR B 1 128 ? -6.09 1.891 3.895 1 98.5 128 TYR B C 1
ATOM 2997 O O . TYR B 1 128 ? -5.988 2.732 3 1 98.5 128 TYR B O 1
ATOM 3005 N N . VAL B 1 129 ? -7.191 1.18 4.141 1 98.81 129 VAL B N 1
ATOM 3006 C CA . VAL B 1 129 ? -8.414 1.489 3.41 1 98.81 129 VAL B CA 1
ATOM 3007 C C . VAL B 1 129 ? -9.617 1.36 4.344 1 98.81 129 VAL B C 1
ATOM 3009 O O . VAL B 1 129 ? -9.523 0.732 5.398 1 98.81 129 VAL B O 1
ATOM 3012 N N . TRP B 1 130 ? -10.719 2.012 3.953 1 98.88 130 TRP B N 1
ATOM 3013 C CA . TRP B 1 130 ? -12.047 1.69 4.465 1 98.88 130 TRP B CA 1
ATOM 3014 C C . TRP B 1 130 ? -12.734 0.661 3.578 1 98.88 130 TRP B C 1
ATOM 3016 O O . TRP B 1 130 ? -13.094 0.958 2.436 1 98.88 130 TRP B O 1
ATOM 3026 N N . HIS B 1 131 ? -12.883 -0.566 4.066 1 98.81 131 HIS B N 1
ATOM 3027 C CA . HIS B 1 131 ? -13.578 -1.602 3.312 1 98.81 131 HIS B CA 1
ATOM 3028 C C . HIS B 1 131 ? -15.094 -1.403 3.375 1 98.81 131 HIS B C 1
ATOM 3030 O O . HIS B 1 131 ? -15.68 -1.431 4.457 1 98.81 131 HIS B O 1
ATOM 3036 N N . VAL B 1 132 ? -15.672 -1.11 2.285 1 98.81 132 VAL B N 1
ATOM 3037 C CA . VAL B 1 132 ? -17.125 -1.008 2.131 1 98.81 132 VAL B CA 1
ATOM 3038 C C . VAL B 1 132 ? -17.609 -2.084 1.167 1 98.81 132 VAL B C 1
ATOM 3040 O O . VAL B 1 132 ? -17.469 -1.95 -0.051 1 98.81 132 VAL B O 1
ATOM 3043 N N . PRO B 1 133 ? -18.266 -3.129 1.687 1 98.25 133 PRO B N 1
ATOM 3044 C CA . PRO B 1 133 ? -18.531 -4.309 0.857 1 98.25 133 PRO B CA 1
ATOM 3045 C C . PRO B 1 133 ? -19.797 -4.16 0.014 1 98.25 133 PRO B C 1
ATOM 3047 O O . PRO B 1 133 ? -20.141 -5.062 -0.755 1 98.25 133 PRO B O 1
ATOM 3050 N N . TRP B 1 134 ? -20.594 -3.057 0.112 1 98.19 134 TRP B N 1
ATOM 3051 C CA . TRP B 1 134 ? -21.75 -2.811 -0.752 1 98.19 134 TRP B CA 1
ATOM 3052 C C . TRP B 1 134 ? -21.422 -1.762 -1.81 1 98.19 134 TRP B C 1
ATOM 3054 O O . TRP B 1 134 ? -20.484 -0.978 -1.646 1 98.19 134 TRP B O 1
ATOM 3064 N N . ALA B 1 135 ? -22.125 -1.796 -2.855 1 98.25 135 ALA B N 1
ATOM 3065 C CA . ALA B 1 135 ? -21.828 -0.947 -4.008 1 98.25 135 ALA B CA 1
ATOM 3066 C C . ALA B 1 135 ? -22.047 0.525 -3.674 1 98.25 135 ALA B C 1
ATOM 3068 O O . ALA B 1 135 ? -23.031 0.877 -3.006 1 98.25 135 ALA B O 1
ATOM 3069 N N . LEU B 1 136 ? -21.141 1.383 -4.074 1 98.88 136 LEU B N 1
ATOM 3070 C CA . LEU B 1 136 ? -21.234 2.834 -3.957 1 98.88 136 LEU B CA 1
ATOM 3071 C C . LEU B 1 136 ? -21.203 3.492 -5.332 1 98.88 136 LEU B C 1
ATOM 3073 O O . LEU B 1 136 ? -20.453 3.064 -6.211 1 98.88 136 LEU B O 1
ATOM 3077 N N . ASP B 1 137 ? -21.969 4.492 -5.504 1 98.88 137 ASP B N 1
ATOM 3078 C CA . ASP B 1 137 ? -21.953 5.316 -6.707 1 98.88 137 ASP B CA 1
ATOM 3079 C C . ASP B 1 137 ? -20.969 6.48 -6.559 1 98.88 137 ASP B C 1
ATOM 3081 O O . ASP B 1 137 ? -21.312 7.527 -6.012 1 98.88 137 ASP B O 1
ATOM 3085 N N . ALA B 1 138 ? -19.781 6.309 -7.113 1 98.94 138 ALA B N 1
ATOM 3086 C CA . ALA B 1 138 ? -18.734 7.301 -6.949 1 98.94 138 ALA B CA 1
ATOM 3087 C C . ALA B 1 138 ? -19.125 8.633 -7.582 1 98.94 138 ALA B C 1
ATOM 3089 O O . ALA B 1 138 ? -18.766 9.695 -7.082 1 98.94 138 ALA B O 1
ATOM 3090 N N . ALA B 1 139 ? -19.812 8.578 -8.672 1 98.81 139 ALA B N 1
ATOM 3091 C CA . ALA B 1 139 ? -20.266 9.797 -9.336 1 98.81 139 ALA B CA 1
ATOM 3092 C C . ALA B 1 139 ? -21.219 10.586 -8.445 1 98.81 139 ALA B C 1
ATOM 3094 O O . ALA B 1 139 ? -21.141 11.812 -8.359 1 98.81 139 ALA B O 1
ATOM 3095 N N . ALA B 1 140 ? -22.156 9.875 -7.812 1 98.88 140 ALA B N 1
ATOM 3096 C CA . ALA B 1 140 ? -23.062 10.516 -6.867 1 98.88 140 ALA B CA 1
ATOM 3097 C C . ALA B 1 140 ? -22.297 11.133 -5.699 1 98.88 140 ALA B C 1
ATOM 3099 O O . ALA B 1 140 ? -22.625 12.234 -5.25 1 98.88 140 ALA B O 1
ATOM 3100 N N . MET B 1 141 ? -21.344 10.414 -5.215 1 98.94 141 MET B N 1
ATOM 3101 C CA . MET B 1 141 ? -20.5 10.93 -4.145 1 98.94 141 MET B CA 1
ATOM 3102 C C . MET B 1 141 ? -19.797 12.219 -4.574 1 98.94 141 MET B C 1
ATOM 3104 O O . MET B 1 141 ? -19.75 13.18 -3.812 1 98.94 141 MET B O 1
ATOM 3108 N N . HIS B 1 142 ? -19.25 12.188 -5.832 1 98.94 142 HIS B N 1
ATOM 3109 C CA . HIS B 1 142 ? -18.547 13.359 -6.328 1 98.94 142 HIS B CA 1
ATOM 3110 C C . HIS B 1 142 ? -19.484 14.547 -6.473 1 98.94 142 HIS B C 1
ATOM 3112 O O . HIS B 1 142 ? -19.156 15.664 -6.082 1 98.94 142 HIS B O 1
ATOM 3118 N N . ALA B 1 143 ? -20.609 14.289 -7.059 1 98.88 143 ALA B N 1
ATOM 3119 C CA . ALA B 1 143 ? -21.594 15.359 -7.219 1 98.88 143 ALA B CA 1
ATOM 3120 C C . ALA B 1 143 ? -21.938 15.992 -5.871 1 98.88 143 ALA B C 1
ATOM 3122 O O . ALA B 1 143 ? -21.984 17.219 -5.742 1 98.88 143 ALA B O 1
ATOM 3123 N N . ALA B 1 144 ? -22.188 15.195 -4.863 1 98.88 144 ALA B N 1
ATOM 3124 C CA . ALA B 1 144 ? -22.484 15.672 -3.518 1 98.88 144 ALA B CA 1
ATOM 3125 C C . ALA B 1 144 ? -21.312 16.438 -2.926 1 98.88 144 ALA B C 1
ATOM 3127 O O . ALA B 1 144 ? -21.5 17.469 -2.285 1 98.88 144 ALA B O 1
ATOM 3128 N N . ALA B 1 145 ? -20.125 15.945 -3.135 1 98.94 145 ALA B N 1
ATOM 3129 C CA . ALA B 1 145 ? -18.906 16.562 -2.623 1 98.94 145 ALA B CA 1
ATOM 3130 C C . ALA B 1 145 ? -18.766 18 -3.102 1 98.94 145 ALA B C 1
ATOM 3132 O O . ALA B 1 145 ? -18.344 18.875 -2.346 1 98.94 145 ALA B O 1
ATOM 3133 N N . GLN B 1 146 ? -19.188 18.266 -4.348 1 98.88 146 GLN B N 1
ATOM 3134 C CA . GLN B 1 146 ? -19.031 19.578 -4.945 1 98.88 146 GLN B CA 1
ATOM 3135 C C . GLN B 1 146 ? -19.859 20.625 -4.207 1 98.88 146 GLN B C 1
ATOM 3137 O O . GLN B 1 146 ? -19.516 21.812 -4.195 1 98.88 146 GLN B O 1
ATOM 3142 N N . THR B 1 147 ? -20.859 20.219 -3.525 1 98.75 147 THR B N 1
ATOM 3143 C CA . THR B 1 147 ? -21.734 21.156 -2.82 1 98.75 147 THR B CA 1
ATOM 3144 C C . THR B 1 147 ? -21.062 21.656 -1.542 1 98.7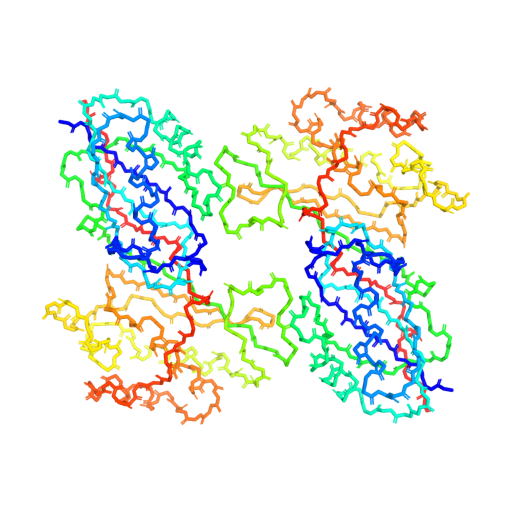5 147 THR B C 1
ATOM 3146 O O . THR B 1 147 ? -21.516 22.625 -0.939 1 98.75 147 THR B O 1
ATOM 3149 N N . LEU B 1 148 ? -19.953 21.016 -1.185 1 98.81 148 LEU B N 1
ATOM 3150 C CA . LEU B 1 148 ? -19.266 21.359 0.055 1 98.81 148 LEU B CA 1
ATOM 3151 C C . LEU B 1 148 ? -18.141 22.344 -0.209 1 98.81 148 LEU B C 1
ATOM 3153 O O . LEU B 1 148 ? -17.547 22.875 0.729 1 98.81 148 LEU B O 1
ATOM 3157 N N . LEU B 1 149 ? -17.797 22.609 -1.45 1 98.81 149 LEU B N 1
ATOM 3158 C CA . LEU B 1 149 ? -16.688 23.469 -1.806 1 98.81 149 LEU B CA 1
ATOM 3159 C C . LEU B 1 149 ? -16.969 24.922 -1.393 1 98.81 149 LEU B C 1
ATOM 3161 O O . LEU B 1 149 ? -18.125 25.344 -1.404 1 98.81 149 LEU B O 1
ATOM 3165 N N . GLY B 1 150 ? -15.891 25.625 -1.038 1 98.69 150 GLY B N 1
ATOM 3166 C CA . GLY B 1 150 ? -15.992 27.031 -0.692 1 98.69 150 GLY B CA 1
ATOM 3167 C C . GLY B 1 150 ? -15.938 27.297 0.803 1 98.69 150 GLY B C 1
ATOM 3168 O O . GLY B 1 150 ? -15.477 26.438 1.564 1 98.69 150 GLY B O 1
ATOM 3169 N N . ARG B 1 151 ? -16.203 28.547 1.182 1 98.62 151 ARG B N 1
ATOM 3170 C CA . ARG B 1 151 ? -16.141 28.969 2.576 1 98.62 151 ARG B CA 1
ATOM 3171 C C . ARG B 1 151 ? -17.469 28.734 3.277 1 98.62 151 ARG B C 1
ATOM 3173 O O . ARG B 1 151 ? -18.5 29.281 2.867 1 98.62 151 ARG B O 1
ATOM 3180 N N . HIS B 1 152 ? -17.484 27.875 4.27 1 98.69 152 HIS B N 1
ATOM 3181 C CA . HIS B 1 152 ? -18.703 27.516 4.988 1 98.69 152 HIS B CA 1
ATOM 3182 C C . HIS B 1 152 ? -18.438 27.328 6.477 1 98.69 152 HIS B C 1
ATOM 3184 O O . HIS B 1 152 ? -17.281 27.297 6.902 1 98.69 152 HIS B O 1
ATOM 3190 N N . ASP B 1 153 ? -19.5 27.422 7.254 1 98.56 153 ASP B N 1
ATOM 3191 C CA . ASP B 1 153 ? -19.484 26.891 8.617 1 98.56 153 ASP B CA 1
ATOM 3192 C C . ASP B 1 153 ? -19.547 25.359 8.609 1 98.56 153 ASP B C 1
ATOM 3194 O O . ASP B 1 153 ? -20.562 24.766 8.227 1 98.56 153 ASP B O 1
ATOM 3198 N N . PHE B 1 154 ? -18.484 24.672 9.016 1 98.69 154 PHE B N 1
ATOM 3199 C CA . PHE B 1 154 ? -18.391 23.219 8.938 1 98.69 154 PHE B CA 1
ATOM 3200 C C . PHE B 1 154 ? -18.672 22.594 10.289 1 98.69 154 PHE B C 1
ATOM 3202 O O . PHE B 1 154 ? -18.172 2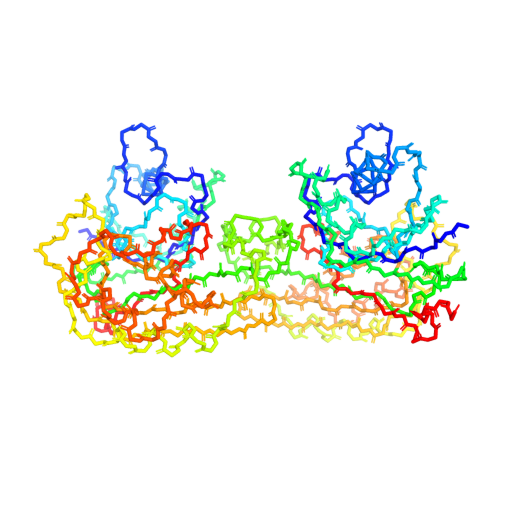1.516 10.602 1 98.69 154 PHE B O 1
ATOM 3209 N N . SER B 1 155 ? -19.453 23.203 11.133 1 98.06 155 SER B N 1
ATOM 3210 C CA . SER B 1 155 ? -19.812 22.688 12.453 1 98.06 155 SER B CA 1
ATOM 3211 C C . SER B 1 155 ? -20.391 21.281 12.367 1 98.06 155 SER B C 1
ATOM 3213 O O . SER B 1 155 ? -20.156 20.469 13.258 1 98.06 155 SER B O 1
ATOM 3215 N N . ALA B 1 156 ? -21.125 20.984 11.312 1 98.06 156 ALA B N 1
ATOM 3216 C CA . ALA B 1 156 ? -21.734 19.672 11.148 1 98.06 156 ALA B CA 1
ATOM 3217 C C . ALA B 1 156 ? -20.688 18.578 11.062 1 98.06 156 ALA B C 1
ATOM 3219 O O . ALA B 1 156 ? -20.984 17.406 11.266 1 98.06 156 ALA B O 1
ATOM 3220 N N . PHE B 1 157 ? -19.484 18.922 10.703 1 98 157 PHE B N 1
ATOM 3221 C CA . PHE B 1 157 ? -18.422 17.969 10.492 1 98 157 PHE B CA 1
ATOM 3222 C C . PHE B 1 157 ? -17.328 18.125 11.547 1 98 157 PHE B C 1
ATOM 3224 O O . PHE B 1 157 ? -16.203 17.672 11.359 1 98 157 PHE B O 1
ATOM 3231 N N . ARG B 1 158 ? -17.562 18.75 12.578 1 95.56 158 ARG B N 1
ATOM 3232 C CA . ARG B 1 158 ? -16.625 19.109 13.633 1 95.56 158 ARG B CA 1
ATOM 3233 C C . ARG B 1 158 ? -16.781 18.203 14.844 1 95.56 158 ARG B C 1
ATOM 3235 O O . ARG B 1 158 ? -17.906 18.016 15.336 1 95.56 158 ARG B O 1
ATOM 3242 N N . ALA B 1 159 ? -15.664 17.641 15.273 1 92.31 159 ALA B N 1
ATOM 3243 C CA . ALA B 1 159 ? -15.711 16.844 16.5 1 92.31 159 ALA B CA 1
ATOM 3244 C C . ALA B 1 159 ? -16.078 17.719 17.703 1 92.31 159 ALA B C 1
ATOM 3246 O O . ALA B 1 159 ? -15.742 18.891 17.75 1 92.31 159 ALA B O 1
ATOM 3247 N N . ALA B 1 160 ? -16.656 17.078 18.719 1 86.31 160 ALA B N 1
ATOM 3248 C CA . ALA B 1 160 ? -17.047 17.781 19.922 1 86.31 160 ALA B CA 1
ATOM 3249 C C . ALA B 1 160 ? -15.836 18.344 20.656 1 86.31 160 ALA B C 1
ATOM 3251 O O . ALA B 1 160 ? -15.898 19.422 21.25 1 86.31 160 ALA B O 1
ATOM 3252 N N . GLU B 1 161 ? -14.758 17.625 20.578 1 85.88 161 GLU B N 1
ATOM 3253 C CA . GLU B 1 161 ? -13.562 17.984 21.344 1 85.88 161 GLU B CA 1
ATOM 3254 C C . GLU B 1 161 ? -12.656 18.906 20.547 1 85.88 161 GLU B C 1
ATOM 3256 O O . GLU B 1 161 ? -11.555 19.25 20.984 1 85.88 161 GLU B O 1
ATOM 3261 N N . CYS B 1 162 ? -13.172 19.312 19.422 1 88.56 162 CYS B N 1
ATOM 3262 C CA . CYS B 1 162 ? -12.359 20.156 18.547 1 88.56 162 CYS B CA 1
ATOM 3263 C C . CYS B 1 162 ? -11.969 21.453 19.266 1 88.56 162 CYS B C 1
ATOM 3265 O O . CYS B 1 162 ? -12.812 22.094 19.891 1 88.56 162 CYS B O 1
ATOM 3267 N N . GLN B 1 163 ? -10.75 21.938 19.094 1 85 163 GLN B N 1
ATOM 3268 C CA . GLN B 1 163 ? -10.211 23.078 19.828 1 85 163 GLN B CA 1
ATOM 3269 C C . GLN B 1 163 ? -10.164 24.328 18.953 1 85 163 GLN B C 1
ATOM 3271 O O . GLN B 1 163 ? -9.789 25.406 19.422 1 85 163 GLN B O 1
ATOM 3276 N N . ALA B 1 164 ? -10.484 24.219 17.75 1 88.81 164 ALA B N 1
ATOM 3277 C CA . ALA B 1 164 ? -10.438 25.375 16.844 1 88.81 164 ALA B CA 1
ATOM 3278 C C . ALA B 1 164 ? -11.383 26.469 17.328 1 88.81 164 ALA B C 1
ATOM 3280 O O . ALA B 1 164 ? -12.469 26.188 17.828 1 88.81 164 ALA B O 1
ATOM 3281 N N . SER B 1 165 ? -11.047 27.688 17.078 1 90.19 165 SER B N 1
ATOM 3282 C CA . SER B 1 165 ? -11.805 28.828 17.547 1 90.19 165 SER B CA 1
ATOM 3283 C C . SER B 1 165 ? -13.023 29.094 16.672 1 90.19 165 SER B C 1
ATOM 3285 O O . SER B 1 165 ? -14.016 29.672 17.125 1 90.19 165 SER B O 1
ATOM 3287 N N . SER B 1 166 ? -12.914 28.719 15.398 1 95.38 166 SER B N 1
ATOM 3288 C CA . SER B 1 166 ? -13.984 28.984 14.438 1 95.38 166 SER B CA 1
ATOM 3289 C C . SER B 1 166 ? -14.25 27.75 13.578 1 95.38 166 SER B C 1
ATOM 3291 O O . SER B 1 166 ? -13.32 27.047 13.172 1 95.38 166 SER B O 1
ATOM 3293 N N . PRO B 1 167 ? -15.477 27.547 13.312 1 96.75 167 PRO B N 1
ATOM 3294 C CA . PRO B 1 167 ? -15.82 26.422 12.438 1 96.75 167 PRO B CA 1
ATOM 3295 C C . PRO B 1 167 ? -15.773 26.781 10.961 1 96.75 167 PRO B C 1
ATOM 3297 O O . PRO B 1 167 ? -16.047 25.938 10.102 1 96.75 167 PRO B O 1
ATOM 3300 N N . LEU B 1 168 ? -15.484 28.047 10.727 1 98 168 LEU B N 1
ATOM 3301 C CA . LEU B 1 168 ? -15.422 28.5 9.336 1 98 168 LEU B CA 1
ATOM 3302 C C . LEU B 1 168 ? -14.156 28 8.656 1 98 168 LEU B C 1
ATOM 3304 O O . LEU B 1 168 ? -13.055 28.172 9.18 1 98 168 LEU B O 1
ATOM 3308 N N . ARG B 1 169 ? -14.359 27.312 7.582 1 97.94 169 ARG B N 1
ATOM 3309 C CA . ARG B 1 169 ? -13.266 26.844 6.738 1 97.94 169 ARG B CA 1
ATOM 3310 C C . ARG B 1 169 ? -13.586 27.047 5.262 1 97.94 169 ARG B C 1
ATOM 3312 O O . ARG B 1 169 ? -14.75 27.125 4.879 1 97.94 169 ARG B O 1
ATOM 3319 N N . THR B 1 170 ? -12.531 27.172 4.5 1 98.56 170 THR B N 1
ATOM 3320 C CA . THR B 1 170 ? -12.656 27.156 3.049 1 98.56 170 THR B CA 1
ATOM 3321 C C . THR B 1 170 ? -12.117 25.859 2.471 1 98.56 170 THR B C 1
ATOM 3323 O O . THR B 1 170 ? -10.922 25.578 2.58 1 98.56 170 THR B O 1
ATOM 3326 N N . LEU B 1 171 ? -13.008 25.078 1.925 1 98.81 171 LEU B N 1
ATOM 3327 C CA . LEU B 1 171 ? -12.633 23.844 1.251 1 98.81 171 LEU B CA 1
ATOM 3328 C C . LEU B 1 171 ? -12.281 24.094 -0.209 1 98.81 171 LEU B C 1
ATOM 3330 O O . LEU B 1 171 ? -13.141 24.5 -0.998 1 98.81 171 LEU B O 1
ATOM 3334 N N . ASP B 1 172 ? -11.047 23.844 -0.623 1 98.81 172 ASP B N 1
ATOM 3335 C CA . ASP B 1 172 ? -10.555 24.188 -1.952 1 98.81 172 ASP B CA 1
ATOM 3336 C C . ASP B 1 172 ? -10.789 23.047 -2.939 1 98.81 172 ASP B C 1
ATOM 3338 O O . ASP B 1 172 ? -10.938 23.281 -4.141 1 98.81 172 ASP B O 1
ATOM 3342 N N . GLN B 1 173 ? -10.727 21.891 -2.418 1 98.88 173 GLN B N 1
ATOM 3343 C CA . GLN B 1 173 ? -10.844 20.688 -3.248 1 98.88 173 GLN B CA 1
ATOM 3344 C C . GLN B 1 173 ? -11.547 19.562 -2.496 1 98.88 173 GLN B C 1
ATOM 3346 O O . GLN B 1 173 ? -11.289 19.344 -1.312 1 98.88 173 GLN B O 1
ATOM 3351 N N . LEU B 1 174 ? -12.422 18.891 -3.164 1 98.94 174 LEU B N 1
ATOM 3352 C CA . LEU B 1 174 ? -13.031 17.641 -2.703 1 98.94 174 LEU B CA 1
ATOM 3353 C C . LEU B 1 174 ? -13.484 16.797 -3.885 1 98.94 174 LEU B C 1
ATOM 3355 O O . LEU B 1 174 ? -14.602 16.953 -4.379 1 98.94 174 LEU B O 1
ATOM 3359 N N . ASP B 1 175 ? -12.625 15.898 -4.305 1 98.94 175 ASP B N 1
ATOM 3360 C CA . ASP B 1 175 ? -12.867 15.07 -5.48 1 98.94 175 ASP B CA 1
ATOM 3361 C C . ASP B 1 175 ? -13.07 13.609 -5.086 1 98.94 175 ASP B C 1
ATOM 3363 O O . ASP B 1 175 ? -12.398 13.102 -4.191 1 98.94 175 ASP B O 1
ATOM 3367 N N . VAL B 1 176 ? -13.992 13.008 -5.691 1 98.94 176 VAL B N 1
ATOM 3368 C CA . VAL B 1 176 ? -14.234 11.578 -5.52 1 98.94 176 VAL B CA 1
ATOM 3369 C C . VAL B 1 176 ? -14.125 10.867 -6.871 1 98.94 176 VAL B C 1
ATOM 3371 O O . VAL B 1 176 ? -14.766 11.266 -7.844 1 98.94 176 VAL B O 1
ATOM 3374 N N . GLU B 1 177 ? -13.297 9.883 -6.938 1 98.88 177 GLU B N 1
ATOM 3375 C CA . GLU B 1 177 ? -13.086 9.172 -8.195 1 98.88 177 GLU B CA 1
ATOM 3376 C C . GLU B 1 177 ? -12.93 7.668 -7.957 1 98.88 177 GLU B C 1
ATOM 3378 O O . GLU B 1 177 ? -12.273 7.25 -7.008 1 98.88 177 GLU B O 1
ATOM 3383 N N . ARG B 1 178 ? -13.57 6.914 -8.844 1 98.81 178 ARG B N 1
ATOM 3384 C CA . ARG B 1 178 ? -13.375 5.469 -8.805 1 98.81 178 ARG B CA 1
ATOM 3385 C C . ARG B 1 178 ? -12.141 5.059 -9.602 1 98.81 178 ARG B C 1
ATOM 3387 O O . ARG B 1 178 ? -11.922 5.555 -10.711 1 98.81 178 ARG B O 1
ATOM 3394 N N . ARG B 1 179 ? -11.375 4.301 -9.062 1 98.38 179 ARG B N 1
ATOM 3395 C CA . ARG B 1 179 ? -10.258 3.611 -9.703 1 98.38 179 ARG B CA 1
ATOM 3396 C C . ARG B 1 179 ? -10.305 2.113 -9.414 1 98.38 179 ARG B C 1
ATOM 3398 O O . ARG B 1 179 ? -9.773 1.656 -8.398 1 98.38 179 ARG B O 1
ATOM 3405 N N . GLY B 1 180 ? -10.812 1.315 -10.367 1 97.56 180 GLY B N 1
ATOM 3406 C CA . GLY B 1 180 ? -11.016 -0.099 -10.102 1 97.56 180 GLY B CA 1
ATOM 3407 C C . GLY B 1 180 ? -11.906 -0.357 -8.898 1 97.56 180 GLY B C 1
ATOM 3408 O O . GLY B 1 180 ? -13.016 0.165 -8.82 1 97.56 180 GLY B O 1
ATOM 3409 N N . ASP B 1 181 ? -11.359 -1.119 -7.965 1 98 181 ASP B N 1
ATOM 3410 C CA . ASP B 1 181 ? -12.117 -1.479 -6.77 1 98 181 ASP B CA 1
ATOM 3411 C C . ASP B 1 181 ? -12.031 -0.379 -5.715 1 98 181 ASP B C 1
ATOM 3413 O O . ASP B 1 181 ? -12.641 -0.484 -4.648 1 98 181 ASP B O 1
ATOM 3417 N N . GLU B 1 182 ? -11.367 0.708 -6.012 1 98.81 182 GLU B N 1
ATOM 3418 C CA . GLU B 1 182 ? -11.203 1.745 -4.996 1 98.81 182 GLU B CA 1
ATOM 3419 C C . GLU B 1 182 ? -11.953 3.016 -5.379 1 98.81 182 GLU B C 1
ATOM 3421 O O . GLU B 1 182 ? -12.164 3.285 -6.566 1 98.81 182 GLU B O 1
ATOM 3426 N N . ILE B 1 183 ? -12.438 3.639 -4.43 1 98.94 183 ILE B N 1
ATOM 3427 C CA . ILE B 1 183 ? -12.906 5.016 -4.531 1 98.94 183 ILE B CA 1
ATOM 3428 C C . ILE B 1 183 ? -11.977 5.941 -3.758 1 98.94 183 ILE B C 1
ATOM 3430 O O . ILE B 1 183 ? -11.797 5.781 -2.547 1 98.94 183 ILE B O 1
ATOM 3434 N N . LEU B 1 184 ? -11.383 6.855 -4.473 1 98.94 184 LEU B N 1
ATOM 3435 C CA . LEU B 1 184 ? -10.43 7.789 -3.887 1 98.94 184 LEU B CA 1
ATOM 3436 C C . LEU B 1 184 ? -11.078 9.148 -3.646 1 98.94 184 LEU B C 1
ATOM 3438 O O . LEU B 1 184 ? -11.766 9.672 -4.523 1 98.94 184 LEU B O 1
ATOM 3442 N N . VAL B 1 185 ? -10.906 9.672 -2.443 1 98.94 185 VAL B N 1
ATOM 3443 C CA . VAL B 1 185 ? -11.344 11.023 -2.1 1 98.94 185 VAL B CA 1
ATOM 3444 C C . VAL B 1 185 ? -10.125 11.922 -1.881 1 98.94 185 VAL B C 1
ATOM 3446 O O . VAL B 1 185 ? -9.281 11.633 -1.031 1 98.94 185 VAL B O 1
ATOM 3449 N N . ALA B 1 186 ? -9.977 12.898 -2.682 1 98.94 186 ALA B N 1
ATOM 3450 C CA . ALA B 1 186 ? -8.914 13.891 -2.525 1 98.94 186 ALA B CA 1
ATOM 3451 C C . ALA B 1 186 ? -9.484 15.219 -2.014 1 98.94 186 ALA B C 1
ATOM 3453 O O . ALA B 1 186 ? -10.477 15.719 -2.543 1 98.94 186 ALA B O 1
ATOM 3454 N N . THR B 1 187 ? -8.883 15.773 -0.981 1 98.94 187 THR B N 1
ATOM 3455 C CA . THR B 1 187 ? -9.375 17.031 -0.432 1 98.94 187 THR B CA 1
ATOM 3456 C C . THR B 1 187 ? -8.219 17.938 -0.016 1 98.94 187 THR B C 1
ATOM 3458 O O . THR B 1 187 ? -7.141 17.453 0.334 1 98.94 187 THR B O 1
ATOM 3461 N N . SER B 1 188 ? -8.391 19.203 -0.146 1 98.88 188 SER B N 1
ATOM 3462 C CA . SER B 1 188 ? -7.395 20.188 0.238 1 98.88 188 SER B CA 1
ATOM 3463 C C . SER B 1 188 ? -8.047 21.438 0.816 1 98.88 188 SER B C 1
ATOM 3465 O O . SER B 1 188 ? -9.133 21.844 0.385 1 98.88 188 SER B O 1
ATOM 3467 N N . ALA B 1 189 ? -7.449 22.031 1.711 1 98.75 189 ALA B N 1
ATOM 3468 C CA . ALA B 1 189 ? -7.84 23.281 2.359 1 98.75 189 ALA B CA 1
ATOM 3469 C C . ALA B 1 189 ? -6.668 23.891 3.129 1 98.75 189 ALA B C 1
ATOM 3471 O O . ALA B 1 189 ? -5.641 23.234 3.324 1 98.75 189 ALA B O 1
ATOM 3472 N N . ARG B 1 190 ? -6.859 25.125 3.506 1 97.5 190 ARG B N 1
ATOM 3473 C CA . ARG B 1 190 ? -5.859 25.734 4.379 1 97.5 190 ARG B CA 1
ATOM 3474 C C . ARG B 1 190 ? -5.789 25 5.719 1 97.5 190 ARG B C 1
ATOM 3476 O O . ARG B 1 190 ? -4.707 24.828 6.277 1 97.5 190 ARG B O 1
ATOM 3483 N N . SER B 1 191 ? -6.887 24.719 6.227 1 97.31 191 SER B N 1
ATOM 3484 C CA . SER B 1 191 ? -6.988 23.969 7.477 1 97.31 191 SER B CA 1
ATOM 3485 C C . SER B 1 191 ? -8.312 23.219 7.562 1 97.31 191 SER B C 1
ATOM 3487 O O . SER B 1 191 ? -9.258 23.531 6.844 1 97.31 191 SER B O 1
ATOM 3489 N N . PHE B 1 192 ? -8.305 22.219 8.297 1 98 192 PHE B N 1
ATOM 3490 C CA . PHE B 1 192 ? -9.492 21.422 8.586 1 98 192 PHE B CA 1
ATOM 3491 C C . PHE B 1 192 ? -9.812 21.438 10.07 1 98 192 PHE B C 1
ATOM 3493 O O . PHE B 1 192 ? -8.914 21.594 10.906 1 98 192 PHE B O 1
ATOM 3500 N N . LEU B 1 193 ? -11.062 21.266 10.375 1 97.88 193 LEU B N 1
ATOM 3501 C CA . LEU B 1 193 ? -11.461 21 11.75 1 97.88 193 LEU B CA 1
ATOM 3502 C C . LEU B 1 193 ? -11.164 19.562 12.141 1 97.88 193 LEU B C 1
ATOM 3504 O O . LEU B 1 193 ? -10.945 18.703 11.266 1 97.88 193 LEU B O 1
ATOM 3508 N N . HIS B 1 194 ? -11.109 19.312 13.531 1 97.06 194 HIS B N 1
ATOM 3509 C CA . HIS B 1 194 ? -10.977 17.953 14.031 1 97.06 194 HIS B CA 1
ATOM 3510 C C . HIS B 1 194 ? -12.062 17.047 13.461 1 97.06 194 HIS B C 1
ATOM 3512 O O . HIS B 1 194 ? -13.25 17.375 13.547 1 97.06 194 HIS B O 1
ATOM 3518 N N . HIS B 1 195 ? -11.742 15.938 12.766 1 97.81 195 HIS B N 1
ATOM 3519 C CA . HIS B 1 195 ? -12.602 14.898 12.211 1 97.81 195 HIS B CA 1
ATOM 3520 C C . HIS B 1 195 ? -13.305 15.383 10.945 1 97.81 195 HIS B C 1
ATOM 3522 O O . HIS B 1 195 ? -14.117 14.656 10.367 1 97.81 195 HIS B O 1
ATOM 3528 N N . GLN B 1 196 ? -13.008 16.516 10.516 1 98.62 196 GLN B N 1
ATOM 3529 C CA .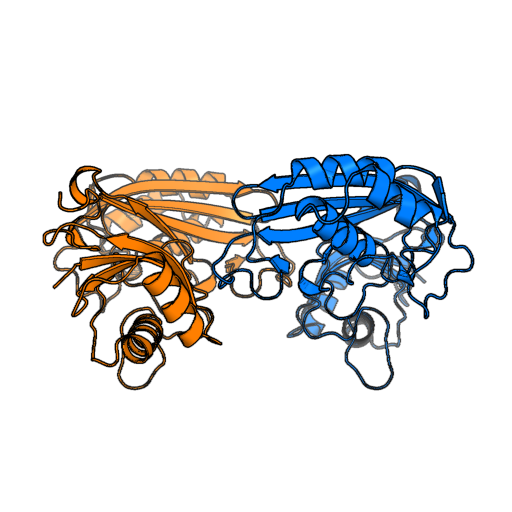 GLN B 1 196 ? -13.773 17.094 9.414 1 98.62 196 GLN B CA 1
ATOM 3530 C C . GLN B 1 196 ? -13.711 16.203 8.18 1 98.62 196 GLN B C 1
ATOM 3532 O O . GLN B 1 196 ? -14.742 15.867 7.598 1 98.62 196 GLN B O 1
ATOM 3537 N N . VAL B 1 197 ? -12.469 15.805 7.754 1 98.81 197 VAL B N 1
ATOM 3538 C CA . VAL B 1 197 ? -12.297 15.023 6.531 1 98.81 197 VAL B CA 1
ATOM 3539 C C . VAL B 1 197 ? -13.039 13.695 6.664 1 98.81 197 VAL B C 1
ATOM 3541 O O . VAL B 1 197 ? -13.789 13.305 5.77 1 98.81 197 VAL B O 1
ATOM 3544 N N . ARG B 1 198 ? -12.883 13.039 7.758 1 98.88 198 ARG B N 1
ATOM 3545 C CA . ARG B 1 198 ? -13.492 11.734 7.969 1 98.88 198 ARG B CA 1
ATOM 3546 C C . ARG B 1 198 ? -15.008 11.844 8.055 1 98.88 198 ARG B C 1
ATOM 3548 O O . ARG B 1 198 ? -15.734 10.945 7.613 1 98.88 198 ARG B O 1
ATOM 3555 N N . GLY B 1 199 ? -15.477 12.945 8.656 1 98.69 199 GLY B N 1
ATOM 3556 C CA . GLY B 1 199 ? -16.906 13.188 8.648 1 98.69 199 GLY B CA 1
ATOM 3557 C C . GLY B 1 199 ? -17.469 13.398 7.258 1 98.69 199 GLY B C 1
ATOM 3558 O O . GLY B 1 199 ? -18.531 12.859 6.918 1 98.69 199 GLY B O 1
ATOM 3559 N N . MET B 1 200 ? -16.734 14.195 6.508 1 98.88 200 MET B N 1
ATOM 3560 C CA . MET B 1 200 ? -17.156 14.445 5.129 1 98.88 200 MET B CA 1
ATOM 3561 C C . MET B 1 200 ? -17.188 13.148 4.324 1 98.88 200 MET B C 1
ATOM 3563 O O . MET B 1 200 ? -18.172 12.867 3.629 1 98.88 200 MET B O 1
ATOM 3567 N N . VAL B 1 201 ? -16.188 12.344 4.484 1 98.94 201 VAL B N 1
ATOM 3568 C CA . VAL B 1 201 ? -16.109 11.094 3.732 1 98.94 201 VAL B CA 1
ATOM 3569 C C . VAL B 1 201 ? -17.25 10.164 4.145 1 98.94 201 VAL B C 1
ATOM 3571 O O . VAL B 1 201 ? -17.891 9.539 3.291 1 98.94 201 VAL B O 1
ATOM 3574 N N . GLY B 1 202 ? -17.5 10.031 5.438 1 98.88 202 GLY B N 1
ATOM 3575 C CA . GLY B 1 202 ? -18.609 9.227 5.906 1 98.88 202 GLY B CA 1
ATOM 3576 C C . GLY B 1 202 ? -19.953 9.68 5.352 1 98.88 202 GLY B C 1
ATOM 3577 O O . GLY B 1 202 ? -20.797 8.852 5.008 1 98.88 202 GLY B O 1
ATOM 3578 N N . THR B 1 203 ? -20.141 10.977 5.297 1 98.94 203 THR B N 1
ATOM 3579 C CA . THR B 1 203 ? -21.375 11.531 4.75 1 98.94 203 THR B CA 1
ATOM 3580 C C . THR B 1 203 ? -21.484 11.258 3.252 1 98.94 203 THR B C 1
ATOM 3582 O O . THR B 1 203 ? -22.547 10.898 2.752 1 98.94 203 THR B O 1
ATOM 3585 N N . LEU B 1 204 ? -20.375 11.414 2.566 1 98.94 204 LEU B N 1
ATOM 3586 C CA . LEU B 1 204 ? -20.359 11.133 1.135 1 98.94 204 LEU B CA 1
ATOM 3587 C C . LEU B 1 204 ? -20.625 9.664 0.863 1 98.94 204 LEU B C 1
ATOM 3589 O O . LEU B 1 204 ? -21.219 9.312 -0.154 1 98.94 204 LEU B O 1
ATOM 3593 N N . MET B 1 205 ? -20.156 8.781 1.771 1 98.94 205 MET B N 1
ATOM 3594 C CA . MET B 1 205 ? -20.484 7.363 1.651 1 98.94 205 MET B CA 1
ATOM 3595 C C . MET B 1 205 ? -21.984 7.141 1.669 1 98.94 205 MET B C 1
ATOM 3597 O O . MET B 1 205 ? -22.5 6.324 0.907 1 98.94 205 MET B O 1
ATOM 3601 N N . LEU B 1 206 ? -22.75 7.914 2.467 1 98.88 206 LEU B N 1
ATOM 3602 C CA . LEU B 1 206 ? -24.203 7.824 2.479 1 98.88 206 LEU B CA 1
ATOM 3603 C C . LEU B 1 206 ? -24.797 8.25 1.136 1 98.88 206 LEU B C 1
ATOM 3605 O O . LEU B 1 206 ? -25.766 7.66 0.659 1 98.88 206 LEU B O 1
ATOM 3609 N N . ALA B 1 207 ? -24.188 9.273 0.551 1 98.88 207 ALA B N 1
ATOM 3610 C CA . ALA B 1 207 ? -24.609 9.695 -0.782 1 98.88 207 ALA B CA 1
ATOM 3611 C C . ALA B 1 207 ? -24.375 8.586 -1.806 1 98.88 207 ALA B C 1
ATOM 3613 O O . ALA B 1 207 ? -25.234 8.297 -2.631 1 98.88 207 ALA B O 1
ATOM 3614 N N . GLY B 1 208 ? -23.219 8.031 -1.757 1 98.88 208 GLY B N 1
ATOM 3615 C CA . GLY B 1 208 ? -22.891 6.945 -2.67 1 98.88 208 GLY B CA 1
ATOM 3616 C C . GLY B 1 208 ? -23.812 5.75 -2.525 1 98.88 208 GLY B C 1
ATOM 3617 O O . GLY B 1 208 ? -24.047 5.012 -3.488 1 98.88 208 GLY B O 1
ATOM 3618 N N . SER B 1 209 ? -24.344 5.543 -1.317 1 98.44 209 SER B N 1
ATOM 3619 C CA . SER B 1 209 ? -25.219 4.41 -1.028 1 98.44 209 SER B CA 1
ATOM 3620 C C . SER B 1 209 ? -26.672 4.738 -1.354 1 98.44 209 SER B C 1
ATOM 3622 O O . SER B 1 209 ? -27.562 3.889 -1.203 1 98.44 209 SER B O 1
ATOM 3624 N N . GLY B 1 210 ? -26.984 5.957 -1.722 1 98.38 210 GLY B N 1
ATOM 3625 C CA . GLY B 1 210 ? -28.328 6.379 -2.068 1 98.38 210 GLY B CA 1
ATOM 3626 C C . GLY B 1 210 ? -29.156 6.801 -0.864 1 98.38 210 GLY B C 1
ATOM 3627 O O . GLY B 1 210 ? -30.344 7.078 -0.988 1 98.38 210 GLY B O 1
ATOM 3628 N N . ARG B 1 211 ? -28.562 6.82 0.224 1 98.25 211 ARG B N 1
ATOM 3629 C CA . ARG B 1 211 ? -29.281 7.184 1.442 1 98.25 211 ARG B CA 1
ATOM 3630 C C . ARG B 1 211 ? -29.406 8.695 1.569 1 98.25 211 ARG B C 1
ATOM 3632 O O . ARG B 1 211 ? -30.266 9.195 2.309 1 98.25 211 ARG B O 1
ATOM 3639 N N . LEU B 1 212 ? -28.5 9.453 0.965 1 98.19 212 LEU B N 1
ATOM 3640 C CA . LEU B 1 212 ? -28.562 10.898 0.786 1 98.19 212 LEU B CA 1
ATOM 3641 C C . LEU B 1 212 ? -28.422 11.273 -0.686 1 98.19 212 LEU B C 1
ATOM 3643 O O . LEU B 1 212 ? -27.703 10.602 -1.431 1 98.19 212 LEU B O 1
ATOM 3647 N N . ASP B 1 213 ? -29.109 12.227 -1.102 1 98 213 ASP B N 1
ATOM 3648 C CA . ASP B 1 213 ? -28.797 12.805 -2.402 1 98 213 ASP B CA 1
ATOM 3649 C C . ASP B 1 213 ? -27.938 14.055 -2.254 1 98 213 ASP B C 1
ATOM 3651 O O . ASP B 1 213 ? -27.5 14.391 -1.147 1 98 213 ASP B O 1
ATOM 3655 N N . THR B 1 214 ? -27.625 14.641 -3.373 1 98.31 214 THR B N 1
ATOM 3656 C CA . THR B 1 214 ? -26.75 15.812 -3.389 1 98.31 214 THR B CA 1
ATOM 3657 C C . THR B 1 214 ? -27.312 16.906 -2.484 1 98.31 214 THR B C 1
ATOM 3659 O O . THR B 1 214 ? -26.594 17.5 -1.682 1 98.31 214 THR B O 1
ATOM 3662 N N . ALA B 1 215 ? -28.578 17.188 -2.555 1 98.56 215 ALA B N 1
ATOM 3663 C CA . ALA B 1 215 ? -29.234 18.188 -1.719 1 98.56 215 ALA B CA 1
ATOM 3664 C C . ALA B 1 215 ? -29.156 17.812 -0.243 1 98.56 215 ALA B C 1
ATOM 3666 O O . ALA B 1 215 ? -29.031 18.672 0.622 1 98.56 215 ALA B O 1
ATOM 3667 N N . GLY B 1 216 ? -29.297 16.516 -0.031 1 98.62 216 GLY B N 1
ATOM 3668 C CA . GLY B 1 216 ? -29.188 16.031 1.332 1 98.62 216 GLY B CA 1
ATOM 3669 C C . GLY B 1 216 ? -27.828 16.297 1.964 1 98.62 216 GLY B C 1
ATOM 3670 O O . GLY B 1 216 ? -27.75 16.672 3.135 1 98.62 216 GLY B O 1
ATOM 3671 N N . VAL B 1 217 ? -26.766 16.109 1.224 1 98.81 217 VAL B N 1
ATOM 3672 C CA . VAL B 1 217 ? -25.422 16.375 1.724 1 98.81 217 VAL B CA 1
ATOM 3673 C C . VAL B 1 217 ? -25.266 17.859 2.016 1 98.81 217 VAL B C 1
ATOM 3675 O O . VAL B 1 217 ? -24.75 18.25 3.068 1 98.81 217 VAL B O 1
ATOM 3678 N N . ARG B 1 218 ? -25.719 18.688 1.116 1 98.62 218 ARG B N 1
ATOM 3679 C CA . ARG B 1 218 ? -25.703 20.125 1.333 1 98.62 218 ARG B CA 1
ATOM 3680 C C . ARG B 1 218 ? -26.5 20.5 2.584 1 98.62 218 ARG B C 1
ATOM 3682 O O . ARG B 1 218 ? -26.062 21.359 3.365 1 98.62 218 ARG B O 1
ATOM 3689 N N . ALA B 1 219 ? -27.609 19.859 2.777 1 98.75 219 ALA B N 1
ATOM 3690 C CA . ALA B 1 219 ? -28.453 20.141 3.938 1 98.75 219 ALA B CA 1
ATOM 3691 C C . ALA B 1 219 ? -27.719 19.797 5.238 1 98.75 219 ALA B C 1
ATOM 3693 O O . ALA B 1 219 ? -27.922 20.469 6.254 1 98.75 219 ALA B O 1
ATOM 3694 N N . VAL B 1 220 ? -26.953 18.719 5.211 1 98.69 220 VAL B N 1
ATOM 3695 C CA . VAL B 1 220 ? -26.141 18.391 6.375 1 98.69 220 VAL B CA 1
ATOM 3696 C C . VAL B 1 220 ? -25.219 19.562 6.719 1 98.69 220 VAL B C 1
ATOM 3698 O O . VAL B 1 220 ? -25.188 20.016 7.867 1 98.69 220 VAL B O 1
ATOM 3701 N N . LEU B 1 221 ? -24.5 20.094 5.715 1 98.56 221 LEU B N 1
ATOM 3702 C CA . LEU B 1 221 ? -23.609 21.234 5.898 1 98.56 221 LEU B CA 1
ATOM 3703 C C . LEU B 1 221 ? -24.375 22.438 6.445 1 98.56 221 LEU B C 1
ATOM 3705 O O . LEU B 1 221 ? -23.953 23.031 7.445 1 98.56 221 LEU B O 1
ATOM 3709 N N . ASP B 1 222 ? -25.531 22.703 5.848 1 98.44 222 ASP B N 1
ATOM 3710 C CA . ASP B 1 222 ? -26.297 23.906 6.18 1 98.44 222 ASP B CA 1
ATOM 3711 C C . ASP B 1 222 ? -26.906 23.797 7.578 1 98.44 222 ASP B C 1
ATOM 3713 O O . ASP B 1 222 ? -27.156 24.812 8.227 1 98.44 222 ASP B O 1
ATOM 3717 N N . SER B 1 223 ? -27.078 22.641 8.008 1 98.31 223 SER B N 1
ATOM 3718 C CA . SER B 1 223 ? -27.719 22.422 9.305 1 98.31 223 SER B CA 1
ATOM 3719 C C . SER B 1 223 ? -26.781 22.844 10.438 1 98.31 223 SER B C 1
ATOM 3721 O O . SER B 1 223 ? -27.25 23.125 11.555 1 98.31 223 SER B O 1
ATOM 3723 N N . ARG B 1 224 ? -25.516 22.75 10.227 1 97.88 224 ARG B N 1
ATOM 3724 C CA . ARG B 1 224 ? -24.484 23.016 11.242 1 97.88 224 ARG B CA 1
ATOM 3725 C C . ARG B 1 224 ? -24.672 22.109 12.453 1 97.88 224 ARG B C 1
ATOM 3727 O O . ARG B 1 224 ? -24.188 22.422 13.547 1 97.88 224 ARG B O 1
ATOM 3734 N N . ASP B 1 225 ? -25.375 21 12.219 1 97.44 225 ASP B N 1
ATOM 3735 C CA . ASP B 1 225 ? -25.703 20.047 13.273 1 97.44 225 ASP B CA 1
ATOM 3736 C C . ASP B 1 225 ? -24.891 18.766 13.117 1 97.44 225 ASP B C 1
ATOM 3738 O O . ASP B 1 225 ? -25.141 17.969 12.211 1 97.44 225 ASP B O 1
ATOM 3742 N N . ARG B 1 226 ? -23.984 18.516 14.055 1 96.56 226 ARG B N 1
ATOM 3743 C CA . ARG B 1 226 ? -23.094 17.359 14.016 1 96.56 226 ARG B CA 1
ATOM 3744 C C . ARG B 1 226 ? -23.891 16.062 14.008 1 96.56 226 ARG B C 1
ATOM 3746 O O . ARG B 1 226 ? -23.453 15.07 13.422 1 96.56 226 ARG B O 1
ATOM 3753 N N . ALA B 1 227 ? -25.047 16.062 14.516 1 96.62 227 ALA B N 1
ATOM 3754 C CA . ALA B 1 227 ? -25.875 14.852 14.594 1 96.62 227 ALA B CA 1
ATOM 3755 C C . ALA B 1 227 ? -26.328 14.406 13.211 1 96.62 227 ALA B C 1
ATOM 3757 O O . ALA B 1 227 ? -26.766 13.266 13.031 1 96.62 227 ALA B O 1
ATOM 3758 N N . ARG B 1 228 ? -26.266 15.25 12.258 1 97.31 228 ARG B N 1
ATOM 3759 C CA . ARG B 1 228 ? -26.734 14.938 10.906 1 97.31 228 ARG B CA 1
ATOM 3760 C C . ARG B 1 228 ? -25.578 14.406 10.055 1 97.31 228 ARG B C 1
ATOM 3762 O O . ARG B 1 228 ? -25.812 13.898 8.953 1 97.31 228 ARG B O 1
ATOM 3769 N N . CYS B 1 229 ? -24.391 14.555 10.555 1 96.81 229 CYS B N 1
ATOM 3770 C CA . CYS B 1 229 ? -23.203 14.055 9.867 1 96.81 229 CYS B CA 1
ATOM 3771 C C . CYS B 1 229 ? -23.266 12.539 9.711 1 96.81 229 CYS B C 1
ATOM 3773 O O . CYS B 1 229 ? -23.797 11.844 10.586 1 96.81 229 CYS B O 1
ATOM 3775 N N . GLY B 1 230 ? -22.797 12.031 8.57 1 97.69 230 GLY B N 1
ATOM 3776 C CA . GLY B 1 230 ? -22.641 10.586 8.43 1 97.69 230 GLY B CA 1
ATOM 3777 C C . GLY B 1 230 ? -21.688 9.984 9.445 1 97.69 230 GLY B C 1
ATOM 3778 O O . GLY B 1 230 ? -21.109 10.703 10.266 1 97.69 230 GLY B O 1
ATOM 3779 N N . PRO B 1 231 ? -21.641 8.625 9.414 1 98.06 231 PRO B N 1
ATOM 3780 C CA . PRO B 1 231 ? -20.688 7.973 10.305 1 98.06 231 PRO B CA 1
ATOM 3781 C C . PRO B 1 231 ? -19.266 8.477 10.109 1 98.06 231 PRO B C 1
ATOM 3783 O O . PRO B 1 231 ? -18.859 8.781 8.984 1 98.06 231 PRO B O 1
ATOM 3786 N N . LEU B 1 232 ? -18.484 8.602 11.172 1 98.31 232 LEU B N 1
ATOM 3787 C CA . LEU B 1 232 ? -17.078 8.969 11.055 1 98.31 232 LEU B CA 1
ATOM 3788 C C . LEU B 1 232 ? -16.297 7.898 10.305 1 98.31 232 LEU B C 1
ATOM 3790 O O . LEU B 1 232 ? -16.203 6.758 10.766 1 98.31 232 LEU B O 1
ATOM 3794 N N . ALA B 1 233 ? -15.758 8.242 9.156 1 98.88 233 ALA B N 1
ATOM 3795 C CA . ALA B 1 233 ? -14.992 7.281 8.359 1 98.88 233 ALA B CA 1
ATOM 3796 C C . ALA B 1 233 ? -13.773 6.789 9.125 1 98.88 233 ALA B C 1
ATOM 3798 O O . ALA B 1 233 ? -13.125 7.562 9.836 1 98.88 233 ALA B O 1
ATOM 3799 N N . PRO B 1 234 ? -13.422 5.488 8.992 1 98.81 234 PRO B N 1
ATOM 3800 C CA . PRO B 1 234 ? -12.266 4.953 9.719 1 98.81 234 PRO B CA 1
ATOM 3801 C C . PRO B 1 234 ? -10.977 5.711 9.414 1 98.81 234 PRO B C 1
ATOM 3803 O O . PRO B 1 234 ? -10.75 6.121 8.273 1 98.81 234 PRO B O 1
ATOM 3806 N N . ALA B 1 235 ? -10.102 5.836 10.414 1 98.81 235 ALA B N 1
ATOM 3807 C CA . ALA B 1 235 ? -8.852 6.582 10.297 1 98.81 235 ALA B CA 1
ATOM 3808 C C . ALA B 1 235 ? -7.91 5.922 9.297 1 98.81 235 ALA B C 1
ATOM 3810 O O . ALA B 1 235 ? -7.152 6.602 8.602 1 98.81 235 ALA B O 1
ATOM 3811 N N . ALA B 1 236 ? -7.988 4.621 9.18 1 98.5 236 ALA B N 1
ATOM 3812 C CA . ALA B 1 236 ? -7.039 3.82 8.414 1 98.5 236 ALA B CA 1
ATOM 3813 C C . ALA B 1 236 ? -7.055 4.215 6.938 1 98.5 236 ALA B C 1
ATOM 3815 O O . ALA B 1 236 ? -6.066 4.008 6.223 1 98.5 236 ALA B O 1
ATOM 3816 N N . GLY B 1 237 ? -8.148 4.773 6.504 1 98.88 237 GLY B N 1
ATOM 3817 C CA . GLY B 1 237 ? -8.242 5.145 5.102 1 98.88 237 GLY B CA 1
ATOM 3818 C C . GLY B 1 237 ? -7.672 6.516 4.801 1 98.88 237 GLY B C 1
ATOM 3819 O O . GLY B 1 237 ? -7.543 6.898 3.639 1 98.88 237 GLY B O 1
ATOM 3820 N N . LEU B 1 238 ? -7.32 7.27 5.801 1 98.94 238 LEU B N 1
ATOM 3821 C CA . LEU B 1 238 ? -6.953 8.672 5.625 1 98.94 238 LEU B CA 1
ATOM 3822 C C . LEU B 1 238 ? -5.438 8.844 5.688 1 98.94 238 LEU B C 1
ATOM 3824 O O . LEU B 1 238 ? -4.781 8.305 6.578 1 98.94 238 LEU B O 1
ATOM 3828 N N . THR B 1 239 ? -4.871 9.562 4.723 1 98.94 239 THR B N 1
ATOM 3829 C CA . THR B 1 239 ? -3.447 9.867 4.672 1 98.94 239 THR B CA 1
ATOM 3830 C C . THR B 1 239 ? -3.227 11.352 4.367 1 98.94 239 THR B C 1
ATOM 3832 O O . THR B 1 239 ? -3.814 11.891 3.43 1 98.94 239 THR B O 1
ATOM 3835 N N . LEU B 1 240 ? -2.484 12.07 5.207 1 98.94 240 LEU B N 1
ATOM 3836 C CA . LEU B 1 240 ? -1.966 13.383 4.848 1 98.94 240 LEU B CA 1
ATOM 3837 C C . LEU B 1 240 ? -0.904 13.266 3.76 1 98.94 240 LEU B C 1
ATOM 3839 O O . LEU B 1 240 ? 0.16 12.688 3.984 1 98.94 240 LEU B O 1
ATOM 3843 N N . THR B 1 241 ? -1.133 13.883 2.586 1 98.81 241 THR B N 1
ATOM 3844 C CA . THR B 1 241 ? -0.284 13.555 1.445 1 98.81 241 THR B CA 1
ATOM 3845 C C . THR B 1 241 ? 0.545 14.766 1.028 1 98.81 241 THR B C 1
ATOM 3847 O O . THR B 1 241 ? 1.42 14.664 0.166 1 98.81 241 THR B O 1
ATOM 3850 N N . GLY B 1 242 ? 0.215 15.922 1.65 1 98.69 242 GLY B N 1
ATOM 3851 C CA . GLY B 1 242 ? 0.989 17.078 1.246 1 98.69 242 GLY B CA 1
ATOM 3852 C C . GLY B 1 242 ? 0.668 18.328 2.057 1 98.69 242 GLY B C 1
ATOM 3853 O O . GLY B 1 242 ? -0.431 18.453 2.602 1 98.69 242 GLY B O 1
ATOM 3854 N N . VAL B 1 243 ? 1.584 19.219 2.139 1 98.81 243 VAL B N 1
ATOM 3855 C CA . VAL B 1 243 ? 1.438 20.562 2.709 1 98.81 243 VAL B CA 1
ATOM 3856 C C . VAL B 1 243 ? 2.16 21.578 1.831 1 98.81 243 VAL B C 1
ATOM 3858 O O . VAL B 1 243 ? 3.332 21.391 1.494 1 98.81 243 VAL B O 1
ATOM 3861 N N . ASP B 1 244 ? 1.456 22.578 1.443 1 98.56 244 ASP B N 1
ATOM 3862 C CA . ASP B 1 244 ? 2.035 23.609 0.587 1 98.56 244 ASP B CA 1
ATOM 3863 C C . ASP B 1 244 ? 2.5 24.812 1.41 1 98.56 244 ASP B C 1
ATOM 3865 O O . ASP B 1 244 ? 1.835 25.203 2.369 1 98.56 244 ASP B O 1
ATOM 3869 N N . TYR B 1 245 ? 3.553 25.406 0.974 1 98.12 245 TYR B N 1
ATOM 3870 C CA . TYR B 1 245 ? 4.094 26.609 1.572 1 98.12 245 TYR B CA 1
ATOM 3871 C C . TYR B 1 245 ? 4.438 27.641 0.502 1 98.12 245 TYR B C 1
ATOM 3873 O O . TYR B 1 245 ? 4.758 27.281 -0.634 1 98.12 245 TYR B O 1
ATOM 3881 N N . PRO B 1 246 ? 4.387 28.953 0.908 1 95.94 246 PRO B N 1
ATOM 3882 C CA . PRO B 1 246 ? 4.934 29.938 -0.021 1 95.94 246 PRO B CA 1
ATOM 3883 C C . PRO B 1 246 ? 6.441 29.797 -0.212 1 95.94 246 PRO B C 1
ATOM 3885 O O . PRO B 1 246 ? 7.16 29.469 0.734 1 95.94 246 PRO B O 1
ATOM 3888 N N . GLU B 1 247 ? 6.844 30 -1.434 1 90.88 247 GLU B N 1
ATOM 3889 C CA . GLU B 1 247 ? 8.266 29.875 -1.733 1 90.88 247 GLU B CA 1
ATOM 3890 C C . GLU B 1 247 ? 9.102 30.734 -0.782 1 90.88 247 GLU B C 1
ATOM 3892 O O . GLU B 1 247 ? 10.172 30.312 -0.344 1 90.88 247 GLU B O 1
ATOM 3897 N N . ALA B 1 248 ? 8.68 31.859 -0.441 1 87.81 248 ALA B N 1
ATOM 3898 C CA . ALA B 1 248 ? 9.391 32.812 0.409 1 87.81 248 ALA B CA 1
ATOM 3899 C C . ALA B 1 248 ? 9.625 32.219 1.801 1 87.81 248 ALA B C 1
ATOM 3901 O O . ALA B 1 248 ? 10.602 32.594 2.473 1 87.81 248 ALA B O 1
ATOM 3902 N N . ALA B 1 249 ? 8.773 31.344 2.199 1 85.75 249 ALA B N 1
ATOM 3903 C CA . ALA B 1 249 ? 8.859 30.766 3.535 1 85.75 249 ALA B CA 1
ATOM 3904 C C . ALA B 1 249 ? 9.922 29.672 3.586 1 85.75 249 ALA B C 1
ATOM 3906 O O . ALA B 1 249 ? 10.375 29.281 4.668 1 85.75 249 ALA B O 1
ATOM 3907 N N . LEU B 1 250 ? 10.281 29.203 2.396 1 87.44 250 LEU B N 1
ATOM 3908 C CA . LEU B 1 250 ? 11.188 28.062 2.357 1 87.44 250 LEU B CA 1
ATOM 3909 C C . LEU B 1 250 ? 12.625 28.516 2.141 1 87.44 250 LEU B C 1
ATOM 3911 O O . LEU B 1 250 ? 13.547 27.688 2.17 1 87.44 250 LEU B O 1
ATOM 3915 N N . SER B 1 251 ? 12.844 29.781 1.939 1 82 251 SER B N 1
ATOM 3916 C CA . SER B 1 251 ? 14.172 30.297 1.626 1 82 251 SER B CA 1
ATOM 3917 C C . SER B 1 251 ? 15.094 30.234 2.838 1 82 251 SER B C 1
ATOM 3919 O O . SER B 1 251 ? 14.68 30.547 3.957 1 82 251 SER B O 1
ATOM 3921 N N . ALA B 1 252 ? 16.344 29.609 2.529 1 75.5 252 ALA B N 1
ATOM 3922 C CA . ALA B 1 252 ? 17.391 29.5 3.541 1 75.5 252 ALA B CA 1
ATOM 3923 C C . ALA B 1 252 ? 17.984 30.859 3.881 1 75.5 252 ALA B C 1
ATOM 3925 O O . ALA B 1 252 ? 18.062 31.734 3.018 1 75.5 252 ALA B O 1
ATOM 3926 N N . PRO B 1 253 ? 18.156 31.062 5.227 1 66.75 253 PRO B N 1
ATOM 3927 C CA . PRO B 1 253 ? 18.828 32.312 5.535 1 66.75 253 PRO B CA 1
ATOM 3928 C C . PRO B 1 253 ? 20.172 32.469 4.824 1 66.75 253 PRO B C 1
ATOM 3930 O O . PRO B 1 253 ? 20.859 31.469 4.586 1 66.75 253 PRO B O 1
ATOM 3933 N N . GLY B 1 254 ? 20.344 33.531 3.898 1 54.41 254 GLY B N 1
ATOM 3934 C CA . GLY B 1 254 ? 21.656 33.875 3.367 1 54.41 254 GLY B CA 1
ATOM 3935 C C . GLY B 1 254 ? 22.766 33.812 4.414 1 54.41 254 GLY B C 1
ATOM 3936 O O . GLY B 1 254 ? 22.484 33.906 5.613 1 54.41 254 GLY B O 1
#

Foldseek 3Di:
DWKKKWWKWFQLQQFQWADDDDPTHHVQVLQQVQLCVVLVDGWGKAWQDIAGRLATAPTIMIMIDGPDDDDFVCSQPSSQVSSPPHRMHTPTMDTFDPPFGNHPQWFKWKKKFKAQEDQDDDDPCPLAHHYDHDFFAQVQLFLLQVLVAAWAQQLLQADPPWDDPGSTFGWHDWGWDDDVRMIMTMTMGSDHIDLNVQQSVQQSRCRRVVVAGSVLSNVSRVVSHNVSTGDRHDNSRMYGYDTDGDPNRGDHDD/DWKKKWWKWFQLQQFQWADDDDPTHHVQVLQQVQLCVVLVDGWGKAWQDIAGRLATAPTIMIMIDGPDDDDFVCSQPSSQVSSPPHRMHTPTMDTFDPPFGNHPQWFKWKKKFKAQEDQDDDDPCPLAHHYDHDFFAQVQLFLLQVLVAAWAQQLLQADPPWDDPGSTFGWHDWGWDDDVRMIMTMTMGSDHIVLNVQQSVQQSRCRRVVVAGSVLSNVSRVVSHNVSTGDRHDNSRMYGYDTDGDPNRGDHDD

InterPro domains:
  IPR001406 Pseudouridine synthase I, TruA [MF_00171] (2-245)
  IPR001406 Pseudouridine synthase I, TruA [PIRSF001430] (1-247)
  IPR001406 Pseudouridine synthase I, TruA [PTHR11142] (3-245)
  IPR001406 Pseudouridine synthase I, TruA [TIGR00071] (5-240)
  IPR001406 Pseudouridine synthase I, TruA [cd02570] (6-245)
  IPR020094 Pseudouridine synthase TruA/RsuA/RluB/E/F, N-terminal [G3DSA:3.30.70.580] (1-106)
  IPR020095 Pseudouridine synthase I, TruA, C-terminal [G3DSA:3.30.70.660] (107-244)
  IPR020097 Pseudouridine synthase I, TruA, alpha/beta domain [PF01416] (7-103)
  IPR020097 Pseudouridine synthase I, TruA, alpha/beta domain [PF01416] (144-246)
  IPR020103 Pseudouridine synthase, catalytic domain superfamily [SSF55120] (1-248)

Solvent-accessible surface area (backbone atoms only — not comparable to full-atom values): 25110 Å² total; per-residue (Å²): 106,49,29,35,39,35,34,34,24,27,43,18,71,86,23,62,13,29,61,67,56,92,86,53,58,16,52,46,45,49,52,33,53,13,41,21,69,71,71,71,46,92,59,66,74,40,53,42,68,84,44,55,50,23,27,28,23,70,27,39,40,29,26,35,61,38,94,55,88,67,58,40,68,52,56,24,51,49,28,39,63,49,26,61,86,51,43,48,19,40,71,42,44,38,60,29,31,88,80,52,36,41,44,79,51,38,57,30,37,32,37,39,34,33,31,37,49,41,68,51,64,68,24,76,49,63,73,50,37,35,80,37,56,60,82,63,38,42,65,50,21,22,59,24,38,55,62,61,56,40,77,43,57,42,39,14,31,37,43,91,82,44,79,69,91,60,53,65,37,46,35,76,41,53,44,43,44,68,56,88,55,29,38,39,36,40,36,29,20,58,60,76,56,48,56,24,68,33,19,49,50,20,32,33,50,35,23,18,60,65,78,29,52,47,68,49,48,38,46,31,45,72,60,46,35,44,86,60,40,35,59,71,38,61,37,30,12,32,30,35,62,32,67,41,61,54,70,80,52,56,43,55,71,128,107,48,29,36,38,34,34,33,24,27,44,18,71,85,22,62,12,28,61,66,56,94,84,53,58,15,53,45,44,49,52,31,54,14,42,21,69,71,70,72,46,91,59,64,74,41,52,43,68,83,44,55,50,23,26,28,24,70,28,39,40,29,27,34,62,37,93,54,90,68,58,38,65,52,56,24,52,48,28,40,64,49,27,63,87,52,43,47,20,40,70,41,44,39,62,28,30,88,81,55,36,39,44,79,51,38,57,30,37,31,37,38,33,34,30,36,49,41,70,50,65,67,24,75,50,62,74,49,37,36,80,36,56,60,82,64,38,43,65,51,21,22,59,23,36,56,63,61,55,39,76,42,58,43,4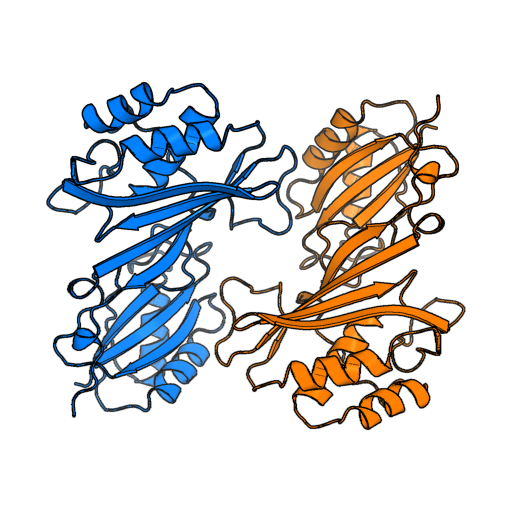0,13,30,38,43,90,84,44,81,71,92,62,51,65,37,45,35,76,42,51,47,44,42,68,57,87,55,29,37,39,34,41,35,29,20,58,59,78,57,48,57,24,68,33,19,48,50,21,32,32,50,35,23,17,59,65,78,28,51,48,67,48,49,37,46,31,42,73,59,45,35,46,87,58,39,36,59,70,39,62,37,31,12,33,28,34,60,32,66,40,60,53,71,80,52,57,44,55,70,128

Radius of gyration: 25.6 Å; Cα contacts (8 Å, |Δi|>4): 1286; chains: 2; bounding box: 58×67×53 Å

Secondary structure (DSSP, 8-state):
--EEEEEEEE-GGGSS-SS--SSS--HHHHHHHHHHHHHTS----EESSPPPTT-EEEEEEEEEE-SS---HHHHHHHHHHHHTTSSEEEEEEEEE-TT--TTTT--EEEEEEEEE-SSSPPSTTTTSSEE--S---HHHHHHHHHTT-EEEE-GGG--TT---S--EEEEEEEEEEEETTEEEEEEEES---TTHHHHHHHHHHHHHTTSS-HHHHHHHHHHT-GGGSPPPPPGGGEEEEEEE--HHHHPPP-/--EEEEEEEE-GGGSS-SS--SSS--HHHHHHHHHHHHHTS----EESSPPPTT-EEEEEEEEEE-SS---HHHHHHHHHHHHTTSSEEEEEEEEE-TT--TTTT--EEEEEEEEE-SSSPPSTTTTSSEE--S---HHHHHHHHHTT-EEEE-GGG--TT---S--EEEEEEEEEEEETTEEEEEEEES---TTHHHHHHHHHHHHHTTSS-HHHHHHHHHHT-GGGSPPPPPGGGEEEEEEE--HHHHPPP-

Nearest PDB structures (foldseek):
  2nr0-assembly1_B  TM=9.468E-01  e=8.342E-32  Escherichia coli K-12
  1vs3-assembly1_B  TM=9.270E-01  e=6.189E-30  Thermus thermophilus HB8
  2nre-assembly1_A-2  TM=9.357E-01  e=1.973E-26  Escherichia coli K-12
  6sgb-assembly1_FB  TM=8.916E-01  e=3.628E-25  Trypanosoma brucei brucei
  8q70-assembly1_A-2  TM=8.800E-01  e=3.663E-21  Pyrococcus furiosus

Organism: Methylobacterium nodulans (strain LMG 21967 / CNCM I-2342 / ORS 2060) (NCBI:txid460265)

Sequence (508 aa):
MPRYKLVVEYDGTAFAGWQRQAADRTVQQALEEAIERFVNRPVRVHCAGRTDAGVHASHQVVHLDLDREWRTDTVRDATNAHLRPEPVSVLSAARVGPDFDARHSALKRHYRYRILNRRSPPALARGYVWHVPWALDAAAMHAAAQTLLGRHDFSAFRAAECQASSPLRTLDQLDVERRGDEILVATSARSFLHHQVRGMVGTLMLAGSGRLDTAGVRAVLDSRDRARCGPLAPAAGLTLTGVDYPEAALSAPGMPRYKLVVEYDGTAFAGWQRQAADRTVQQALEEAIERFVNRPVRVHCAGRTDAGVHASHQVVHLDLDREWRTDTVRDATNAHLRPEPVSVLSAARVGPDFDARHSALKRHYRYRILNRRSPPALARGYVWHVPWALDAAAMHAAAQTLLGRHDFSAFRAAECQASSPLRTLDQLDVERRGDEILVATSARSFLHHQVRGMVGTLMLAGSGRLDTAGVRAVLDSRDRARCGPLAPAAGLTLTGVDYPEAALSAPG